Protein AF-A0AAD9K4T4-F1 (afdb_monomer)

Sequence (559 aa):
MITNSELEEDKNALNAKLSHLAWYHGNISRTLAETRLDRFTEEGMFLIRQNMLCPTEFVLSLFHDGKCYHYMIENIADDYYFKMPKGDPHEGLDNLVKYHHEAEHGLPSRLLSPCPEGTLPPSYSITVGYTNLLHAAVNEGNTNLVKSILCNKRCPDLNWKDETGITALHLACMQGKEEIALCLLQCDSIKVNVLDVDGYTPLHRACQSNHSTLVRMLIKANANPQKSHKETQNVPLHEAALGGHKATVKNATAILMDKGMQSGYFLVRRSDVDKKIKLFYFTSGPLLQSIEMFVEHYCCYYDGLPHLLTHAIDKDGVVRSMENGAIVDKVSLNPVMVEALPPRLKPPTGKDFLEIKLQDLELGAELGQGEYGSVLRGKWKMPHLSGEVEWQAVAIKTLNEDLVTNDTESFLAEAKVMLNFDHPCIVRLIGVCHGPPLMLIQELLPNGSLLDFLLDYPERINLRSDIFRWAGQIAMGMNYLESKKFVHRDLAARNILLKDKTKVVEMIERGERLSRPNNCPENVYAKMLQCWQYEPMDRPAFKTLFNFFKSMMVYTNVK

Radius of gyration: 30.04 Å; Cα contacts (8 Å, |Δi|>4): 874; chains: 1; bounding box: 62×85×79 Å

Structure (mmCIF, N/CA/C/O backbone):
data_AF-A0AAD9K4T4-F1
#
_entry.id   AF-A0AAD9K4T4-F1
#
loop_
_atom_site.group_PDB
_atom_site.id
_atom_site.type_symbol
_atom_site.label_atom_id
_atom_site.label_alt_id
_atom_site.label_comp_id
_atom_site.label_asym_id
_atom_site.label_entity_id
_atom_site.label_seq_id
_atom_site.pdbx_PDB_ins_code
_atom_site.Cartn_x
_atom_site.Cartn_y
_atom_site.Cartn_z
_atom_site.occupancy
_atom_site.B_iso_or_equiv
_atom_site.auth_seq_id
_atom_site.auth_comp_id
_atom_site.auth_asym_id
_atom_site.auth_atom_id
_atom_site.pdbx_PDB_model_num
ATOM 1 N N . MET A 1 1 ? 20.595 28.432 11.850 1.00 48.38 1 MET A N 1
ATOM 2 C CA . MET A 1 1 ? 19.889 27.256 12.408 1.00 48.38 1 MET A CA 1
ATOM 3 C C . MET A 1 1 ? 18.472 27.706 12.685 1.00 48.38 1 MET A C 1
ATOM 5 O O . MET A 1 1 ? 18.345 28.832 13.146 1.00 48.38 1 MET A O 1
ATOM 9 N N . ILE A 1 2 ? 17.456 26.882 12.421 1.00 53.91 2 ILE A N 1
ATOM 10 C CA . ILE A 1 2 ? 16.109 27.162 12.941 1.00 53.91 2 ILE A CA 1
ATOM 11 C C . ILE A 1 2 ? 16.191 27.058 14.469 1.00 53.91 2 ILE A C 1
ATOM 13 O O . ILE A 1 2 ? 16.827 26.135 14.988 1.00 53.91 2 ILE A O 1
ATOM 17 N N . THR A 1 3 ? 15.604 28.001 15.192 1.00 57.22 3 THR A N 1
ATOM 18 C CA . THR A 1 3 ? 15.521 27.958 16.651 1.00 57.22 3 THR A CA 1
ATOM 19 C C . THR A 1 3 ? 14.420 26.996 17.102 1.00 57.22 3 THR A C 1
ATOM 21 O O . THR A 1 3 ? 13.434 26.762 16.404 1.00 57.22 3 THR A O 1
ATOM 24 N N . ASN A 1 4 ? 14.557 26.443 18.311 1.00 56.47 4 ASN A N 1
ATOM 25 C CA . ASN A 1 4 ? 13.484 25.634 18.899 1.00 56.47 4 ASN A CA 1
ATOM 26 C C . ASN A 1 4 ? 12.215 26.459 19.184 1.00 56.47 4 ASN A C 1
ATOM 28 O O . ASN A 1 4 ? 11.152 25.868 19.307 1.00 56.47 4 ASN A O 1
ATOM 32 N N . SER A 1 5 ? 12.323 27.788 19.282 1.00 54.53 5 SER A N 1
ATOM 33 C CA . SER A 1 5 ? 11.200 28.723 19.418 1.00 54.53 5 SER A CA 1
ATOM 34 C C . SER A 1 5 ? 10.363 28.806 18.141 1.00 54.53 5 SER A C 1
ATOM 36 O O . SER A 1 5 ? 9.170 28.539 18.205 1.00 54.53 5 SER A O 1
ATOM 38 N N . GLU A 1 6 ? 10.981 29.070 16.983 1.00 57.44 6 GLU A N 1
ATOM 39 C CA . GLU A 1 6 ? 10.270 29.167 15.693 1.00 57.44 6 GLU A CA 1
ATOM 40 C C . GLU A 1 6 ? 9.499 27.870 15.387 1.00 57.44 6 GLU A C 1
ATOM 42 O O . GLU A 1 6 ? 8.326 27.912 15.032 1.00 57.44 6 GLU A O 1
ATOM 47 N N . LEU A 1 7 ? 10.119 26.707 15.631 1.00 56.78 7 LEU A N 1
ATOM 48 C CA . LEU A 1 7 ? 9.487 25.388 15.467 1.00 56.78 7 LEU A CA 1
ATOM 49 C C . LEU A 1 7 ? 8.301 25.130 16.413 1.00 56.78 7 LEU A C 1
ATOM 51 O O . LEU A 1 7 ? 7.434 24.320 16.086 1.00 56.78 7 LEU A O 1
ATOM 55 N N . GLU A 1 8 ? 8.270 25.747 17.597 1.00 56.78 8 GLU A N 1
ATOM 56 C CA . GLU A 1 8 ? 7.203 25.536 18.583 1.00 56.78 8 GLU A CA 1
ATOM 57 C C . GLU A 1 8 ? 6.076 26.579 18.442 1.00 56.78 8 GLU A C 1
ATOM 59 O O . GLU A 1 8 ? 4.919 26.255 18.702 1.00 56.78 8 GLU A O 1
ATOM 64 N N . GLU A 1 9 ? 6.372 27.797 17.972 1.00 56.97 9 GLU A N 1
ATOM 65 C CA . GLU A 1 9 ? 5.364 28.810 17.624 1.00 56.97 9 GLU A CA 1
ATOM 66 C C . GLU A 1 9 ? 4.520 28.374 16.418 1.00 56.97 9 GLU A C 1
ATOM 68 O O . GLU A 1 9 ? 3.290 28.352 16.521 1.00 56.97 9 GLU A O 1
ATOM 73 N N . ASP A 1 10 ? 5.163 27.914 15.336 1.00 58.66 10 ASP A N 1
ATOM 74 C CA . ASP A 1 10 ? 4.491 27.336 14.158 1.00 58.66 10 ASP A CA 1
ATOM 75 C C . ASP A 1 10 ? 3.554 26.194 14.589 1.00 58.66 10 ASP A C 1
ATOM 77 O O . ASP A 1 10 ? 2.358 26.176 14.288 1.00 58.66 10 ASP A O 1
ATOM 81 N N . LYS A 1 11 ? 4.085 25.268 15.399 1.00 59.88 11 LYS A N 1
ATOM 82 C CA . LYS A 1 11 ? 3.367 24.115 15.958 1.00 59.88 11 LYS A CA 1
ATOM 83 C C . LYS A 1 11 ? 2.168 24.513 16.827 1.00 59.88 11 LYS A C 1
ATOM 85 O O . LYS A 1 11 ? 1.154 23.819 16.804 1.00 59.88 11 LYS A O 1
ATOM 90 N N . ASN A 1 12 ? 2.240 25.615 17.569 1.00 59.62 12 ASN A N 1
ATOM 91 C CA . ASN A 1 12 ? 1.115 26.094 18.373 1.00 59.62 12 ASN A CA 1
ATOM 92 C C . ASN A 1 12 ? 0.008 26.718 17.504 1.00 59.62 12 ASN A C 1
ATOM 94 O O . ASN A 1 12 ? -1.170 26.431 17.729 1.00 59.62 12 ASN A O 1
ATOM 98 N N . ALA A 1 13 ? 0.363 27.490 16.472 1.00 59.94 13 ALA A N 1
ATOM 99 C CA . ALA A 1 13 ? -0.601 28.011 15.497 1.00 59.94 13 ALA A CA 1
ATOM 100 C C . ALA A 1 13 ? -1.272 26.884 14.677 1.00 59.94 13 ALA A C 1
ATOM 102 O O . ALA A 1 13 ? -2.480 26.919 14.428 1.00 59.94 13 ALA A O 1
ATOM 103 N N . LEU A 1 14 ? -0.506 25.845 14.328 1.00 60.41 14 LEU A N 1
ATOM 104 C CA . LEU A 1 14 ? -0.984 24.581 13.753 1.00 60.41 14 LEU A CA 1
ATOM 105 C C . LEU A 1 14 ? -2.000 23.88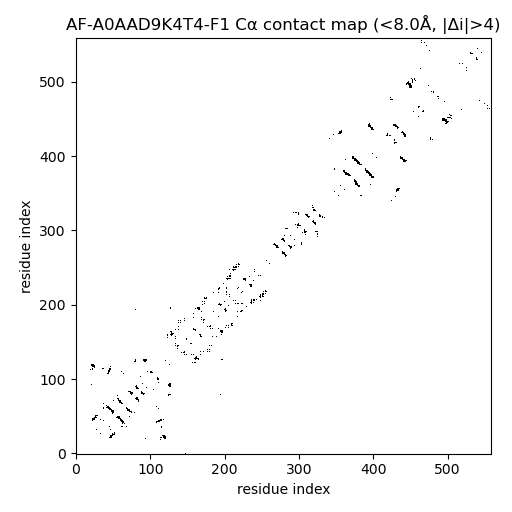4 14.656 1.00 60.41 14 LEU A C 1
ATOM 107 O O . LEU A 1 14 ? -3.115 23.614 14.219 1.00 60.41 14 LEU A O 1
ATOM 111 N N . ASN A 1 15 ? -1.644 23.613 15.914 1.00 63.22 15 ASN A N 1
ATOM 112 C CA . ASN A 1 15 ? -2.517 22.904 16.853 1.00 63.22 15 ASN A CA 1
ATOM 113 C C . ASN A 1 15 ? -3.870 23.617 17.031 1.00 63.22 15 ASN A C 1
ATOM 115 O O . ASN A 1 15 ? -4.897 22.954 17.159 1.00 63.22 15 ASN A O 1
ATOM 119 N N . ALA A 1 16 ? -3.894 24.955 16.972 1.00 64.25 16 ALA A N 1
ATOM 120 C CA . ALA A 1 16 ? -5.135 25.726 16.977 1.00 64.25 16 ALA A CA 1
ATOM 121 C C . ALA A 1 16 ? -5.990 25.474 15.716 1.00 64.25 16 ALA A C 1
ATOM 123 O O . ALA A 1 16 ? -7.167 25.125 15.844 1.00 64.25 16 ALA A O 1
ATOM 124 N N . LYS A 1 17 ? -5.408 25.575 14.507 1.00 65.06 17 LYS A N 1
ATOM 125 C CA . LYS A 1 17 ? -6.100 25.269 13.233 1.00 65.06 17 LYS A CA 1
ATOM 126 C C . LYS A 1 17 ? -6.635 23.829 13.181 1.00 65.06 17 LYS A C 1
ATOM 128 O O . LYS A 1 17 ? -7.721 23.581 12.660 1.00 65.06 17 LYS A O 1
ATOM 133 N N . LEU A 1 18 ? -5.869 22.881 13.715 1.00 67.69 18 LEU A N 1
ATOM 134 C CA . LEU A 1 18 ? -6.095 21.436 13.593 1.00 67.69 18 LEU A CA 1
ATOM 135 C C . LEU A 1 18 ? -6.870 20.836 14.772 1.00 67.69 18 LEU A C 1
ATOM 137 O O . LEU A 1 18 ? -7.032 19.621 14.846 1.00 67.69 18 LEU A O 1
ATOM 141 N N . SER A 1 19 ? -7.381 21.673 15.675 1.00 70.75 19 SER A N 1
ATOM 142 C CA . SER A 1 19 ? -8.243 21.273 16.794 1.00 70.75 19 SER A CA 1
ATOM 143 C C . SER A 1 19 ? -9.445 20.420 16.356 1.00 70.75 19 SER A C 1
ATOM 145 O O . SER A 1 19 ? -9.827 19.490 17.059 1.00 70.75 19 SER A O 1
ATOM 147 N N . HIS A 1 20 ? -9.976 20.649 15.151 1.00 75.56 20 HIS A N 1
ATOM 148 C CA . HIS A 1 20 ? -11.043 19.841 14.549 1.00 75.56 20 HIS A CA 1
ATOM 149 C C . HIS A 1 20 ? -10.627 18.398 14.175 1.00 75.56 20 HIS A C 1
ATOM 151 O O . HIS A 1 20 ? -11.490 17.540 14.002 1.00 75.56 20 HIS A O 1
ATOM 157 N N . LEU A 1 21 ? -9.321 18.111 14.082 1.00 81.06 21 LEU A N 1
ATOM 158 C CA . LEU A 1 21 ? -8.755 16.766 13.894 1.00 81.06 21 LEU A CA 1
ATOM 159 C C . LEU A 1 21 ? -8.233 16.148 15.202 1.00 81.06 21 LEU A C 1
ATOM 161 O O . LEU A 1 21 ? -7.711 15.035 15.187 1.00 81.06 21 LEU A O 1
ATOM 165 N N . ALA A 1 22 ? -8.362 16.833 16.342 1.00 86.62 22 ALA A N 1
ATOM 166 C CA . ALA A 1 22 ? -7.877 16.363 17.640 1.00 86.62 22 ALA A CA 1
ATOM 167 C C . ALA A 1 22 ? -8.827 15.335 18.293 1.00 86.62 22 ALA A C 1
ATOM 169 O O . ALA A 1 22 ? -9.184 15.457 19.460 1.00 86.62 22 ALA A O 1
ATOM 170 N N . TRP A 1 23 ? -9.248 14.321 17.530 1.00 93.12 23 TRP A N 1
ATOM 171 C CA . TRP A 1 23 ? -10.155 13.243 17.953 1.00 93.12 23 TRP A CA 1
ATOM 172 C C . TRP A 1 23 ? -9.456 11.886 18.148 1.00 93.12 23 TRP A C 1
ATOM 174 O O . TRP A 1 23 ? -10.112 10.894 18.480 1.00 93.12 23 TRP A O 1
ATOM 184 N N . TYR A 1 24 ? -8.135 11.803 17.930 1.00 94.62 24 TYR A N 1
ATOM 185 C CA . TYR A 1 24 ? -7.364 10.562 18.040 1.00 94.62 24 TYR A CA 1
ATOM 186 C C . TYR A 1 24 ? -6.606 10.461 19.370 1.00 94.62 24 TYR A C 1
ATOM 188 O O . TYR A 1 24 ? -5.776 11.306 19.696 1.00 94.62 24 TYR A O 1
ATOM 196 N N . HIS A 1 25 ? -6.832 9.392 20.136 1.00 93.81 25 HIS A N 1
ATOM 197 C CA . HIS A 1 25 ? -6.270 9.225 21.487 1.00 93.81 25 HIS A CA 1
ATOM 198 C C . HIS A 1 25 ? -5.142 8.188 21.571 1.00 93.81 25 HIS A C 1
ATOM 200 O O . HIS A 1 25 ? -4.781 7.759 22.668 1.00 93.81 25 HIS A O 1
ATOM 206 N N . GLY A 1 26 ? -4.570 7.780 20.435 1.00 90.62 26 GLY A N 1
ATOM 207 C CA . GLY A 1 26 ? -3.480 6.807 20.410 1.00 90.62 26 GLY A CA 1
ATOM 208 C C . GLY A 1 26 ? -3.916 5.396 20.808 1.00 90.62 26 GLY A C 1
ATOM 209 O O . GLY A 1 26 ? -5.077 5.002 20.662 1.00 90.62 26 GLY A O 1
ATOM 210 N N . ASN A 1 27 ? -2.961 4.622 21.318 1.00 89.62 27 ASN A N 1
ATOM 211 C CA . ASN A 1 27 ? -3.171 3.245 21.751 1.00 89.62 27 ASN A CA 1
ATOM 212 C C . ASN A 1 27 ? -3.682 3.187 23.205 1.00 89.62 27 ASN A C 1
ATOM 214 O O . ASN A 1 27 ? -2.907 2.972 24.138 1.00 89.62 27 ASN A O 1
ATOM 218 N N . ILE A 1 28 ? -4.985 3.419 23.400 1.00 89.94 28 ILE A N 1
ATOM 219 C CA . ILE A 1 28 ? -5.657 3.308 24.706 1.00 89.94 28 ILE A CA 1
ATOM 220 C C . ILE A 1 28 ? -6.595 2.097 24.780 1.00 89.94 28 ILE A C 1
ATOM 222 O O . ILE A 1 28 ? -7.204 1.681 23.791 1.00 89.94 28 ILE A O 1
ATOM 226 N N . SER A 1 29 ? -6.740 1.544 25.987 1.00 84.50 29 SER A N 1
ATOM 227 C CA . SER A 1 29 ? -7.650 0.428 26.250 1.00 84.50 29 SER A CA 1
ATOM 228 C C . SER A 1 29 ? -9.120 0.843 26.128 1.00 84.50 29 SER A C 1
ATOM 230 O O . SER A 1 29 ? -9.470 2.019 26.247 1.00 84.50 29 SER A O 1
ATOM 232 N N . ARG A 1 30 ? -10.001 -0.149 25.938 1.00 87.62 30 ARG A N 1
ATOM 233 C CA . ARG A 1 30 ? -11.458 0.050 25.914 1.00 87.62 30 ARG A CA 1
ATOM 234 C C . ARG A 1 30 ? -11.943 0.776 27.177 1.00 87.62 30 ARG A C 1
ATOM 236 O O . ARG A 1 30 ? -12.555 1.830 27.065 1.00 87.62 30 ARG A O 1
ATOM 243 N N . THR A 1 31 ? -11.557 0.279 28.351 1.00 89.12 31 THR A N 1
ATOM 244 C CA . THR A 1 31 ? -11.956 0.841 29.651 1.00 89.12 31 THR A CA 1
ATOM 245 C C . THR A 1 31 ? -11.464 2.272 29.858 1.00 89.12 31 THR A C 1
ATOM 247 O O . THR A 1 31 ? -12.167 3.067 30.473 1.00 89.12 31 THR A O 1
ATOM 250 N N . LEU A 1 32 ? -10.298 2.646 29.317 1.00 88.31 32 LEU A N 1
ATOM 251 C CA . LEU A 1 32 ? -9.805 4.026 29.393 1.00 88.31 32 LEU A CA 1
ATOM 252 C C . LEU A 1 32 ? -10.543 4.968 28.425 1.00 88.31 32 LEU A C 1
ATOM 254 O O . LEU A 1 32 ? -10.663 6.155 28.713 1.00 88.31 32 LEU A O 1
ATOM 258 N N . ALA A 1 33 ? -11.058 4.455 27.304 1.00 90.69 33 ALA A N 1
ATOM 259 C CA . ALA A 1 33 ? -11.940 5.207 26.415 1.00 90.69 33 ALA A CA 1
ATOM 260 C C . ALA A 1 33 ? -13.329 5.425 27.037 1.00 90.69 33 ALA A C 1
ATOM 262 O O . ALA A 1 33 ? -13.815 6.551 27.031 1.00 90.69 33 ALA A O 1
ATOM 263 N N . GLU A 1 34 ? -13.915 4.380 27.633 1.00 92.56 34 GLU A N 1
ATOM 264 C CA . GLU A 1 34 ? -15.149 4.454 28.436 1.00 92.56 34 GLU A CA 1
ATOM 265 C C . GLU A 1 34 ? -14.974 5.501 29.561 1.00 92.56 34 GLU A C 1
ATOM 267 O O . GLU A 1 34 ? -15.617 6.545 29.537 1.00 92.56 34 GLU A O 1
ATOM 272 N N . THR A 1 35 ? -13.947 5.348 30.410 1.00 90.50 35 THR A N 1
ATOM 273 C CA . THR A 1 35 ? -13.596 6.287 31.507 1.00 90.50 35 THR A CA 1
ATOM 274 C C . THR A 1 35 ? -13.296 7.731 31.057 1.00 90.50 35 THR A C 1
ATOM 276 O O . THR A 1 35 ? -13.300 8.647 31.886 1.00 90.50 35 THR A O 1
ATOM 279 N N . ARG A 1 36 ? -12.971 7.967 29.777 1.00 91.69 36 ARG A N 1
ATOM 280 C CA . ARG A 1 36 ? -12.793 9.323 29.225 1.00 91.69 36 ARG A CA 1
ATOM 281 C C . ARG A 1 36 ? -14.123 9.932 28.790 1.00 91.69 36 ARG A C 1
ATOM 283 O O . ARG A 1 36 ? -14.378 11.076 29.150 1.00 91.69 36 ARG A O 1
ATOM 290 N N . LEU A 1 37 ? -14.954 9.174 28.076 1.00 89.56 37 LEU A N 1
ATOM 291 C CA . LEU A 1 37 ? -16.262 9.626 27.595 1.00 89.56 37 LEU A CA 1
ATOM 292 C C . LEU A 1 37 ? -17.268 9.799 28.746 1.00 89.56 37 LEU A C 1
ATOM 294 O O . LEU A 1 37 ? -17.962 10.807 28.792 1.00 89.56 37 LEU A O 1
ATOM 298 N N . ASP A 1 38 ? -17.258 8.916 29.748 1.00 85.06 38 ASP A N 1
ATOM 299 C CA . ASP A 1 38 ? -18.163 8.975 30.912 1.00 85.06 38 ASP A CA 1
ATOM 300 C C . ASP A 1 38 ? -18.005 10.256 31.769 1.00 85.06 38 ASP A C 1
ATOM 302 O O . ASP A 1 38 ? -18.855 10.564 32.603 1.00 85.06 38 ASP A O 1
ATOM 306 N N . ARG A 1 39 ? -16.923 11.029 31.574 1.00 85.12 39 ARG A N 1
ATOM 307 C CA . ARG A 1 39 ? -16.709 12.347 32.211 1.00 85.12 39 ARG A CA 1
ATOM 308 C C . ARG A 1 39 ? -17.529 13.468 31.575 1.00 85.12 39 ARG A C 1
ATOM 310 O O . ARG A 1 39 ? -17.714 14.508 32.204 1.00 85.12 39 ARG A O 1
ATOM 317 N N . PHE A 1 40 ? -17.949 13.284 30.329 1.00 75.56 40 PHE A N 1
ATOM 318 C CA . PHE A 1 40 ? -18.527 14.312 29.478 1.00 75.56 40 PHE A CA 1
ATOM 319 C C . PHE A 1 40 ? -19.802 13.743 28.846 1.00 75.56 40 PHE A C 1
ATOM 321 O O . PHE A 1 40 ? -19.783 13.202 27.745 1.00 75.56 40 PHE A O 1
ATOM 328 N N . THR A 1 41 ? -20.915 13.831 29.576 1.00 73.88 41 THR A N 1
ATOM 329 C CA . THR A 1 41 ? -22.199 13.181 29.250 1.00 73.88 41 THR A CA 1
ATOM 330 C C . THR A 1 41 ? -22.961 13.861 28.099 1.00 73.88 41 THR A C 1
ATOM 332 O O . THR A 1 41 ? -24.167 14.089 28.199 1.00 73.88 41 THR A O 1
ATOM 335 N N . GLU A 1 42 ? -22.260 14.247 27.034 1.00 88.31 42 GLU A N 1
ATOM 336 C CA . GLU A 1 42 ? -22.819 14.876 25.839 1.00 88.31 42 GLU A CA 1
ATOM 337 C C . GLU A 1 42 ? -23.135 13.819 24.773 1.00 88.31 42 GLU A C 1
ATOM 339 O O . GLU A 1 42 ? -22.280 13.030 24.367 1.00 88.31 42 GLU A O 1
ATOM 344 N N . GLU A 1 43 ? -24.378 13.825 24.296 1.00 91.06 43 GLU A N 1
ATOM 345 C CA . GLU A 1 43 ? -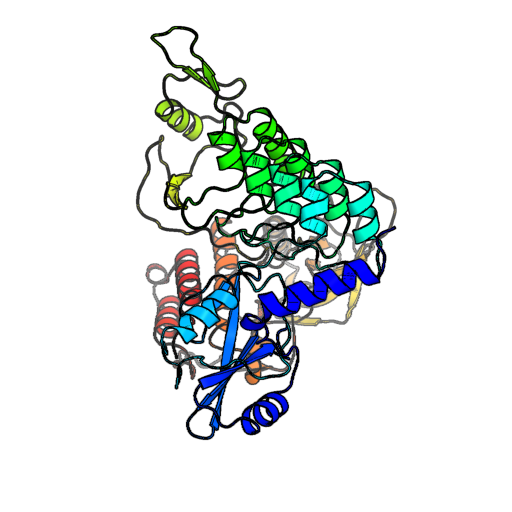24.838 12.953 23.215 1.00 91.06 43 GLU A CA 1
ATOM 346 C C . GLU A 1 43 ? -24.026 13.170 21.934 1.00 91.06 43 GLU A C 1
ATOM 348 O O . GLU A 1 43 ? -23.855 14.298 21.471 1.00 91.06 43 GLU A O 1
ATOM 353 N N . GLY A 1 44 ? -23.525 12.082 21.345 1.00 91.12 44 GLY A N 1
ATOM 354 C CA . GLY A 1 44 ? -22.671 12.151 20.164 1.00 91.12 44 GLY A CA 1
ATOM 355 C C . GLY A 1 44 ? -21.218 12.543 20.445 1.00 91.12 44 GLY A C 1
ATOM 356 O O . GLY A 1 44 ? -20.484 12.794 19.484 1.00 91.12 44 GLY A O 1
ATOM 357 N N . MET A 1 45 ? -20.768 12.592 21.709 1.00 94.88 45 MET A N 1
ATOM 358 C CA . MET A 1 45 ? -19.337 12.723 21.993 1.00 94.88 45 MET A CA 1
ATOM 359 C C . MET A 1 45 ? -18.587 11.443 21.603 1.00 94.88 45 MET A C 1
ATOM 361 O O . MET A 1 45 ? -19.011 10.333 21.930 1.00 94.88 45 MET A O 1
ATOM 365 N N . PHE A 1 46 ? -17.457 11.583 20.912 1.00 95.88 46 PHE A N 1
ATOM 366 C CA . PHE A 1 46 ? -16.715 10.452 20.363 1.00 95.88 46 PHE A CA 1
ATOM 367 C C . PHE A 1 46 ? -15.198 10.594 20.486 1.00 95.88 46 PHE A C 1
ATOM 369 O O . PHE A 1 46 ? -14.650 11.685 20.629 1.00 95.88 46 PHE A O 1
ATOM 376 N N . LEU A 1 47 ? -14.507 9.464 20.370 1.00 96.06 47 LEU A N 1
ATOM 377 C CA . LEU A 1 47 ? -13.069 9.407 20.146 1.00 96.06 47 LEU A CA 1
ATOM 378 C C . LEU A 1 47 ? -12.693 8.249 19.226 1.00 96.06 47 LEU A C 1
ATOM 380 O O . LEU A 1 47 ? -13.383 7.230 19.184 1.00 96.06 47 LEU A O 1
ATOM 384 N N . ILE A 1 48 ? -11.561 8.368 18.536 1.00 96.25 48 ILE A N 1
ATOM 385 C CA . ILE A 1 48 ? -10.936 7.254 17.820 1.00 96.25 48 ILE A CA 1
ATOM 386 C C . ILE A 1 48 ? -9.635 6.873 18.529 1.00 96.25 48 ILE A C 1
ATOM 388 O O . ILE A 1 48 ? -8.852 7.717 18.965 1.00 96.25 48 ILE A O 1
ATOM 392 N N . ARG A 1 49 ? -9.398 5.571 18.660 1.00 93.88 49 ARG A N 1
ATOM 393 C CA . ARG A 1 49 ? -8.192 4.983 19.259 1.00 93.88 49 ARG A CA 1
ATOM 394 C C . ARG A 1 49 ? -7.646 3.878 18.365 1.00 93.88 49 ARG A C 1
ATOM 396 O O . ARG A 1 49 ? -8.384 3.323 17.558 1.00 93.88 49 ARG A O 1
ATOM 403 N N . GLN A 1 50 ? -6.370 3.550 18.507 1.00 90.06 50 GLN A N 1
ATOM 404 C CA . GLN A 1 50 ? -5.747 2.452 17.767 1.00 90.06 50 GLN A CA 1
ATOM 405 C C . GLN A 1 50 ? -6.316 1.095 18.221 1.00 90.06 50 GLN A C 1
ATOM 407 O O . GLN A 1 50 ? -6.691 0.933 19.390 1.00 90.06 50 GLN A O 1
ATOM 412 N N . ASN A 1 51 ? -6.375 0.104 17.329 1.00 82.69 51 ASN A N 1
ATOM 413 C CA . ASN A 1 51 ? -6.639 -1.273 17.736 1.00 82.69 51 ASN A CA 1
ATOM 414 C C . ASN A 1 51 ? -5.364 -1.883 18.358 1.00 82.69 51 ASN A C 1
ATOM 416 O O . ASN A 1 51 ? -4.358 -2.072 17.677 1.00 82.69 51 ASN A O 1
ATOM 420 N N . MET A 1 52 ? -5.421 -2.243 19.648 1.00 72.75 52 MET A N 1
ATOM 421 C CA . MET A 1 52 ? -4.314 -2.889 20.379 1.00 72.75 52 MET A CA 1
ATOM 422 C C . MET A 1 52 ? -3.820 -4.196 19.732 1.00 72.75 52 MET A C 1
ATOM 424 O O . MET A 1 52 ? -2.684 -4.592 19.977 1.00 72.75 52 MET A O 1
ATOM 428 N N . LEU A 1 53 ? -4.666 -4.879 18.951 1.00 70.06 53 LEU A N 1
ATOM 429 C CA . LEU A 1 53 ? -4.345 -6.154 18.298 1.00 70.06 53 LEU A CA 1
ATOM 430 C C . LEU A 1 53 ? -3.843 -5.992 16.855 1.00 70.06 53 LEU A C 1
ATOM 432 O O . LEU A 1 53 ? -3.195 -6.898 16.339 1.00 70.06 53 LEU A O 1
ATOM 436 N N . CYS A 1 54 ? -4.136 -4.862 16.207 1.00 69.75 54 CYS A N 1
ATOM 437 C CA . CYS A 1 54 ? -3.820 -4.611 14.802 1.00 69.75 54 CYS A CA 1
ATOM 438 C C . CYS A 1 54 ? -3.472 -3.120 14.613 1.00 69.75 54 CYS A C 1
ATOM 440 O O . CYS A 1 54 ? -4.374 -2.299 14.457 1.00 69.75 54 CYS A O 1
ATOM 442 N N . PRO A 1 55 ? -2.184 -2.725 14.656 1.00 69.69 55 PRO A N 1
ATOM 443 C CA . PRO A 1 55 ? -1.787 -1.311 14.689 1.00 69.69 55 PRO A CA 1
ATOM 444 C C . PRO A 1 55 ? -2.187 -0.465 13.468 1.00 69.69 55 PRO A C 1
ATOM 446 O O . PRO A 1 55 ? -2.099 0.760 13.535 1.00 69.69 55 PRO A O 1
ATOM 449 N N . THR A 1 56 ? -2.589 -1.097 12.366 1.00 72.88 56 THR A N 1
ATOM 450 C CA . THR A 1 56 ? -3.104 -0.468 11.140 1.00 72.88 56 THR A CA 1
ATOM 451 C C . THR A 1 56 ? -4.608 -0.175 11.193 1.00 72.88 56 THR A C 1
ATOM 453 O O . THR A 1 56 ? -5.104 0.562 10.343 1.00 72.88 56 THR A O 1
ATOM 456 N N . GLU A 1 57 ? -5.329 -0.730 12.169 1.00 84.38 57 GLU A N 1
ATOM 457 C CA . GLU A 1 57 ? -6.767 -0.553 12.392 1.00 84.38 57 GLU A CA 1
ATOM 458 C C . GLU A 1 57 ? -7.060 0.400 13.557 1.00 84.38 57 GLU A C 1
ATOM 460 O O . GLU A 1 57 ? -6.242 0.630 14.457 1.00 84.38 57 GLU A O 1
ATOM 465 N N . PHE A 1 58 ? -8.292 0.903 13.580 1.00 93.00 58 PHE A N 1
ATOM 466 C CA . PHE A 1 58 ? -8.759 1.861 14.575 1.00 93.00 58 PHE A CA 1
ATOM 467 C C . PHE A 1 58 ? -10.080 1.402 15.202 1.00 93.00 58 PHE A C 1
ATOM 469 O O . PHE A 1 58 ? -10.724 0.459 14.747 1.00 93.00 58 PHE A O 1
ATOM 476 N N . VAL A 1 59 ? -10.489 2.053 16.286 1.00 94.56 59 VAL A N 1
ATOM 477 C CA . VAL A 1 59 ? -11.766 1.810 16.959 1.00 94.56 59 VAL A CA 1
ATOM 478 C C . VAL A 1 59 ? -12.407 3.149 17.296 1.00 94.56 59 VAL A C 1
ATOM 480 O O . VAL A 1 59 ? -11.879 3.901 18.119 1.00 94.56 59 VAL A O 1
ATOM 483 N N . LEU A 1 60 ? -13.563 3.428 16.694 1.00 96.19 60 LEU A N 1
ATOM 484 C CA . LEU A 1 60 ? -14.453 4.496 17.137 1.00 96.19 60 LEU A CA 1
ATOM 485 C C . LEU A 1 60 ? -15.056 4.100 18.488 1.00 96.19 60 LEU A C 1
ATOM 487 O O . LEU A 1 60 ? -15.492 2.964 18.674 1.00 96.19 60 LEU A O 1
ATOM 491 N N . SER A 1 61 ? -15.088 5.036 19.428 1.00 95.56 61 SER A N 1
ATOM 492 C CA . SER A 1 61 ? -15.798 4.931 20.703 1.00 95.56 61 SER A CA 1
ATOM 493 C C . SER A 1 61 ? -16.747 6.128 20.805 1.00 95.56 61 SER A C 1
ATOM 495 O O . SER A 1 61 ? -16.293 7.255 20.632 1.00 95.56 61 SER A O 1
ATOM 497 N N . LEU A 1 62 ? -18.040 5.889 21.016 1.00 94.88 62 LEU A N 1
ATOM 498 C CA . LEU A 1 62 ? -19.120 6.874 20.870 1.00 94.88 62 LEU A CA 1
ATOM 499 C C . LEU A 1 62 ? -20.067 6.811 22.073 1.00 94.88 62 LEU A C 1
ATOM 501 O O . LEU A 1 62 ? -20.548 5.730 22.411 1.00 94.88 62 LEU A O 1
ATOM 505 N N . PHE A 1 63 ? -20.346 7.955 22.695 1.00 94.25 63 PHE A N 1
ATOM 506 C CA . PHE A 1 63 ? -21.281 8.089 23.809 1.00 94.25 63 PHE A CA 1
ATOM 507 C C . PHE A 1 63 ? -22.702 8.405 23.315 1.00 94.25 63 PHE A C 1
ATOM 509 O O . PHE A 1 63 ? -22.904 9.358 22.559 1.00 94.25 63 PHE A O 1
ATOM 516 N N . HIS A 1 64 ? -23.675 7.601 23.749 1.00 92.75 64 HIS A N 1
ATOM 517 C CA . HIS A 1 64 ? -25.099 7.767 23.446 1.00 92.75 64 HIS A CA 1
ATOM 518 C C . HIS A 1 64 ? -25.978 7.048 24.487 1.00 92.75 64 HIS A C 1
ATOM 520 O O . HIS A 1 64 ? -25.655 5.930 24.894 1.00 92.75 64 HIS A O 1
ATOM 526 N N . ASP A 1 65 ? -27.097 7.644 24.911 1.00 90.44 65 ASP A N 1
ATOM 527 C CA . ASP A 1 65 ? -28.071 7.050 25.852 1.00 90.44 65 ASP A CA 1
ATOM 528 C C . ASP A 1 65 ? -27.404 6.514 27.142 1.00 90.44 65 ASP A C 1
ATOM 530 O O . ASP A 1 65 ? -27.632 5.386 27.602 1.00 90.44 65 ASP A O 1
ATOM 534 N N . GLY A 1 66 ? -26.483 7.313 27.695 1.00 86.06 66 GLY A N 1
ATOM 535 C CA . GLY A 1 66 ? -25.723 6.974 28.903 1.00 86.06 66 GLY A CA 1
ATOM 536 C C . GLY A 1 66 ? -24.781 5.771 28.759 1.00 86.06 66 GLY A C 1
ATOM 537 O O . GLY A 1 66 ? -24.452 5.142 29.765 1.00 86.06 66 GLY A O 1
ATOM 538 N N . LYS A 1 67 ? -24.400 5.392 27.530 1.00 89.06 67 LYS A N 1
ATOM 539 C CA . LYS A 1 67 ? -23.577 4.211 27.226 1.00 89.06 67 LYS A CA 1
ATOM 540 C C . LYS A 1 67 ? -22.487 4.543 26.210 1.00 89.06 67 LYS A C 1
ATOM 542 O O . LYS A 1 67 ? -22.695 5.323 25.285 1.00 89.06 67 LYS A O 1
ATOM 547 N N . CYS A 1 68 ? -21.348 3.870 26.335 1.00 90.00 68 CYS A N 1
ATOM 548 C CA . CYS A 1 68 ? -20.286 3.899 25.337 1.00 90.00 68 CYS A CA 1
ATOM 549 C C . CYS A 1 68 ? -20.407 2.702 24.376 1.00 90.00 68 CYS A C 1
ATOM 551 O O . CYS A 1 68 ? -20.410 1.540 24.793 1.00 90.00 68 CYS A O 1
ATOM 553 N N . TYR A 1 69 ? -20.488 2.989 23.079 1.00 91.62 69 TYR A N 1
ATOM 554 C CA . TYR A 1 69 ? -20.487 2.018 21.988 1.00 91.62 69 TYR A CA 1
ATOM 555 C C . TYR A 1 69 ? -19.115 2.001 21.309 1.00 91.62 69 TYR A C 1
ATOM 557 O O . TYR A 1 69 ? -18.477 3.043 21.170 1.00 91.62 69 TYR A O 1
ATOM 565 N N . HIS A 1 70 ? -18.662 0.833 20.842 1.00 92.38 70 HIS A N 1
ATOM 566 C CA . HIS A 1 70 ? -17.384 0.701 20.135 1.00 92.38 70 HIS A CA 1
ATOM 567 C C . HIS A 1 70 ? -17.552 0.020 18.780 1.00 92.38 70 HIS A C 1
ATOM 569 O O . HIS A 1 70 ? -18.158 -1.048 18.691 1.00 92.38 70 HIS A O 1
ATOM 575 N N . TYR A 1 71 ? -16.935 0.599 17.752 1.00 92.25 71 TYR A N 1
ATOM 576 C CA . TYR A 1 71 ? -16.986 0.121 16.373 1.00 92.25 71 TYR A CA 1
ATOM 577 C C . TYR A 1 71 ? -15.570 -0.006 15.818 1.00 92.25 71 TYR A C 1
ATOM 579 O O . TYR A 1 71 ? -14.783 0.937 15.882 1.00 92.25 71 TYR A O 1
ATOM 587 N N . MET A 1 72 ? -15.238 -1.184 15.294 1.00 90.56 72 MET A N 1
ATOM 588 C CA . MET A 1 72 ? -13.962 -1.440 14.627 1.00 90.56 72 MET A CA 1
ATOM 589 C C . MET A 1 72 ? -13.937 -0.730 13.271 1.00 90.56 72 MET A C 1
ATOM 591 O O . MET A 1 72 ? -14.872 -0.876 12.490 1.00 90.56 72 MET A O 1
ATOM 595 N N . ILE A 1 73 ? -12.872 0.019 13.005 1.00 91.38 73 ILE A N 1
ATOM 596 C CA . ILE A 1 73 ? -12.606 0.656 11.718 1.00 91.38 73 ILE A CA 1
ATOM 597 C C . ILE A 1 73 ? -11.540 -0.184 11.015 1.00 91.38 73 ILE A C 1
ATOM 599 O O . ILE A 1 73 ? -10.370 -0.183 11.411 1.00 91.38 73 ILE A O 1
ATOM 603 N N . GLU A 1 74 ? -11.957 -0.913 9.985 1.00 85.88 74 GLU A N 1
ATOM 604 C CA . GLU A 1 74 ? -11.076 -1.757 9.178 1.00 85.88 74 GLU A CA 1
ATOM 605 C C . GLU A 1 74 ? -10.289 -0.892 8.180 1.00 85.88 74 GLU A C 1
ATOM 607 O O . GLU A 1 74 ? -10.882 -0.124 7.417 1.00 85.88 74 GLU A O 1
ATOM 612 N N . ASN A 1 75 ? -8.965 -1.055 8.150 1.00 80.69 75 ASN A N 1
ATOM 613 C CA . ASN A 1 75 ? -8.075 -0.535 7.108 1.00 80.69 75 ASN A CA 1
ATOM 614 C C . ASN A 1 75 ? -7.957 -1.601 6.011 1.00 80.69 75 ASN A C 1
ATOM 616 O O . ASN A 1 75 ? -7.454 -2.694 6.267 1.00 80.69 75 ASN A O 1
ATOM 620 N N . ILE A 1 76 ? -8.477 -1.313 4.815 1.00 71.62 76 ILE A N 1
ATOM 621 C CA . ILE A 1 76 ? -8.688 -2.334 3.774 1.00 71.62 76 ILE A CA 1
ATOM 622 C C . ILE A 1 76 ? -7.701 -2.272 2.604 1.00 71.62 76 ILE A C 1
ATOM 624 O O . ILE A 1 76 ? -7.641 -3.224 1.827 1.00 71.62 76 ILE A O 1
ATOM 628 N N . ALA A 1 77 ? -6.962 -1.169 2.438 1.00 63.66 77 ALA A N 1
ATOM 629 C CA . ALA A 1 77 ? -5.993 -1.011 1.352 1.00 63.66 77 ALA A CA 1
ATOM 630 C C . ALA A 1 77 ? -4.983 0.121 1.617 1.00 63.66 77 ALA A C 1
ATOM 632 O O . ALA A 1 77 ? -5.369 1.282 1.779 1.00 63.66 77 ALA A O 1
ATOM 633 N N . ASP A 1 78 ? -3.692 -0.229 1.565 1.00 63.28 78 ASP A N 1
ATOM 634 C CA . ASP A 1 78 ? -2.523 0.668 1.529 1.00 63.28 78 ASP A CA 1
ATOM 635 C C . ASP A 1 78 ? -2.544 1.842 2.536 1.00 63.28 78 ASP A C 1
ATOM 637 O O . ASP A 1 78 ? -2.096 2.943 2.220 1.00 63.28 78 ASP A O 1
ATOM 641 N N . ASP A 1 79 ? -3.062 1.613 3.749 1.00 67.12 79 ASP A N 1
ATOM 642 C CA . ASP A 1 79 ? -3.189 2.600 4.835 1.00 67.12 79 ASP A CA 1
ATOM 643 C C . ASP A 1 79 ? -4.045 3.845 4.532 1.00 67.12 79 ASP A C 1
ATOM 645 O O . ASP A 1 79 ? -4.017 4.803 5.304 1.00 67.12 79 ASP A O 1
ATOM 649 N N . TYR A 1 80 ? -4.813 3.842 3.437 1.00 74.31 80 TYR A N 1
ATOM 650 C CA . TYR A 1 80 ? -5.571 5.007 2.962 1.00 74.31 80 TYR A CA 1
ATOM 651 C C . TYR A 1 80 ? -7.093 4.798 2.963 1.00 74.31 80 TYR A C 1
ATOM 653 O O . TYR A 1 80 ? -7.836 5.766 3.114 1.00 74.31 80 TYR A O 1
ATOM 661 N N . TYR A 1 81 ? -7.569 3.556 2.821 1.00 83.44 81 TYR A N 1
ATOM 662 C CA . TYR A 1 81 ? -9.003 3.246 2.790 1.00 83.44 81 TYR A CA 1
ATOM 663 C C . TYR A 1 81 ? -9.486 2.643 4.110 1.00 83.44 81 TYR A C 1
ATOM 665 O O . TYR A 1 81 ? -9.031 1.570 4.513 1.00 83.44 81 TYR A O 1
ATOM 673 N N . PHE A 1 82 ? -10.462 3.303 4.732 1.00 88.81 82 PHE A N 1
ATOM 674 C CA . PHE A 1 82 ? -11.030 2.943 6.030 1.00 88.81 82 PHE A CA 1
ATOM 675 C C . PHE A 1 82 ? -12.542 2.753 5.920 1.00 88.81 82 PHE A C 1
ATOM 677 O O . PHE A 1 82 ? -13.219 3.541 5.264 1.00 88.81 82 PHE A O 1
ATOM 684 N N . LYS A 1 83 ? -13.097 1.730 6.571 1.00 90.00 83 LYS A N 1
ATOM 685 C CA . LYS A 1 83 ? -14.551 1.485 6.593 1.00 90.00 83 LYS A CA 1
ATOM 686 C C . LYS A 1 83 ? -15.047 1.126 7.990 1.00 90.00 83 LYS A C 1
ATOM 688 O O . LYS A 1 83 ? -14.304 0.587 8.811 1.00 90.00 83 LYS A O 1
ATOM 693 N N . MET A 1 84 ? -16.337 1.346 8.209 1.00 88.31 84 MET A N 1
ATOM 694 C CA . MET A 1 84 ? -17.073 0.834 9.367 1.00 88.31 84 MET A CA 1
ATOM 695 C C . MET A 1 84 ? -17.623 -0.578 9.093 1.00 88.31 84 MET A C 1
ATOM 697 O O . MET A 1 84 ? -17.723 -0.983 7.930 1.00 88.31 84 MET A O 1
ATOM 701 N N . PRO A 1 85 ? -18.036 -1.351 10.116 1.00 78.88 85 PRO A N 1
ATOM 702 C CA . PRO A 1 85 ? -18.551 -2.700 9.906 1.00 78.88 85 PRO A CA 1
ATOM 703 C C . PRO A 1 85 ? -19.886 -2.643 9.152 1.00 78.88 85 PRO A C 1
ATOM 705 O O . PRO A 1 85 ? -20.886 -2.177 9.695 1.00 78.88 85 PRO A O 1
ATOM 708 N N . LYS A 1 86 ? -19.905 -3.154 7.911 1.00 77.75 86 LYS A N 1
ATOM 709 C CA . LYS A 1 86 ? -21.010 -3.032 6.927 1.00 77.75 86 LYS A CA 1
ATOM 710 C C . LYS A 1 86 ? -21.223 -1.619 6.349 1.00 77.75 86 LYS A C 1
ATOM 712 O O . LYS A 1 86 ? -22.240 -1.401 5.699 1.00 77.75 86 LYS A O 1
ATOM 717 N N . GLY A 1 87 ? -20.291 -0.692 6.570 1.00 76.81 87 GLY A N 1
ATOM 718 C CA . GLY A 1 87 ? -20.240 0.595 5.873 1.00 76.81 87 GLY A CA 1
ATOM 719 C C . GLY A 1 87 ? -19.416 0.519 4.585 1.00 76.81 87 GLY A C 1
ATOM 720 O O . GLY A 1 87 ? -18.643 -0.423 4.382 1.00 76.81 87 GLY A O 1
ATOM 721 N N . ASP A 1 88 ? -19.571 1.531 3.735 1.00 84.56 88 ASP A N 1
ATOM 722 C CA . ASP A 1 88 ? -18.745 1.728 2.544 1.00 84.56 88 ASP A CA 1
ATOM 723 C C . ASP A 1 88 ? -17.313 2.189 2.907 1.00 84.56 88 ASP A C 1
ATOM 725 O O . ASP A 1 88 ? -17.062 2.642 4.030 1.00 84.56 88 ASP A O 1
ATOM 729 N N . PRO A 1 89 ? -16.334 2.044 1.993 1.00 87.69 89 PRO A N 1
ATOM 730 C CA . PRO A 1 89 ? -14.967 2.493 2.225 1.00 87.69 89 PRO A CA 1
ATOM 731 C C . PRO A 1 89 ? -14.781 3.986 1.938 1.00 87.69 89 PRO A C 1
ATOM 733 O O . PRO A 1 89 ? -14.999 4.461 0.823 1.00 87.69 89 PRO A O 1
ATOM 736 N N . HIS A 1 90 ? -14.285 4.698 2.943 1.00 89.06 90 HIS A N 1
ATOM 737 C CA . HIS A 1 90 ? -13.909 6.104 2.885 1.00 89.06 90 HIS A CA 1
ATOM 738 C C . HIS A 1 90 ? -12.401 6.256 2.677 1.00 89.06 90 HIS A C 1
ATOM 740 O O . HIS A 1 90 ? -11.597 5.431 3.117 1.00 89.06 90 HIS A O 1
ATOM 746 N N . GLU A 1 91 ? -12.021 7.337 2.010 1.00 87.69 91 GLU A N 1
ATOM 747 C CA . GLU A 1 91 ? -10.631 7.754 1.846 1.00 87.69 91 GLU A CA 1
ATOM 748 C C . GLU A 1 91 ? -10.252 8.581 3.074 1.00 87.69 91 GLU A C 1
ATOM 750 O O . GLU A 1 91 ? -10.821 9.647 3.295 1.00 87.69 91 GLU A O 1
ATOM 755 N N . GLY A 1 92 ? -9.340 8.062 3.897 1.00 88.94 92 GLY A N 1
ATOM 756 C CA . GLY A 1 92 ? -8.968 8.638 5.190 1.00 88.94 92 GLY A CA 1
ATOM 757 C C . GLY A 1 92 ? -10.035 8.532 6.295 1.00 88.94 92 GLY A C 1
ATOM 758 O O . GLY A 1 92 ? -11.246 8.461 6.070 1.00 88.94 92 GLY A O 1
ATOM 759 N N . LEU A 1 93 ? -9.561 8.528 7.542 1.00 91.75 93 LEU A N 1
ATOM 760 C CA . LEU A 1 93 ? -10.383 8.605 8.750 1.00 91.75 93 LEU A CA 1
ATOM 761 C C . LEU A 1 93 ? -11.054 9.976 8.904 1.00 91.75 93 LEU A C 1
ATOM 763 O O . LEU A 1 93 ? -12.126 10.066 9.490 1.00 91.75 93 LEU A O 1
ATOM 767 N N . ASP A 1 94 ? -10.442 11.035 8.376 1.00 91.81 94 ASP A N 1
ATOM 768 C CA . ASP A 1 94 ? -10.985 12.393 8.339 1.00 91.81 94 ASP A CA 1
ATOM 769 C C . ASP A 1 94 ? -12.312 12.456 7.567 1.00 91.81 94 ASP A C 1
ATOM 771 O O . ASP A 1 94 ? -13.293 12.991 8.090 1.00 91.81 94 ASP A O 1
ATOM 775 N N . ASN A 1 95 ? -12.403 11.831 6.386 1.00 92.12 95 ASN A N 1
ATOM 776 C CA . ASN A 1 95 ? -13.676 11.769 5.658 1.00 92.12 95 ASN A CA 1
ATOM 777 C C . ASN A 1 95 ? -14.664 10.758 6.254 1.00 92.12 95 ASN A C 1
ATOM 779 O O . ASN A 1 95 ? -15.867 10.995 6.178 1.00 92.12 95 ASN A O 1
ATOM 783 N N . LEU A 1 96 ? -14.194 9.678 6.891 1.00 93.81 96 LEU A N 1
ATOM 784 C CA . LEU A 1 96 ? -15.059 8.756 7.644 1.00 93.81 96 LEU A CA 1
ATOM 785 C C . LEU A 1 96 ? -15.728 9.471 8.833 1.00 93.81 96 LEU A C 1
ATOM 787 O O . LEU A 1 96 ? -16.939 9.360 9.025 1.00 93.81 96 LEU A O 1
ATOM 791 N N . VAL A 1 97 ? -14.962 10.253 9.603 1.00 94.31 97 VAL A N 1
ATOM 792 C CA . VAL A 1 97 ? -15.483 11.080 10.704 1.00 94.31 97 VAL A CA 1
ATOM 793 C C . VAL A 1 97 ? -16.442 12.143 10.174 1.00 94.31 97 VAL A C 1
ATOM 795 O O . VAL A 1 97 ? -17.525 12.303 10.730 1.00 94.31 97 VAL A O 1
ATOM 798 N N . LYS A 1 98 ? -16.097 12.827 9.075 1.00 93.19 98 LYS A N 1
ATOM 799 C CA . LYS A 1 98 ? -16.973 13.822 8.437 1.00 93.19 98 LYS A CA 1
ATOM 800 C C . LYS A 1 98 ? -18.304 13.217 7.969 1.00 93.19 98 LYS A C 1
ATOM 802 O O . LYS A 1 98 ? -19.356 13.781 8.249 1.00 93.19 98 LYS A O 1
ATOM 807 N N . TYR A 1 99 ? -18.274 12.055 7.320 1.00 94.31 99 TYR A N 1
ATOM 808 C CA . TYR A 1 99 ? -19.472 11.337 6.876 1.00 94.31 99 TYR A CA 1
ATOM 809 C C . TYR A 1 99 ? -20.411 11.025 8.052 1.00 94.31 99 TYR A C 1
ATOM 811 O O . TYR A 1 99 ? -21.588 11.377 8.022 1.00 94.31 99 TYR A O 1
ATOM 819 N N . HIS A 1 100 ? -19.870 10.472 9.144 1.00 94.31 100 HIS A N 1
ATOM 820 C CA . HIS A 1 100 ? -20.649 10.178 10.351 1.00 94.31 100 HIS A CA 1
ATOM 821 C C . HIS A 1 100 ? -20.971 11.409 11.236 1.00 94.31 100 HIS A C 1
ATOM 823 O O . HIS A 1 100 ? -21.763 11.309 12.176 1.00 94.31 100 HIS A O 1
ATOM 829 N N . HIS A 1 101 ? -20.390 12.579 10.951 1.00 94.44 101 HIS A N 1
ATOM 830 C CA . HIS A 1 101 ? -20.801 13.873 11.511 1.00 94.44 101 HIS A CA 1
ATOM 831 C C . HIS A 1 101 ? -22.028 14.435 10.775 1.00 94.44 101 HIS A C 1
ATOM 833 O O . HIS A 1 101 ? -22.950 14.959 11.404 1.00 94.44 101 HIS A O 1
ATOM 839 N N . GLU A 1 102 ? -22.071 14.294 9.446 1.00 94.69 102 GLU A N 1
ATOM 840 C CA . GLU A 1 102 ? -23.182 14.763 8.615 1.00 94.69 102 GLU A CA 1
ATOM 841 C C . GLU A 1 102 ? -24.476 13.975 8.917 1.00 94.69 102 GLU A C 1
ATOM 843 O O . GLU A 1 102 ? -25.494 14.594 9.256 1.00 94.69 102 GLU A O 1
ATOM 848 N N . ALA A 1 103 ? -24.432 12.634 8.924 1.00 92.25 103 ALA A N 1
ATOM 849 C CA . ALA A 1 103 ? -25.541 11.776 9.368 1.00 92.25 103 ALA A CA 1
ATOM 850 C C . ALA A 1 103 ? -25.082 10.477 10.070 1.00 92.25 103 ALA A C 1
ATOM 852 O O . ALA A 1 103 ? -23.919 10.105 10.041 1.00 92.25 103 ALA A O 1
ATOM 853 N N . GLU A 1 104 ? -26.003 9.776 10.743 1.00 90.19 104 GLU A N 1
ATOM 854 C CA . GLU A 1 104 ? -25.691 8.588 11.564 1.00 90.19 104 GLU A CA 1
ATOM 855 C C . GLU A 1 104 ? -25.095 7.422 10.765 1.00 90.19 104 GLU A C 1
ATOM 857 O O . GLU A 1 104 ? -24.175 6.748 11.230 1.00 90.19 104 GLU A O 1
ATOM 862 N N . HIS A 1 105 ? -25.645 7.156 9.575 1.00 90.75 105 HIS A N 1
ATOM 863 C CA . HIS A 1 105 ? -25.264 6.043 8.694 1.00 90.75 105 HIS A CA 1
ATOM 864 C C . HIS A 1 105 ? -25.152 4.674 9.409 1.00 90.75 105 HIS A C 1
ATOM 866 O O . HIS A 1 105 ? -24.290 3.856 9.095 1.00 90.75 105 HIS A O 1
ATOM 872 N N . GLY A 1 106 ? -26.044 4.415 10.375 1.00 86.62 106 GLY A N 1
ATOM 873 C CA . GLY A 1 106 ? -26.096 3.168 11.151 1.00 86.62 106 GLY A CA 1
ATOM 874 C C . GLY A 1 106 ? -25.423 3.223 12.529 1.00 86.62 106 GLY A C 1
ATOM 875 O O . GLY A 1 106 ? -25.472 2.229 13.256 1.00 86.62 106 GLY A O 1
ATOM 876 N N . LEU A 1 107 ? -24.832 4.359 12.911 1.00 91.25 107 LEU A N 1
ATOM 877 C CA . LEU A 1 107 ? -24.467 4.644 14.301 1.00 91.25 107 LEU A CA 1
ATOM 878 C C . LEU A 1 107 ? -25.705 5.012 15.148 1.00 91.25 107 LEU A C 1
ATOM 880 O O . LEU A 1 107 ? -26.715 5.429 14.585 1.00 91.25 107 LEU A O 1
ATOM 884 N N . PRO A 1 108 ? -25.643 4.899 16.492 1.00 91.25 108 PRO A N 1
ATOM 885 C CA . PRO A 1 108 ? -26.733 5.308 17.387 1.00 91.25 108 PRO A CA 1
ATOM 886 C C . PRO A 1 108 ? -26.983 6.824 17.403 1.00 91.25 108 PRO A C 1
ATOM 888 O O . PRO A 1 108 ? -28.083 7.269 17.707 1.00 91.25 108 PRO A O 1
ATOM 891 N N . SER A 1 109 ? -25.957 7.611 17.077 1.00 93.88 109 SER A N 1
ATOM 892 C CA . SER A 1 109 ? -26.013 9.065 16.947 1.00 93.88 109 SER A CA 1
ATOM 893 C C . SER A 1 109 ? -24.947 9.542 15.957 1.00 93.88 109 SER A C 1
ATOM 895 O O . SER A 1 109 ? -24.010 8.809 15.626 1.00 93.88 109 SER A O 1
ATOM 897 N N . ARG A 1 110 ? -25.056 10.796 15.511 1.00 96.00 110 ARG A N 1
ATOM 898 C CA . ARG A 1 110 ? -23.994 11.479 14.754 1.00 96.00 110 ARG A CA 1
ATOM 899 C C . ARG A 1 110 ? -22.768 11.741 15.634 1.00 96.00 110 ARG A C 1
ATOM 901 O O . ARG A 1 110 ? -22.887 11.839 16.856 1.00 96.00 110 ARG A O 1
ATOM 908 N N . LEU A 1 111 ? -21.607 11.900 15.004 1.00 95.06 111 LEU A N 1
ATOM 909 C CA . LEU A 1 111 ? -20.364 12.315 15.659 1.00 95.06 111 LEU A CA 1
ATOM 910 C C . LEU A 1 111 ? -20.373 13.836 15.847 1.00 95.06 111 LEU A C 1
ATOM 912 O O . LEU A 1 111 ? -20.121 14.575 14.900 1.00 95.06 111 LEU A O 1
ATOM 916 N N . LEU A 1 112 ? -20.709 14.317 17.045 1.00 92.75 112 LEU A N 1
ATOM 917 C CA . LEU A 1 112 ? -20.918 15.746 17.306 1.00 92.75 112 LEU A CA 1
ATOM 918 C C . LEU A 1 112 ? -19.692 16.411 17.944 1.00 92.75 112 LEU A C 1
ATOM 920 O O . LEU A 1 112 ? -19.131 17.333 17.353 1.00 92.75 112 LEU A O 1
ATOM 924 N N . SER A 1 113 ? -19.257 15.922 19.108 1.00 91.00 113 SER A N 1
ATOM 925 C CA . SER A 1 113 ? -18.145 16.497 19.880 1.00 91.00 113 SER A CA 1
ATOM 926 C C . SER A 1 113 ? -16.948 15.536 19.906 1.00 91.00 113 SER A C 1
ATOM 928 O O . SER A 1 113 ? -17.115 14.389 20.320 1.00 91.00 113 SER A O 1
ATOM 930 N N . PRO A 1 114 ? -15.724 15.943 19.526 1.00 93.44 114 PRO A N 1
ATOM 931 C CA . PRO A 1 114 ? -14.537 15.140 19.801 1.00 93.44 114 PRO A CA 1
ATOM 932 C C . PRO A 1 114 ? -14.200 15.189 21.302 1.00 93.44 114 PRO A C 1
ATOM 934 O O . PRO A 1 114 ? -14.288 16.242 21.935 1.00 93.44 114 PRO A O 1
ATOM 937 N N . CYS A 1 115 ? -13.799 14.058 21.882 1.00 92.62 115 CYS A N 1
ATOM 938 C CA . CYS A 1 115 ? -13.401 13.979 23.287 1.00 92.62 115 CYS A CA 1
ATOM 939 C C . CYS A 1 115 ? -12.181 14.884 23.574 1.00 92.62 115 CYS A C 1
ATOM 941 O O . CYS A 1 115 ? -11.171 14.794 22.870 1.00 92.62 115 CYS A O 1
ATOM 943 N N . PRO A 1 116 ? -12.201 15.698 24.648 1.00 89.50 116 PRO A N 1
ATOM 944 C CA . PRO A 1 116 ? -11.026 16.448 25.092 1.00 89.50 116 PRO A CA 1
ATOM 945 C C . PRO A 1 116 ? -9.807 15.551 25.372 1.00 89.50 116 PRO A C 1
ATOM 947 O O . PRO A 1 116 ? -9.951 14.373 25.697 1.00 89.50 116 PRO A O 1
ATOM 950 N N . GLU A 1 117 ? -8.601 16.129 25.303 1.00 85.94 117 GLU A N 1
ATOM 951 C CA . GLU A 1 117 ? -7.294 15.434 25.374 1.00 85.94 117 GLU A CA 1
ATOM 952 C C . GLU A 1 117 ? -6.930 14.566 24.148 1.00 85.94 117 GLU A C 1
ATOM 954 O O . GLU A 1 117 ? -6.003 13.752 24.224 1.00 85.94 117 GLU A O 1
ATOM 959 N N . GLY A 1 118 ? -7.631 14.711 23.021 1.00 86.62 118 GLY A N 1
ATOM 960 C CA . GLY A 1 118 ? -7.229 14.090 21.761 1.00 86.62 118 GLY A CA 1
ATOM 961 C C . GLY A 1 118 ? -5.990 14.744 21.131 1.00 86.62 118 GLY A C 1
ATOM 962 O O . GLY A 1 118 ? -5.648 15.900 21.381 1.00 86.62 118 GLY A O 1
ATOM 963 N N . THR A 1 119 ? -5.299 13.970 20.301 1.00 88.69 119 THR A N 1
ATOM 964 C CA . THR A 1 119 ? -4.157 14.377 19.469 1.00 88.69 119 THR A CA 1
ATOM 965 C C . THR A 1 119 ? -4.511 14.248 17.986 1.00 88.69 119 THR A C 1
ATOM 967 O O . THR A 1 119 ? -5.573 13.726 17.642 1.00 88.69 119 THR A O 1
ATOM 970 N N . LEU A 1 120 ? -3.624 14.709 17.100 1.00 86.69 120 LEU A N 1
ATOM 971 C CA . LEU A 1 120 ? -3.776 14.490 15.661 1.00 86.69 120 LEU A CA 1
ATOM 972 C C . LEU A 1 120 ? -3.652 12.992 15.311 1.00 86.69 120 LEU A C 1
ATOM 974 O O . LEU A 1 120 ? -2.814 12.302 15.900 1.00 86.69 120 LEU A O 1
ATOM 978 N N . PRO A 1 121 ? -4.433 12.485 14.341 1.00 88.69 121 PRO A N 1
ATOM 979 C CA . PRO A 1 121 ? -4.287 11.128 13.822 1.00 88.69 121 PRO A CA 1
ATOM 980 C C . PRO A 1 121 ? -2.956 10.932 13.066 1.00 88.69 121 PRO A C 1
ATOM 982 O O . PRO A 1 121 ? -2.316 11.907 12.661 1.00 88.69 121 PRO A O 1
ATOM 985 N N . PRO A 1 122 ? -2.528 9.676 12.830 1.00 86.56 122 PRO A N 1
ATOM 986 C CA . PRO A 1 122 ? -1.359 9.383 12.004 1.00 86.56 122 PRO A CA 1
ATOM 987 C C . PRO A 1 122 ? -1.502 9.931 10.575 1.00 86.56 122 PRO A C 1
ATOM 989 O O . PRO A 1 122 ? -2.548 9.762 9.950 1.00 86.56 122 PRO A O 1
ATOM 992 N N . SER A 1 123 ? -0.432 10.511 10.024 1.00 84.44 123 SER A N 1
ATOM 993 C CA . SER A 1 123 ? -0.406 11.171 8.701 1.00 84.44 123 SER A CA 1
ATOM 994 C C . SER A 1 123 ? -0.939 10.326 7.538 1.00 84.44 123 SER A C 1
ATOM 996 O O . SER A 1 123 ? -1.587 10.848 6.635 1.00 84.44 123 SER A O 1
ATOM 998 N N . TYR A 1 124 ? -0.686 9.015 7.560 1.00 81.12 124 TYR A N 1
ATOM 999 C CA . TYR A 1 124 ? -1.168 8.091 6.533 1.00 81.12 124 TYR A CA 1
ATOM 1000 C C . TYR A 1 124 ? -2.697 7.965 6.530 1.00 81.12 124 TYR A C 1
ATOM 1002 O O . TYR A 1 124 ? -3.286 7.753 5.477 1.00 81.12 124 TYR A O 1
ATOM 1010 N N . SER A 1 125 ? -3.327 8.134 7.696 1.00 86.25 125 SER A N 1
ATOM 1011 C CA . SER A 1 125 ? -4.754 7.897 7.916 1.00 86.25 125 SER A CA 1
ATOM 1012 C C . SER A 1 125 ? -5.651 9.101 7.610 1.00 86.25 125 SER A C 1
ATOM 1014 O O . SER A 1 125 ? -6.844 9.042 7.889 1.00 86.25 125 SER A O 1
ATOM 1016 N N . ILE A 1 126 ? -5.105 10.180 7.037 1.00 88.12 126 ILE A N 1
ATOM 1017 C CA . ILE A 1 126 ? -5.848 11.390 6.649 1.00 88.12 126 ILE A CA 1
ATOM 1018 C C . ILE A 1 126 ? -5.669 11.722 5.162 1.00 88.12 126 ILE A C 1
ATOM 1020 O O . ILE A 1 126 ? -4.641 11.414 4.545 1.00 88.12 126 ILE A O 1
ATOM 1024 N N . THR A 1 127 ? -6.673 12.359 4.561 1.00 87.00 127 THR A N 1
ATOM 1025 C CA . THR A 1 127 ? -6.614 12.830 3.169 1.00 87.00 127 THR A CA 1
ATOM 1026 C C . THR A 1 127 ? -5.947 14.184 3.030 1.00 87.00 127 THR A C 1
ATOM 1028 O O . THR A 1 127 ? -5.132 14.330 2.122 1.00 87.00 127 THR A O 1
ATOM 1031 N N . VAL A 1 128 ? -6.217 15.118 3.945 1.00 86.00 128 VAL A N 1
ATOM 1032 C CA . VAL A 1 128 ? -5.666 16.483 3.952 1.00 86.00 128 VAL A CA 1
ATOM 1033 C C . VAL A 1 128 ? -5.048 16.837 5.303 1.00 86.00 128 VAL A C 1
ATOM 1035 O O . VAL A 1 128 ? -5.387 16.260 6.334 1.00 86.00 128 VAL A O 1
ATOM 1038 N N . GLY A 1 129 ? -4.123 17.795 5.296 1.00 85.50 129 GLY A N 1
ATOM 1039 C CA . GLY A 1 129 ? -3.466 18.307 6.493 1.00 85.50 129 GLY A CA 1
ATOM 1040 C C . GLY A 1 129 ? -3.219 19.811 6.401 1.00 85.50 129 GLY A C 1
ATOM 1041 O O . GLY A 1 129 ? -4.157 20.600 6.384 1.00 85.50 129 GLY A O 1
ATOM 1042 N N . TYR A 1 130 ? -1.950 20.217 6.405 1.00 82.56 130 TYR A N 1
ATOM 1043 C CA . TYR A 1 130 ? -1.537 21.621 6.373 1.00 82.56 130 TYR A CA 1
ATOM 1044 C C . TYR A 1 130 ? -0.099 21.775 5.861 1.00 82.56 130 TYR A C 1
ATOM 1046 O O . TYR A 1 130 ? 0.750 20.901 6.065 1.00 82.56 130 TYR A O 1
ATOM 1054 N N . THR A 1 131 ? 0.197 22.910 5.230 1.00 85.06 131 THR A N 1
ATOM 1055 C CA . THR A 1 131 ? 1.545 23.239 4.746 1.00 85.06 131 THR A CA 1
ATOM 1056 C C . THR A 1 131 ? 2.506 23.411 5.923 1.00 85.06 131 THR A C 1
ATOM 1058 O O . THR A 1 131 ? 2.459 24.418 6.626 1.00 85.06 131 THR A O 1
ATOM 1061 N N . ASN A 1 132 ? 3.373 22.423 6.157 1.00 85.44 132 ASN A N 1
ATOM 1062 C CA . ASN A 1 132 ? 4.375 22.465 7.227 1.00 85.44 132 ASN A CA 1
ATOM 1063 C C . ASN A 1 132 ? 5.734 23.010 6.733 1.00 85.44 132 ASN A C 1
ATOM 1065 O O . ASN A 1 132 ? 5.970 23.134 5.529 1.00 85.44 132 ASN A O 1
ATOM 1069 N N . LEU A 1 133 ? 6.663 23.278 7.658 1.00 86.50 133 LEU A N 1
ATOM 1070 C CA . LEU A 1 133 ? 8.003 23.800 7.348 1.00 86.50 133 LEU A CA 1
ATOM 1071 C C . LEU A 1 133 ? 8.790 22.956 6.320 1.00 86.50 133 LEU A C 1
ATOM 1073 O O . LEU A 1 133 ? 9.571 23.505 5.542 1.00 86.50 133 LEU A O 1
ATOM 1077 N N . LEU A 1 134 ? 8.581 21.635 6.270 1.00 90.75 134 LEU A N 1
ATOM 1078 C CA . LEU A 1 134 ? 9.209 20.776 5.262 1.00 90.75 134 LEU A CA 1
ATOM 1079 C C . LEU A 1 134 ? 8.617 21.027 3.863 1.00 90.75 134 LEU A C 1
ATOM 1081 O O . LEU A 1 134 ? 9.375 21.078 2.899 1.00 90.75 134 LEU A O 1
ATOM 1085 N N . HIS A 1 135 ? 7.305 21.261 3.741 1.00 92.06 135 HIS A N 1
ATOM 1086 C CA . HIS A 1 135 ? 6.676 21.641 2.466 1.00 92.06 135 HIS A CA 1
ATOM 1087 C C . HIS A 1 135 ? 7.207 22.995 1.974 1.00 92.06 135 HIS A C 1
ATOM 1089 O O . HIS A 1 135 ? 7.574 23.116 0.805 1.00 92.06 135 HIS A O 1
ATOM 1095 N N . ALA A 1 136 ? 7.343 23.980 2.871 1.00 89.56 136 ALA A N 1
ATOM 1096 C CA . ALA A 1 136 ? 7.948 25.274 2.552 1.00 89.56 136 ALA A CA 1
ATOM 1097 C C . ALA A 1 136 ? 9.399 25.123 2.049 1.00 89.56 136 ALA A C 1
ATOM 1099 O O . ALA A 1 136 ? 9.724 25.582 0.953 1.00 89.56 136 ALA A O 1
ATOM 1100 N N . ALA A 1 137 ? 10.244 24.385 2.781 1.00 92.25 137 ALA A N 1
ATOM 1101 C CA . ALA A 1 137 ? 11.638 24.136 2.405 1.00 92.25 137 ALA A CA 1
ATOM 1102 C C . ALA A 1 137 ? 11.786 23.400 1.054 1.00 92.25 137 ALA A C 1
ATOM 1104 O O . ALA A 1 137 ? 12.695 23.700 0.274 1.00 92.25 137 ALA A O 1
ATOM 1105 N N . VAL A 1 138 ? 10.886 22.455 0.749 1.00 95.56 138 VAL A N 1
ATOM 1106 C CA . VAL A 1 138 ? 10.837 21.751 -0.546 1.00 95.56 138 VAL A CA 1
ATOM 1107 C C . VAL A 1 138 ? 10.426 22.699 -1.677 1.00 95.56 138 VAL A C 1
ATOM 1109 O O . VAL A 1 138 ? 11.072 22.709 -2.729 1.00 95.56 138 VAL A O 1
ATOM 1112 N N . ASN A 1 139 ? 9.391 23.514 -1.457 1.00 93.50 139 ASN A N 1
ATOM 1113 C CA . ASN A 1 139 ? 8.864 24.470 -2.431 1.00 93.50 139 ASN A CA 1
ATOM 1114 C C . ASN A 1 139 ? 9.915 25.531 -2.812 1.00 93.50 139 ASN A C 1
ATOM 1116 O O . ASN A 1 139 ? 10.200 25.737 -3.995 1.00 93.50 139 ASN A O 1
ATOM 1120 N N . GLU A 1 140 ? 10.602 26.104 -1.818 1.00 93.56 140 GLU A N 1
ATOM 1121 C CA . GLU A 1 140 ? 11.769 26.979 -2.024 1.00 93.56 140 GLU A CA 1
ATOM 1122 C C . GLU A 1 140 ? 12.915 26.279 -2.779 1.00 93.56 140 GLU A C 1
ATOM 1124 O O . GLU A 1 140 ? 13.702 26.924 -3.466 1.00 93.56 140 GLU A O 1
ATOM 1129 N N . GLY A 1 141 ? 13.014 24.947 -2.700 1.00 93.94 141 GLY A N 1
ATOM 1130 C CA . GLY A 1 141 ? 14.167 24.190 -3.197 1.00 93.94 141 GLY A CA 1
ATOM 1131 C C . GLY A 1 141 ? 15.389 24.275 -2.279 1.00 93.94 141 GLY A C 1
ATOM 1132 O O . GLY A 1 141 ? 16.518 24.104 -2.731 1.00 93.94 141 GLY A O 1
ATOM 1133 N N . ASN A 1 142 ? 15.179 24.545 -0.993 1.00 93.31 142 ASN A N 1
ATOM 1134 C CA . ASN A 1 142 ? 16.230 24.809 -0.024 1.00 93.31 142 ASN A CA 1
ATOM 1135 C C . ASN A 1 142 ? 16.781 23.495 0.566 1.00 93.31 142 ASN A C 1
ATOM 1137 O O . ASN A 1 142 ? 16.455 23.121 1.696 1.00 93.31 142 ASN A O 1
ATOM 1141 N N . THR A 1 143 ? 17.620 22.764 -0.186 1.00 95.00 143 THR A N 1
ATOM 1142 C CA . THR A 1 143 ? 18.115 21.442 0.254 1.00 95.00 143 THR A CA 1
ATOM 1143 C C . THR A 1 143 ? 18.857 21.493 1.594 1.00 95.00 143 THR A C 1
ATOM 1145 O O . THR A 1 143 ? 18.803 20.538 2.365 1.00 95.00 143 THR A O 1
ATOM 1148 N N . ASN A 1 144 ? 19.536 22.599 1.911 1.00 92.19 144 ASN A N 1
ATOM 1149 C CA . ASN A 1 144 ? 20.222 22.759 3.196 1.00 92.19 144 ASN A CA 1
ATOM 1150 C C . ASN A 1 144 ? 19.229 22.827 4.363 1.00 92.19 144 ASN A C 1
ATOM 1152 O O . ASN A 1 144 ? 19.446 22.175 5.387 1.00 92.19 144 ASN A O 1
ATOM 1156 N N . LEU A 1 145 ? 18.119 23.554 4.192 1.00 89.62 145 LEU A N 1
ATOM 1157 C CA . LEU A 1 145 ? 17.032 23.587 5.166 1.00 89.62 145 LEU A CA 1
ATOM 1158 C C . LEU A 1 145 ? 16.391 22.199 5.309 1.00 89.62 145 LEU A C 1
ATOM 1160 O O . LEU A 1 145 ? 16.323 21.696 6.429 1.00 89.62 145 LEU A O 1
ATOM 1164 N N . VAL A 1 146 ? 16.058 21.525 4.198 1.00 93.25 146 VAL A N 1
ATOM 1165 C CA . VAL A 1 146 ? 15.540 20.139 4.203 1.00 93.25 146 VAL A CA 1
ATOM 1166 C C . VAL A 1 146 ? 16.472 19.197 4.973 1.00 93.25 146 VAL A C 1
ATOM 1168 O O . VAL A 1 146 ? 16.040 18.577 5.940 1.00 93.25 146 VAL A O 1
ATOM 1171 N N . LYS A 1 147 ? 17.766 19.138 4.632 1.00 92.31 147 LYS A N 1
ATOM 1172 C CA . LYS A 1 147 ? 18.758 18.302 5.337 1.00 92.31 147 LYS A CA 1
ATOM 1173 C C . LYS A 1 147 ? 18.827 18.628 6.836 1.00 92.31 147 LYS A C 1
ATOM 1175 O O . LYS A 1 147 ? 18.932 17.717 7.652 1.00 92.31 147 LYS A O 1
ATOM 1180 N N . SER A 1 148 ? 18.717 19.904 7.219 1.00 89.31 148 SER A N 1
ATOM 1181 C CA . SER A 1 148 ? 18.707 20.309 8.634 1.00 89.31 148 SER A CA 1
ATOM 1182 C C . SER A 1 148 ? 17.442 19.872 9.392 1.00 89.31 148 SER A C 1
ATOM 1184 O O . SER A 1 148 ? 17.527 19.566 10.580 1.00 89.31 148 SER A O 1
ATOM 1186 N N . ILE A 1 149 ? 16.293 19.791 8.708 1.00 88.25 149 ILE A N 1
ATOM 1187 C CA . ILE A 1 149 ? 15.023 19.290 9.252 1.00 88.25 149 ILE A CA 1
ATOM 1188 C C . ILE A 1 149 ? 15.080 17.764 9.410 1.00 88.25 149 ILE A C 1
ATOM 1190 O O . ILE A 1 149 ? 14.719 17.250 10.467 1.00 88.25 149 ILE A O 1
ATOM 1194 N N . LEU A 1 150 ? 15.584 17.043 8.399 1.00 89.56 150 LEU A N 1
ATOM 1195 C CA . LEU A 1 150 ? 15.720 15.577 8.415 1.00 89.56 150 LEU A CA 1
ATOM 1196 C C . LEU A 1 150 ? 16.688 15.083 9.504 1.00 89.56 150 LEU A C 1
ATOM 1198 O O . LEU A 1 150 ? 16.423 14.079 10.157 1.00 89.56 150 LEU A O 1
ATOM 1202 N N . CYS A 1 151 ? 17.776 15.814 9.763 1.00 86.25 151 CYS A N 1
ATOM 1203 C CA . CYS A 1 151 ? 18.737 15.482 10.822 1.00 86.25 151 CYS A CA 1
ATOM 1204 C C . CYS A 1 151 ? 18.302 15.912 12.242 1.00 86.25 151 CYS A C 1
ATOM 1206 O O . CYS A 1 151 ? 19.059 15.722 13.197 1.00 86.25 151 CYS A O 1
ATOM 1208 N N . ASN A 1 152 ? 17.123 16.521 12.418 1.00 83.06 152 ASN A N 1
ATOM 1209 C CA . ASN A 1 152 ? 16.655 16.997 13.720 1.00 83.06 152 ASN A CA 1
ATOM 1210 C C . ASN A 1 152 ? 15.951 15.874 14.508 1.00 83.06 152 ASN A C 1
ATOM 1212 O O . ASN A 1 152 ? 15.090 15.177 13.982 1.00 83.06 152 ASN A O 1
ATOM 1216 N N . LYS A 1 153 ? 16.220 15.750 15.817 1.00 70.88 153 LYS A N 1
ATOM 1217 C CA . LYS A 1 153 ? 15.475 14.839 16.715 1.00 70.88 153 LYS A CA 1
ATOM 1218 C C . LYS A 1 153 ? 13.979 15.175 16.836 1.00 70.88 153 LYS A C 1
ATOM 1220 O O . LYS A 1 153 ? 13.215 14.355 17.331 1.00 70.88 153 LYS A O 1
ATOM 1225 N N . ARG A 1 154 ? 13.575 16.375 16.411 1.00 71.81 154 ARG A N 1
ATOM 1226 C CA . ARG A 1 154 ? 12.184 16.834 16.270 1.00 71.81 154 ARG A CA 1
ATOM 1227 C C . ARG A 1 154 ? 11.767 16.958 14.795 1.00 71.81 154 ARG A C 1
ATOM 1229 O O . ARG A 1 154 ? 11.050 17.888 14.439 1.00 71.81 154 ARG A O 1
ATOM 1236 N N . CYS A 1 155 ? 12.263 16.074 13.928 1.00 73.00 155 CYS A N 1
ATOM 1237 C CA . CYS A 1 155 ? 11.827 16.008 12.535 1.00 73.00 155 CYS A CA 1
ATOM 1238 C C . CYS A 1 155 ? 10.288 15.856 12.466 1.00 73.00 155 CYS A C 1
ATOM 1240 O O . CYS A 1 155 ? 9.744 15.035 13.212 1.00 73.00 155 CYS A O 1
ATOM 1242 N N . PRO A 1 156 ? 9.571 16.630 11.627 1.00 78.19 156 PRO A N 1
ATOM 1243 C CA . PRO A 1 156 ? 8.153 16.395 11.375 1.00 78.19 156 PRO A CA 1
ATOM 1244 C C . PRO A 1 156 ? 7.950 15.052 10.661 1.00 78.19 156 PRO A C 1
ATOM 1246 O O . PRO A 1 156 ? 8.874 14.508 10.057 1.00 78.19 156 PRO A O 1
ATOM 1249 N N . ASP A 1 157 ? 6.722 14.534 10.678 1.00 85.81 157 ASP A N 1
ATOM 1250 C CA . ASP A 1 157 ? 6.382 13.360 9.873 1.00 85.81 157 ASP A CA 1
ATOM 1251 C C . ASP A 1 157 ? 6.578 13.676 8.379 1.00 85.81 157 ASP A C 1
ATOM 1253 O O . ASP A 1 157 ? 5.982 14.610 7.836 1.00 85.81 157 ASP A O 1
ATOM 1257 N N . LEU A 1 158 ? 7.432 12.896 7.715 1.00 90.25 158 LEU A N 1
ATOM 1258 C CA . LEU A 1 158 ? 7.790 13.071 6.303 1.00 90.25 158 LEU A CA 1
ATOM 1259 C C . LEU A 1 158 ? 6.625 12.753 5.356 1.00 90.25 158 LEU A C 1
ATOM 1261 O O . LEU A 1 158 ? 6.625 13.175 4.199 1.00 90.25 158 LEU A O 1
ATOM 1265 N N . ASN A 1 159 ? 5.640 12.011 5.862 1.00 90.94 159 ASN A N 1
ATOM 1266 C CA . ASN A 1 159 ? 4.421 11.618 5.165 1.00 90.94 159 ASN A CA 1
ATOM 1267 C C . ASN A 1 159 ? 3.260 12.568 5.461 1.00 90.94 159 ASN A C 1
ATOM 1269 O O . ASN A 1 159 ? 2.158 12.350 4.958 1.00 90.94 159 ASN A O 1
ATOM 1273 N N . TRP A 1 160 ? 3.492 13.601 6.281 1.00 90.25 160 TRP A N 1
ATOM 1274 C CA . TRP A 1 160 ? 2.506 14.641 6.510 1.00 90.25 160 TRP A CA 1
ATOM 1275 C C . TRP A 1 160 ? 2.099 15.296 5.189 1.00 90.25 160 TRP A C 1
ATOM 1277 O O . TRP A 1 160 ? 2.916 15.449 4.276 1.00 90.25 160 TRP A O 1
ATOM 1287 N N . LYS A 1 161 ? 0.828 15.681 5.120 1.00 90.75 161 LYS A N 1
ATOM 1288 C CA . LYS A 1 161 ? 0.173 16.220 3.934 1.00 90.75 161 LYS A CA 1
ATOM 1289 C C . LYS A 1 161 ? -0.173 17.688 4.113 1.00 90.75 161 LYS A C 1
ATOM 1291 O O . LYS A 1 161 ? -0.494 18.107 5.224 1.00 90.75 161 LYS A O 1
ATOM 1296 N N . ASP A 1 162 ? -0.167 18.446 3.029 1.00 89.94 162 ASP A N 1
ATOM 1297 C CA . ASP A 1 162 ? -0.657 19.818 3.012 1.00 89.94 162 ASP A CA 1
ATOM 1298 C C . ASP A 1 162 ? -2.188 19.920 2.864 1.00 89.94 162 ASP A C 1
ATOM 1300 O O . ASP A 1 162 ? -2.923 18.931 2.942 1.00 89.94 162 ASP A O 1
ATOM 1304 N N . GLU A 1 163 ? -2.675 21.150 2.697 1.00 86.50 163 GLU A N 1
ATOM 1305 C CA . GLU A 1 163 ? -4.097 21.494 2.546 1.00 86.50 163 GLU A CA 1
ATOM 1306 C C . GLU A 1 163 ? -4.723 20.880 1.267 1.00 86.50 163 GLU A C 1
ATOM 1308 O O . GLU A 1 163 ? -5.943 20.824 1.141 1.00 86.50 163 GLU A O 1
ATOM 1313 N N . THR A 1 164 ? -3.894 20.363 0.348 1.00 86.69 164 THR A N 1
ATOM 1314 C CA . THR A 1 164 ? -4.270 19.643 -0.883 1.00 86.69 164 THR A CA 1
ATOM 1315 C C . THR A 1 164 ? -3.907 18.151 -0.845 1.00 86.69 164 THR A C 1
ATOM 1317 O O . THR A 1 164 ? -3.898 17.470 -1.867 1.00 86.69 164 THR A O 1
ATOM 1320 N N . GLY A 1 165 ? -3.578 17.607 0.330 1.00 89.88 165 GLY A N 1
ATOM 1321 C CA . GLY A 1 165 ? -3.220 16.194 0.501 1.00 89.88 165 GLY A CA 1
ATOM 1322 C C . GLY A 1 165 ? -1.849 15.799 -0.063 1.00 89.88 165 GLY A C 1
ATOM 1323 O O . GLY A 1 165 ? -1.441 14.641 0.055 1.00 89.88 165 GLY A O 1
ATOM 1324 N N . ILE A 1 166 ? -1.129 16.748 -0.659 1.00 93.88 166 ILE A N 1
ATOM 1325 C CA . ILE A 1 166 ? 0.192 16.574 -1.258 1.00 93.88 166 ILE A CA 1
ATOM 1326 C C . ILE A 1 166 ? 1.220 16.456 -0.124 1.00 93.88 166 ILE A C 1
ATOM 1328 O O . ILE A 1 166 ? 1.127 17.153 0.880 1.00 93.88 166 ILE A O 1
ATOM 1332 N N . THR A 1 167 ? 2.204 15.561 -0.260 1.00 95.06 167 THR A N 1
ATOM 1333 C CA . THR A 1 167 ? 3.319 15.446 0.705 1.00 95.06 167 THR A CA 1
ATOM 1334 C C . THR A 1 167 ? 4.582 16.152 0.209 1.00 95.06 167 THR A C 1
ATOM 1336 O O . THR A 1 167 ? 4.750 16.404 -0.987 1.00 95.06 167 THR A O 1
ATOM 1339 N N . ALA A 1 168 ? 5.553 16.359 1.101 1.00 95.94 168 ALA A N 1
ATOM 1340 C CA . ALA A 1 168 ? 6.898 16.832 0.760 1.00 95.94 168 ALA A CA 1
ATOM 1341 C C . ALA A 1 168 ? 7.547 16.065 -0.418 1.00 95.94 168 ALA A C 1
ATOM 1343 O O . ALA A 1 168 ? 8.207 16.667 -1.268 1.00 95.94 168 ALA A O 1
ATOM 1344 N N . LEU A 1 169 ? 7.328 14.745 -0.512 1.00 97.56 169 LEU A N 1
ATOM 1345 C CA . LEU A 1 169 ? 7.820 13.938 -1.632 1.00 97.56 169 LEU A CA 1
ATOM 1346 C C . LEU A 1 169 ? 7.035 14.206 -2.9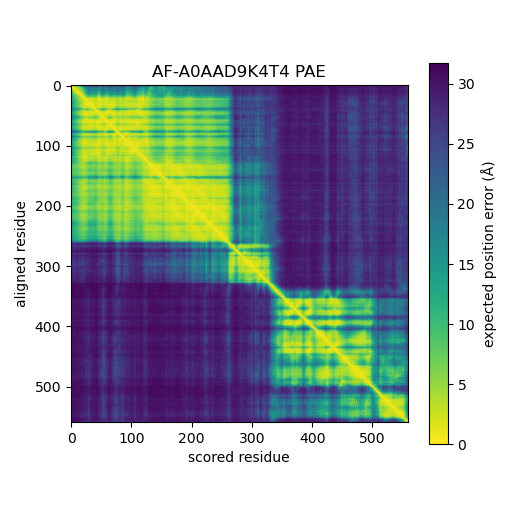27 1.00 97.56 169 LEU A C 1
ATOM 1348 O O . LEU A 1 169 ? 7.654 14.285 -3.986 1.00 97.56 169 LEU A O 1
ATOM 1352 N N . HIS A 1 170 ? 5.712 14.403 -2.864 1.00 97.38 170 HIS A N 1
ATOM 1353 C CA . HIS A 1 170 ? 4.916 14.809 -4.030 1.00 97.38 170 HIS A CA 1
ATOM 1354 C C . HIS A 1 170 ? 5.380 16.167 -4.578 1.00 97.38 170 HIS A C 1
ATOM 1356 O O . HIS A 1 170 ? 5.671 16.251 -5.769 1.00 97.38 170 HIS A O 1
ATOM 1362 N N . LEU A 1 171 ? 5.553 17.194 -3.731 1.00 96.94 171 LEU A N 1
ATOM 1363 C CA . LEU A 1 171 ? 6.061 18.512 -4.153 1.00 96.94 171 LEU A CA 1
ATOM 1364 C C . LEU A 1 171 ? 7.425 18.407 -4.851 1.00 96.94 171 LEU A C 1
ATOM 1366 O O . LEU A 1 171 ? 7.611 18.953 -5.941 1.00 96.94 171 LEU A O 1
ATOM 1370 N N . ALA A 1 172 ? 8.366 17.661 -4.262 1.00 97.75 172 ALA A N 1
ATOM 1371 C CA . ALA A 1 172 ? 9.677 17.430 -4.864 1.00 97.75 172 ALA A CA 1
ATOM 1372 C C . ALA A 1 172 ? 9.568 16.724 -6.230 1.00 97.75 172 ALA A C 1
ATOM 1374 O O . ALA A 1 172 ? 10.315 17.052 -7.156 1.00 97.75 172 ALA A O 1
ATOM 1375 N N . CYS A 1 173 ? 8.608 15.804 -6.369 1.00 97.94 173 CYS A N 1
ATOM 1376 C CA . CYS A 1 173 ? 8.346 15.060 -7.598 1.00 97.94 173 CYS A CA 1
ATOM 1377 C C . CYS A 1 173 ? 7.635 15.883 -8.681 1.00 97.94 173 CYS A C 1
ATOM 1379 O O . CYS A 1 173 ? 7.947 15.713 -9.853 1.00 97.94 173 CYS A O 1
ATOM 1381 N N . MET A 1 174 ? 6.732 16.796 -8.316 1.00 96.12 174 MET A N 1
ATOM 1382 C CA . MET A 1 174 ? 6.068 17.718 -9.248 1.00 96.12 174 MET A CA 1
ATOM 1383 C C . MET A 1 174 ? 7.051 18.762 -9.791 1.00 96.12 174 MET A C 1
ATOM 1385 O O . MET A 1 174 ? 7.088 19.018 -10.996 1.00 96.12 174 MET A O 1
ATOM 1389 N N . GLN A 1 175 ? 7.866 19.343 -8.901 1.00 96.62 175 GLN A N 1
ATOM 1390 C CA . GLN A 1 175 ? 8.751 20.476 -9.195 1.00 96.62 175 GLN A CA 1
ATOM 1391 C C . GLN A 1 175 ? 10.161 20.088 -9.682 1.00 96.62 175 GLN A C 1
ATOM 1393 O O . GLN A 1 175 ? 10.977 20.973 -9.932 1.00 96.62 175 GLN A O 1
ATOM 1398 N N . GLY A 1 176 ? 10.484 18.796 -9.810 1.00 96.31 176 GLY A N 1
ATOM 1399 C CA . GLY A 1 176 ? 11.784 18.354 -10.337 1.00 96.31 176 GLY A CA 1
ATOM 1400 C C . GLY A 1 176 ? 12.959 18.480 -9.360 1.00 96.31 176 GLY A C 1
ATOM 1401 O O . GLY A 1 176 ? 14.107 18.591 -9.785 1.00 96.31 176 GLY A O 1
ATOM 1402 N N . LYS A 1 177 ? 12.705 18.501 -8.046 1.00 97.31 177 LYS A N 1
ATOM 1403 C CA . LYS A 1 177 ? 13.719 18.773 -7.011 1.00 97.31 177 LYS A CA 1
ATOM 1404 C C . LYS A 1 177 ? 14.543 17.510 -6.697 1.00 97.31 177 LYS A C 1
ATOM 1406 O O . LYS A 1 177 ? 14.439 16.952 -5.606 1.00 97.31 177 LYS A O 1
ATOM 1411 N N . GLU A 1 178 ? 15.350 17.048 -7.657 1.00 97.19 178 GLU A N 1
ATOM 1412 C CA . GLU A 1 178 ? 16.073 15.760 -7.598 1.00 97.19 178 GLU A CA 1
ATOM 1413 C C . GLU A 1 178 ? 16.861 15.542 -6.293 1.00 97.19 178 GLU A C 1
ATOM 1415 O O . GLU A 1 178 ? 16.705 14.508 -5.646 1.00 97.19 178 GLU A O 1
ATOM 1420 N N . GLU A 1 179 ? 17.659 16.520 -5.851 1.00 97.38 179 GLU A N 1
ATOM 1421 C CA . GLU A 1 179 ? 18.474 16.388 -4.632 1.00 97.38 179 GLU A CA 1
ATOM 1422 C C . GLU A 1 179 ? 17.619 16.267 -3.355 1.00 97.38 179 GLU A C 1
ATOM 1424 O O . GLU A 1 179 ? 17.930 15.487 -2.455 1.00 97.38 179 GLU A O 1
ATOM 1429 N N . ILE A 1 180 ? 16.510 17.007 -3.288 1.00 97.56 180 ILE A N 1
ATOM 1430 C CA . ILE A 1 180 ? 15.577 16.997 -2.153 1.00 97.56 180 ILE A CA 1
ATOM 1431 C C . ILE A 1 180 ? 14.816 15.673 -2.101 1.00 97.56 180 ILE A C 1
ATOM 1433 O O . ILE A 1 180 ? 14.724 15.063 -1.037 1.00 97.56 180 ILE A O 1
ATOM 1437 N N . ALA A 1 181 ? 14.337 15.186 -3.248 1.00 97.50 181 ALA A N 1
ATOM 1438 C CA . ALA A 1 181 ? 13.724 13.867 -3.336 1.00 97.50 181 ALA A CA 1
ATOM 1439 C C . ALA A 1 181 ? 14.712 12.756 -2.950 1.00 97.50 181 ALA A C 1
ATOM 1441 O O . ALA A 1 181 ? 14.316 11.823 -2.263 1.00 97.50 181 ALA A O 1
ATOM 1442 N N . LEU A 1 182 ? 15.996 12.861 -3.319 1.00 96.81 182 LEU A N 1
ATOM 1443 C CA . LEU A 1 182 ? 17.015 11.902 -2.885 1.00 96.81 182 LEU A CA 1
ATOM 1444 C C . LEU A 1 182 ? 17.174 11.895 -1.358 1.00 96.81 182 LEU A C 1
ATOM 1446 O O . LEU A 1 182 ? 17.216 10.819 -0.772 1.00 96.81 182 LEU A O 1
ATOM 1450 N N . CYS A 1 183 ? 17.206 13.069 -0.719 1.00 95.31 183 CYS A N 1
ATOM 1451 C CA . CYS A 1 183 ? 17.285 13.173 0.741 1.00 95.31 183 CYS A CA 1
ATOM 1452 C C . CYS A 1 183 ? 16.050 12.562 1.429 1.00 95.31 183 CYS A C 1
ATOM 1454 O O . CYS A 1 183 ? 16.196 11.844 2.411 1.00 95.31 183 CYS A O 1
ATOM 1456 N N . LEU A 1 184 ? 14.843 12.801 0.899 1.00 95.81 184 LEU A N 1
ATOM 1457 C CA . LEU A 1 184 ? 13.600 12.219 1.426 1.00 95.81 184 LEU A CA 1
ATOM 1458 C C . LEU A 1 184 ? 13.548 10.693 1.242 1.00 95.81 184 LEU A C 1
ATOM 1460 O O . LEU A 1 184 ? 13.144 9.979 2.153 1.00 95.81 184 LEU A O 1
ATOM 1464 N N . LEU A 1 185 ? 13.995 10.187 0.088 1.00 96.31 185 LEU A N 1
ATOM 1465 C CA . LEU A 1 185 ? 14.045 8.753 -0.236 1.00 96.31 185 LEU A CA 1
ATOM 1466 C C . LEU A 1 185 ? 15.162 7.981 0.493 1.00 96.31 185 LEU A C 1
ATOM 1468 O O . LEU A 1 185 ? 15.255 6.766 0.338 1.00 96.31 185 LEU A O 1
ATOM 1472 N N . GLN A 1 186 ? 16.001 8.667 1.273 1.00 94.19 186 GLN A N 1
ATOM 1473 C CA . GLN A 1 186 ? 17.014 8.070 2.151 1.00 94.19 186 GLN A CA 1
ATOM 1474 C C . GLN A 1 186 ? 16.532 7.892 3.603 1.00 94.19 186 GLN A C 1
ATOM 1476 O O . GLN A 1 186 ? 17.285 7.376 4.425 1.00 94.19 186 GLN A O 1
ATOM 1481 N N . CYS A 1 187 ? 15.304 8.303 3.936 1.00 90.94 187 CYS A N 1
ATOM 1482 C CA . CYS A 1 187 ? 14.727 8.136 5.269 1.00 90.94 187 CYS A CA 1
ATOM 1483 C C . CYS A 1 187 ? 13.811 6.904 5.324 1.00 90.94 187 CYS A C 1
ATOM 1485 O O . CYS A 1 187 ? 12.792 6.875 4.640 1.00 90.94 187 CYS A O 1
ATOM 1487 N N . ASP A 1 188 ? 14.107 5.932 6.194 1.00 87.12 188 ASP A N 1
ATOM 1488 C CA . ASP A 1 188 ? 13.361 4.659 6.305 1.00 87.12 188 ASP A CA 1
ATOM 1489 C C . ASP A 1 188 ? 11.850 4.817 6.581 1.00 87.12 188 ASP A C 1
ATOM 1491 O O . ASP A 1 188 ? 11.063 3.908 6.326 1.00 87.12 188 ASP A O 1
ATOM 1495 N N . SER A 1 189 ? 11.428 5.971 7.107 1.00 88.50 189 SER A N 1
ATOM 1496 C CA . SER A 1 189 ? 10.032 6.296 7.416 1.00 88.50 189 SER A CA 1
ATOM 1497 C C . SER A 1 189 ? 9.215 6.837 6.231 1.00 88.50 189 SER A C 1
ATOM 1499 O O . SER A 1 189 ? 8.027 7.117 6.408 1.00 88.50 189 SER A O 1
ATOM 1501 N N . ILE A 1 190 ? 9.804 7.009 5.040 1.00 92.06 190 ILE A N 1
ATOM 1502 C CA . ILE A 1 190 ? 9.117 7.588 3.875 1.00 92.06 190 ILE A CA 1
ATOM 1503 C C . ILE A 1 190 ? 8.205 6.566 3.165 1.00 92.06 190 ILE A C 1
ATOM 1505 O O . ILE A 1 190 ? 8.635 5.516 2.687 1.00 92.06 190 ILE A O 1
ATOM 1509 N N . LYS A 1 191 ? 6.917 6.890 3.028 1.00 90.75 191 LYS A N 1
ATOM 1510 C CA . LYS A 1 191 ? 5.941 6.116 2.253 1.00 90.75 191 LYS A CA 1
ATOM 1511 C C . LYS A 1 191 ? 5.891 6.640 0.815 1.00 90.75 191 LYS A C 1
ATOM 1513 O O . LYS A 1 191 ? 5.258 7.646 0.506 1.00 90.75 191 LYS A O 1
ATOM 1518 N N . VAL A 1 192 ? 6.530 5.916 -0.100 1.00 93.38 192 VAL A N 1
ATOM 1519 C CA . VAL A 1 192 ? 6.655 6.291 -1.527 1.00 93.38 192 VAL A CA 1
ATOM 1520 C C . VAL A 1 192 ? 5.377 6.121 -2.367 1.00 93.38 192 VAL A C 1
ATOM 1522 O O . VAL A 1 192 ? 5.349 6.545 -3.521 1.00 93.38 192 VAL A O 1
ATOM 1525 N N . ASN A 1 193 ? 4.331 5.506 -1.804 1.00 90.50 193 ASN A N 1
ATOM 1526 C CA . ASN A 1 193 ? 3.074 5.153 -2.485 1.00 90.50 193 ASN A CA 1
ATOM 1527 C C . ASN A 1 193 ? 1.831 5.863 -1.904 1.00 90.50 193 ASN A C 1
ATOM 1529 O O . ASN A 1 193 ? 0.712 5.444 -2.190 1.00 90.50 193 ASN A O 1
ATOM 1533 N N . VAL A 1 194 ? 2.018 6.910 -1.088 1.00 89.25 194 VAL A N 1
ATOM 1534 C CA . VAL A 1 194 ? 0.919 7.754 -0.569 1.00 89.25 194 VAL A CA 1
ATOM 1535 C C . VAL A 1 194 ? 0.131 8.371 -1.728 1.00 89.25 194 VAL A C 1
ATOM 1537 O O . VAL A 1 194 ? 0.719 8.668 -2.767 1.00 89.25 194 VAL A O 1
ATOM 1540 N N . LEU A 1 195 ? -1.173 8.573 -1.523 1.00 88.50 195 LEU A N 1
ATOM 1541 C CA . LEU A 1 195 ? -2.067 9.275 -2.443 1.00 88.50 195 LEU A CA 1
ATOM 1542 C C . LEU A 1 195 ? -2.349 10.708 -1.961 1.00 88.50 195 LEU A C 1
ATOM 1544 O O . LEU A 1 195 ? -2.608 10.913 -0.765 1.00 88.50 195 LEU A O 1
ATOM 1548 N N . ASP A 1 196 ? -2.312 11.665 -2.890 1.00 90.75 196 ASP A N 1
ATOM 1549 C CA . ASP A 1 196 ? -2.863 13.020 -2.727 1.00 90.75 196 ASP A CA 1
ATOM 1550 C C . ASP A 1 196 ? -4.397 13.050 -2.956 1.00 90.75 196 ASP A C 1
ATOM 1552 O O . ASP A 1 196 ? -5.008 11.997 -3.150 1.00 90.75 196 ASP A O 1
ATOM 1556 N N . VAL A 1 197 ? -5.055 14.220 -2.863 1.00 87.06 197 VAL A N 1
ATOM 1557 C CA . VAL A 1 197 ? -6.532 14.314 -3.026 1.00 87.06 197 VAL A CA 1
ATOM 1558 C C . VAL A 1 197 ? -7.018 14.005 -4.441 1.00 87.06 197 VAL A C 1
ATOM 1560 O O . VAL A 1 197 ? -8.164 13.606 -4.613 1.00 87.06 197 VAL A O 1
ATOM 1563 N N . ASP A 1 198 ? -6.149 14.148 -5.441 1.00 88.50 198 ASP A N 1
ATOM 1564 C CA . ASP A 1 198 ? -6.438 13.785 -6.828 1.00 88.50 198 ASP A CA 1
ATOM 1565 C C . ASP A 1 198 ? -6.182 12.279 -7.076 1.00 88.50 198 ASP A C 1
ATOM 1567 O O . ASP A 1 198 ? -6.175 11.830 -8.218 1.00 88.50 198 ASP A O 1
ATOM 1571 N N . GLY A 1 199 ? -5.887 11.480 -6.042 1.00 87.94 199 GLY A N 1
ATOM 1572 C CA . GLY A 1 199 ? -5.638 10.043 -6.180 1.00 87.94 199 GLY A CA 1
ATOM 1573 C C . GLY A 1 199 ? -4.339 9.680 -6.915 1.00 87.94 199 GLY A C 1
ATOM 1574 O O . GLY A 1 199 ? -4.190 8.534 -7.351 1.00 87.94 199 GLY A O 1
ATOM 1575 N N . TYR A 1 200 ? -3.388 10.611 -7.050 1.00 92.06 200 TYR A N 1
ATOM 1576 C CA . TYR A 1 200 ? -2.075 10.359 -7.647 1.00 92.06 200 TYR A CA 1
ATOM 1577 C C . TYR A 1 200 ? -1.020 10.038 -6.579 1.00 92.06 200 TYR A C 1
ATOM 1579 O O . TYR A 1 200 ? -1.125 10.438 -5.425 1.00 92.06 200 TYR A O 1
ATOM 1587 N N . THR A 1 201 ? 0.031 9.314 -6.981 1.00 93.94 201 THR A N 1
ATOM 1588 C CA . THR A 1 201 ? 1.230 9.051 -6.155 1.00 93.94 201 THR A CA 1
ATOM 1589 C C . THR A 1 201 ? 2.396 9.958 -6.577 1.00 93.94 201 THR A C 1
ATOM 1591 O O . THR A 1 201 ? 2.370 10.498 -7.692 1.00 93.94 201 THR A O 1
ATOM 1594 N N . PRO A 1 202 ? 3.506 10.053 -5.810 1.00 97.00 202 PRO A N 1
ATOM 1595 C CA . PRO A 1 202 ? 4.683 10.815 -6.238 1.00 97.00 202 PRO A CA 1
ATOM 1596 C C . PRO A 1 202 ? 5.253 10.325 -7.578 1.00 97.00 202 PRO A C 1
ATOM 1598 O O . PRO A 1 202 ? 5.775 11.119 -8.359 1.00 97.00 202 PRO A O 1
ATOM 1601 N N . LEU A 1 203 ? 5.104 9.027 -7.883 1.00 96.75 203 LEU A N 1
ATOM 1602 C CA . LEU A 1 203 ? 5.513 8.434 -9.158 1.00 96.75 203 LEU A CA 1
ATOM 1603 C C . LEU A 1 203 ? 4.615 8.871 -10.325 1.00 96.75 203 LEU A C 1
ATOM 1605 O O . LEU A 1 203 ? 5.142 9.148 -11.400 1.00 96.75 203 LEU A O 1
ATOM 1609 N N . HIS A 1 204 ? 3.300 9.010 -10.120 1.00 94.81 204 HIS A N 1
ATOM 1610 C CA . HIS A 1 204 ? 2.419 9.626 -11.120 1.00 94.81 204 HIS A CA 1
ATOM 1611 C C . HIS A 1 204 ? 2.827 11.076 -11.388 1.00 94.81 204 HIS A C 1
ATOM 1613 O O . HIS A 1 204 ? 3.039 11.441 -12.542 1.00 94.81 204 HIS A O 1
ATOM 1619 N N . ARG A 1 205 ? 3.015 11.886 -10.337 1.00 96.75 205 ARG A N 1
ATOM 1620 C CA . ARG A 1 205 ? 3.392 13.301 -10.478 1.00 96.75 205 ARG A CA 1
ATOM 1621 C C . ARG A 1 205 ? 4.755 13.484 -11.163 1.00 96.75 205 ARG A C 1
ATOM 1623 O O . ARG A 1 205 ? 4.881 14.310 -12.063 1.00 96.75 205 ARG A O 1
ATOM 1630 N N . ALA A 1 206 ? 5.754 12.666 -10.818 1.00 97.38 206 ALA A N 1
ATOM 1631 C CA . ALA A 1 206 ? 7.053 12.657 -11.501 1.00 97.38 206 ALA A CA 1
ATOM 1632 C C . ALA A 1 206 ? 6.932 12.274 -12.990 1.00 97.38 206 ALA A C 1
ATOM 1634 O O . ALA A 1 206 ? 7.646 12.828 -13.830 1.00 97.38 206 ALA A O 1
ATOM 1635 N N . CYS A 1 207 ? 6.016 11.359 -13.329 1.00 94.88 207 CYS A N 1
ATOM 1636 C CA . CYS A 1 207 ? 5.704 11.002 -14.710 1.00 94.88 207 CYS A CA 1
ATOM 1637 C C . CYS A 1 207 ? 4.978 12.123 -15.471 1.00 94.88 207 CYS A C 1
ATOM 1639 O O . CYS A 1 207 ? 5.414 12.455 -16.573 1.00 94.88 207 CYS A O 1
ATOM 1641 N N . GLN A 1 208 ? 3.933 12.729 -14.892 1.00 94.94 208 GLN A N 1
ATOM 1642 C CA . GLN A 1 208 ? 3.185 13.863 -15.465 1.00 94.94 208 GLN A CA 1
ATOM 1643 C C . GLN A 1 208 ? 4.118 15.034 -15.816 1.00 94.94 208 GLN A C 1
ATOM 1645 O O . GLN A 1 208 ? 4.052 15.576 -16.921 1.00 94.94 208 GLN A O 1
ATOM 1650 N N . SER A 1 209 ? 5.047 15.364 -14.914 1.00 94.31 209 SER A N 1
ATOM 1651 C CA . SER A 1 209 ? 6.022 16.449 -15.083 1.00 94.31 209 SER A CA 1
ATOM 1652 C C . SER A 1 209 ? 7.291 16.074 -15.878 1.00 94.31 209 SER A C 1
ATOM 1654 O O . SER A 1 209 ? 8.214 16.882 -15.950 1.00 94.31 209 SER A O 1
ATOM 1656 N N . ASN A 1 210 ? 7.366 14.885 -16.497 1.00 94.62 210 ASN A N 1
ATOM 1657 C CA . ASN A 1 210 ? 8.512 14.409 -17.303 1.00 94.62 210 ASN A CA 1
ATOM 1658 C C . ASN A 1 210 ? 9.865 14.311 -16.555 1.00 94.62 210 ASN A C 1
ATOM 1660 O O . ASN A 1 210 ? 10.933 14.327 -17.178 1.00 94.62 210 ASN A O 1
ATOM 1664 N N . HIS A 1 211 ? 9.861 14.178 -15.228 1.00 96.19 211 HIS A N 1
ATOM 1665 C CA . HIS A 1 211 ? 11.093 14.148 -14.431 1.00 96.19 211 HIS A CA 1
ATOM 1666 C C . HIS A 1 211 ? 11.718 12.753 -14.417 1.00 96.19 211 HIS A C 1
ATOM 1668 O O . HIS A 1 211 ? 11.679 12.019 -13.427 1.00 96.19 211 HIS A O 1
ATOM 1674 N N . SER A 1 212 ? 12.305 12.365 -15.551 1.00 93.00 212 SER A N 1
ATOM 1675 C CA . SER A 1 212 ? 12.749 10.987 -15.786 1.00 93.00 212 SER A CA 1
ATOM 1676 C C . SER A 1 212 ? 13.755 10.456 -14.750 1.00 93.00 212 SER A C 1
ATOM 1678 O O . SER A 1 212 ? 13.760 9.256 -14.473 1.00 93.00 212 SER A O 1
ATOM 1680 N N . THR A 1 213 ? 14.581 11.312 -14.135 1.00 95.38 213 THR A N 1
ATOM 1681 C CA . THR A 1 213 ? 15.513 10.914 -13.066 1.00 95.38 213 THR A CA 1
ATOM 1682 C C . THR A 1 213 ? 14.778 10.551 -11.780 1.00 95.38 213 THR A C 1
ATOM 1684 O O . THR A 1 213 ? 15.082 9.518 -11.185 1.00 95.38 213 THR A O 1
ATOM 1687 N N . LEU A 1 214 ? 13.776 11.346 -11.390 1.00 96.69 214 LEU A N 1
ATOM 1688 C CA . LEU A 1 214 ? 12.927 11.084 -10.226 1.00 96.69 214 LEU A CA 1
ATOM 1689 C C . LEU A 1 214 ? 12.149 9.782 -10.398 1.00 96.69 214 LEU A C 1
ATOM 1691 O O . LEU A 1 214 ? 12.133 8.957 -9.491 1.00 96.69 214 LEU A O 1
ATOM 1695 N N . VAL A 1 215 ? 11.613 9.531 -11.594 1.00 95.38 215 VAL A N 1
ATOM 1696 C CA . VAL A 1 215 ? 10.972 8.252 -11.937 1.00 95.38 215 VAL A CA 1
ATOM 1697 C C . VAL A 1 215 ? 11.938 7.071 -11.748 1.00 95.38 215 VAL A C 1
ATOM 1699 O O . VAL A 1 215 ? 11.559 6.060 -11.157 1.00 95.38 215 VAL A O 1
ATOM 1702 N N . ARG A 1 216 ? 13.218 7.205 -12.134 1.00 92.88 216 ARG A N 1
ATOM 1703 C CA . ARG A 1 216 ? 14.244 6.182 -11.839 1.00 92.88 216 ARG A CA 1
ATOM 1704 C C . ARG A 1 216 ? 14.495 6.006 -10.337 1.00 92.88 216 ARG A C 1
ATOM 1706 O O . ARG A 1 216 ? 14.670 4.877 -9.885 1.00 92.88 216 ARG A O 1
ATOM 1713 N N . MET A 1 217 ? 14.554 7.098 -9.573 1.00 95.25 217 MET A N 1
ATOM 1714 C CA . MET A 1 217 ? 14.819 7.077 -8.128 1.00 95.25 217 MET A CA 1
ATOM 1715 C C . MET A 1 217 ? 13.670 6.434 -7.346 1.00 95.25 217 MET A C 1
ATOM 1717 O O . MET A 1 217 ? 13.909 5.540 -6.541 1.00 95.25 217 MET A O 1
ATOM 1721 N N . LEU A 1 218 ? 12.431 6.825 -7.644 1.00 96.06 218 LEU A N 1
ATOM 1722 C CA . LEU A 1 218 ? 11.210 6.296 -7.038 1.00 96.06 218 LEU A CA 1
ATOM 1723 C C . LEU A 1 218 ? 11.043 4.796 -7.311 1.00 96.06 218 LEU A C 1
ATOM 1725 O O . LEU A 1 218 ? 10.843 4.025 -6.377 1.00 96.06 218 LEU A O 1
ATOM 1729 N N . ILE A 1 219 ? 11.196 4.350 -8.567 1.00 91.44 219 ILE A N 1
ATOM 1730 C CA . ILE A 1 219 ? 11.112 2.917 -8.909 1.00 91.44 219 ILE A CA 1
ATOM 1731 C C . ILE A 1 219 ? 12.225 2.124 -8.206 1.00 91.44 219 ILE A C 1
ATOM 1733 O O . ILE A 1 219 ? 11.993 0.995 -7.763 1.00 91.44 219 ILE A O 1
ATOM 1737 N N . LYS A 1 220 ? 13.431 2.693 -8.041 1.00 91.06 220 LYS A N 1
ATOM 1738 C CA . LYS A 1 220 ? 14.486 2.072 -7.222 1.00 91.06 220 LYS A CA 1
ATOM 1739 C C . LYS A 1 220 ? 14.071 1.967 -5.753 1.00 91.06 220 LYS A C 1
ATOM 1741 O O . LYS A 1 220 ? 14.139 0.858 -5.226 1.00 91.06 220 LYS A O 1
ATOM 1746 N N . ALA A 1 221 ? 13.536 3.038 -5.169 1.00 91.88 221 ALA A N 1
ATOM 1747 C CA . ALA A 1 221 ? 12.968 3.112 -3.818 1.00 91.88 221 ALA A CA 1
ATOM 1748 C C . ALA A 1 221 ? 11.594 2.412 -3.650 1.00 91.88 221 ALA A C 1
ATOM 1750 O O . ALA A 1 221 ? 10.843 2.727 -2.735 1.00 91.88 221 ALA A O 1
ATOM 1751 N N . ASN A 1 222 ? 11.266 1.443 -4.514 1.00 88.88 222 ASN A N 1
ATOM 1752 C CA . ASN A 1 222 ? 10.068 0.592 -4.446 1.00 88.88 222 ASN A CA 1
ATOM 1753 C C . ASN A 1 222 ? 8.710 1.324 -4.539 1.00 88.88 222 ASN A C 1
ATOM 1755 O O . ASN A 1 222 ? 7.689 0.808 -4.078 1.00 88.88 222 ASN A O 1
ATOM 1759 N N . ALA A 1 223 ? 8.661 2.480 -5.208 1.00 91.00 223 ALA A N 1
ATOM 1760 C CA . ALA A 1 223 ? 7.393 3.038 -5.672 1.00 91.00 223 ALA A CA 1
ATOM 1761 C C . ALA A 1 223 ? 6.731 2.081 -6.681 1.00 91.00 223 ALA A C 1
ATOM 1763 O O . ALA A 1 223 ? 7.398 1.552 -7.575 1.00 91.00 223 ALA A O 1
ATOM 1764 N N . ASN A 1 224 ? 5.428 1.848 -6.530 1.00 83.81 224 ASN A N 1
ATOM 1765 C CA . ASN A 1 224 ? 4.675 0.852 -7.285 1.00 83.81 224 ASN A CA 1
ATOM 1766 C C . ASN A 1 224 ? 4.319 1.385 -8.692 1.00 83.81 224 ASN A C 1
ATOM 1768 O O . ASN A 1 224 ? 3.495 2.296 -8.806 1.00 83.81 224 ASN A O 1
ATOM 1772 N N . PRO A 1 225 ? 4.876 0.810 -9.777 1.00 82.69 225 PRO A N 1
ATOM 1773 C CA . PRO A 1 225 ? 4.621 1.251 -11.148 1.00 82.69 225 PRO A CA 1
ATOM 1774 C C . PRO A 1 225 ? 3.258 0.798 -11.697 1.00 82.69 225 PRO A C 1
ATOM 1776 O O . PRO A 1 225 ? 2.906 1.210 -12.797 1.00 82.69 225 PRO A O 1
ATOM 1779 N N . GLN A 1 226 ? 2.525 -0.050 -10.964 1.00 82.12 226 GLN A N 1
ATOM 1780 C CA . GLN A 1 226 ? 1.201 -0.583 -11.315 1.00 82.12 226 GLN A CA 1
ATOM 1781 C C . GLN A 1 226 ? 0.079 -0.069 -10.398 1.00 82.12 226 GLN A C 1
ATOM 1783 O O . GLN A 1 226 ? -1.056 -0.526 -10.502 1.00 82.12 226 GLN A O 1
ATOM 1788 N N . LYS A 1 227 ? 0.365 0.858 -9.473 1.00 78.62 227 LYS A N 1
ATOM 1789 C CA . LYS A 1 227 ? -0.682 1.506 -8.673 1.00 78.62 227 LYS A CA 1
ATOM 1790 C C . LYS A 1 227 ? -1.519 2.369 -9.618 1.00 78.62 227 LYS A C 1
ATOM 1792 O O . LYS A 1 227 ? -0.989 3.353 -10.123 1.00 78.62 227 LYS A O 1
ATOM 1797 N N . SER A 1 228 ? -2.771 1.997 -9.879 1.00 75.50 228 SER A N 1
ATOM 1798 C CA . SER A 1 228 ? -3.671 2.792 -10.717 1.00 75.50 228 SER A CA 1
ATOM 1799 C C . SER A 1 228 ? -4.393 3.881 -9.916 1.00 75.50 228 SER A C 1
ATOM 1801 O O . SER A 1 228 ? -4.698 3.714 -8.732 1.00 75.50 228 SER A O 1
ATOM 1803 N N . HIS A 1 229 ? -4.673 4.999 -10.580 1.00 77.06 229 HIS A N 1
ATOM 1804 C CA . HIS A 1 229 ? -5.599 6.031 -10.123 1.00 77.06 229 HIS A CA 1
ATOM 1805 C C . HIS A 1 229 ? -7.040 5.491 -10.149 1.00 77.06 229 HIS A C 1
ATOM 1807 O O . HIS A 1 229 ? -7.474 4.902 -11.140 1.00 77.06 229 HIS A O 1
ATOM 1813 N N . LYS A 1 230 ? -7.815 5.733 -9.083 1.00 70.31 230 LYS A N 1
ATOM 1814 C CA . LYS A 1 230 ? -9.136 5.114 -8.847 1.00 70.31 230 LYS A CA 1
ATOM 1815 C C . LYS A 1 230 ? -10.148 5.315 -9.985 1.00 70.31 230 LYS A C 1
ATOM 1817 O O . LYS A 1 230 ? -10.786 4.348 -10.393 1.00 70.31 230 LYS A O 1
ATOM 1822 N N . GLU A 1 231 ? -10.290 6.534 -10.508 1.00 71.38 231 GLU A N 1
ATOM 1823 C CA . GLU A 1 231 ? -11.302 6.829 -11.541 1.00 71.38 231 GLU A CA 1
ATOM 1824 C C . GLU A 1 231 ? -10.815 6.535 -12.969 1.00 71.38 231 GLU A C 1
ATOM 1826 O O . GLU A 1 231 ? -11.455 5.790 -13.703 1.00 71.38 231 GLU A O 1
ATOM 1831 N N . THR A 1 232 ? -9.666 7.094 -13.367 1.00 75.94 232 THR A N 1
ATOM 1832 C CA . THR A 1 232 ? -9.106 6.956 -14.726 1.00 75.94 232 THR A CA 1
ATOM 1833 C C . THR A 1 232 ? -8.476 5.592 -15.023 1.00 75.94 232 THR A C 1
ATOM 1835 O O . THR A 1 232 ? -8.206 5.299 -16.184 1.00 75.94 232 THR A O 1
ATOM 1838 N N . GLN A 1 233 ? -8.178 4.788 -13.994 1.00 72.69 233 GLN A N 1
ATOM 1839 C CA . GLN A 1 233 ? -7.375 3.557 -14.065 1.00 72.69 233 GLN A CA 1
ATOM 1840 C C . GLN A 1 233 ? -5.977 3.722 -14.696 1.00 72.69 233 GLN A C 1
ATOM 1842 O O . GLN A 1 233 ? -5.294 2.736 -14.985 1.00 72.69 233 GLN A O 1
ATOM 1847 N N . ASN A 1 234 ? -5.488 4.957 -14.844 1.00 75.56 234 ASN A N 1
ATOM 1848 C CA . ASN A 1 234 ? -4.122 5.206 -15.285 1.00 75.56 234 ASN A CA 1
ATOM 1849 C C . ASN A 1 234 ? -3.113 4.771 -14.223 1.00 75.56 234 ASN A C 1
ATOM 1851 O O . ASN A 1 234 ? -3.262 5.091 -13.049 1.00 75.56 234 ASN A O 1
ATOM 1855 N N . VAL A 1 235 ? -2.056 4.086 -14.660 1.00 86.00 235 VAL A N 1
ATOM 1856 C CA . VAL A 1 235 ? -0.825 3.879 -13.881 1.00 86.00 235 VAL A CA 1
ATOM 1857 C C . VAL A 1 235 ? 0.190 4.982 -14.230 1.00 86.00 235 VAL A C 1
ATOM 1859 O O . VAL A 1 235 ? 0.055 5.608 -15.288 1.00 86.00 235 VAL A O 1
ATOM 1862 N N . PRO A 1 236 ? 1.267 5.210 -13.450 1.00 86.44 236 PRO A N 1
ATOM 1863 C CA . PRO A 1 236 ? 2.199 6.315 -13.694 1.00 86.44 236 PRO A CA 1
ATOM 1864 C C . PRO A 1 236 ? 2.790 6.369 -15.107 1.00 86.44 236 PRO A C 1
ATOM 1866 O O . PRO A 1 236 ? 3.110 7.442 -15.612 1.00 86.44 236 PRO A O 1
ATOM 1869 N N . LEU A 1 237 ? 2.957 5.223 -15.774 1.00 85.06 237 LEU A N 1
ATOM 1870 C CA . LEU A 1 237 ? 3.499 5.196 -17.132 1.00 85.06 237 LEU A CA 1
ATOM 1871 C C . LEU A 1 237 ? 2.485 5.649 -18.199 1.00 85.06 237 LEU A C 1
ATOM 1873 O O . LEU A 1 237 ? 2.908 6.142 -19.245 1.00 85.06 237 LEU A O 1
ATOM 1877 N N . HIS A 1 238 ? 1.177 5.544 -17.937 1.00 80.31 238 HIS A N 1
ATOM 1878 C CA . HIS A 1 238 ? 0.141 6.100 -18.813 1.00 80.31 238 HIS A CA 1
ATOM 1879 C C . HIS A 1 238 ? 0.210 7.628 -18.809 1.00 80.31 238 HIS A C 1
ATOM 1881 O O . HIS A 1 238 ? 0.231 8.225 -19.878 1.00 80.31 238 HIS A O 1
ATOM 1887 N N . GLU A 1 239 ? 0.380 8.253 -17.642 1.00 85.12 239 GLU A N 1
ATOM 1888 C CA . GLU A 1 239 ? 0.582 9.705 -17.519 1.00 85.12 239 GLU A CA 1
ATOM 1889 C C . GLU A 1 239 ? 1.781 10.196 -18.351 1.00 85.12 239 GLU A C 1
ATOM 1891 O O . GLU A 1 239 ? 1.679 11.151 -19.124 1.00 85.12 239 GLU A O 1
ATOM 1896 N N . ALA A 1 240 ? 2.914 9.487 -18.272 1.00 86.44 240 ALA A N 1
ATOM 1897 C CA . ALA A 1 240 ? 4.085 9.790 -19.094 1.00 86.44 240 ALA A CA 1
ATOM 1898 C C . ALA A 1 240 ? 3.834 9.562 -20.600 1.00 86.44 240 ALA A C 1
ATOM 1900 O O . ALA A 1 240 ? 4.370 10.293 -21.435 1.00 86.44 240 ALA A O 1
ATOM 1901 N N . ALA A 1 241 ? 3.028 8.568 -20.978 1.00 79.12 241 ALA A N 1
ATOM 1902 C CA . ALA A 1 241 ? 2.672 8.323 -22.374 1.00 79.12 241 ALA A CA 1
ATOM 1903 C C . ALA A 1 241 ? 1.718 9.399 -22.928 1.00 79.12 241 ALA A C 1
ATOM 1905 O O . ALA A 1 241 ? 1.955 9.902 -24.028 1.00 79.12 241 ALA A O 1
ATOM 1906 N N . LEU A 1 242 ? 0.704 9.798 -22.152 1.00 78.25 242 LEU A N 1
ATOM 1907 C CA . LEU A 1 242 ? -0.272 10.845 -22.475 1.00 78.25 242 LEU A CA 1
ATOM 1908 C C . LEU A 1 242 ? 0.401 12.213 -22.649 1.00 78.25 242 LEU A C 1
ATOM 1910 O O . LEU A 1 242 ? 0.132 12.907 -23.628 1.00 78.25 242 LEU A O 1
ATOM 1914 N N . GLY A 1 243 ? 1.351 12.561 -21.774 1.00 78.31 243 GLY A N 1
ATOM 1915 C CA . GLY A 1 243 ? 2.186 13.760 -21.920 1.00 78.31 243 GLY A CA 1
ATOM 1916 C C . GLY A 1 243 ? 3.189 13.710 -23.086 1.00 78.31 243 GLY A C 1
ATOM 1917 O O . GLY A 1 243 ? 3.831 14.713 -23.392 1.00 78.31 243 GLY A O 1
ATOM 1918 N N . GLY A 1 244 ? 3.349 12.562 -23.757 1.00 80.38 244 GLY A N 1
ATOM 1919 C CA . GLY A 1 244 ? 4.324 12.375 -24.838 1.00 80.38 244 GLY A CA 1
ATOM 1920 C C . GLY A 1 244 ? 5.780 12.272 -24.359 1.00 80.38 244 GLY A C 1
ATOM 1921 O O . GLY A 1 244 ? 6.712 12.447 -25.154 1.00 80.38 244 GLY A O 1
ATOM 1922 N N . HIS A 1 245 ? 5.992 11.963 -23.076 1.00 88.19 245 HIS A N 1
ATOM 1923 C CA . HIS A 1 245 ? 7.253 12.063 -22.332 1.00 88.19 245 HIS A CA 1
ATOM 1924 C C . HIS A 1 245 ? 8.223 10.910 -22.627 1.00 88.19 245 HIS A C 1
ATOM 1926 O O . HIS A 1 245 ? 8.612 10.125 -21.761 1.00 88.19 245 HIS A O 1
ATOM 1932 N N . LYS A 1 246 ? 8.650 10.813 -23.893 1.00 82.12 246 LYS A N 1
ATOM 1933 C CA . LYS A 1 246 ? 9.480 9.733 -24.469 1.00 82.12 246 LYS A CA 1
ATOM 1934 C C . LYS A 1 246 ? 10.733 9.374 -23.657 1.00 82.12 246 LYS A C 1
ATOM 1936 O O . LYS A 1 246 ? 11.142 8.215 -23.680 1.00 82.12 246 LYS A O 1
ATOM 1941 N N . ALA A 1 247 ? 11.365 10.340 -22.986 1.00 82.94 247 ALA A N 1
ATOM 1942 C CA . ALA A 1 247 ? 12.536 10.097 -22.138 1.00 82.94 247 ALA A CA 1
ATOM 1943 C C . ALA A 1 247 ? 12.147 9.398 -20.826 1.00 82.94 247 ALA A C 1
ATOM 1945 O O . ALA A 1 247 ? 12.733 8.376 -20.474 1.00 82.94 247 ALA A O 1
ATOM 1946 N N . THR A 1 248 ? 11.106 9.899 -20.159 1.00 86.81 248 THR A N 1
ATOM 1947 C CA . THR A 1 248 ? 10.535 9.315 -18.941 1.00 86.81 248 THR A CA 1
ATOM 1948 C C . THR A 1 248 ? 9.996 7.909 -19.180 1.00 86.81 248 THR A C 1
ATOM 1950 O O . THR A 1 248 ? 10.347 7.002 -18.428 1.00 86.81 248 THR A O 1
ATOM 1953 N N . VAL A 1 249 ? 9.268 7.685 -20.282 1.00 81.19 249 VAL A N 1
ATOM 1954 C CA . VAL A 1 249 ? 8.808 6.339 -20.662 1.00 81.19 249 VAL A CA 1
ATOM 1955 C C . VAL A 1 249 ? 9.997 5.383 -20.827 1.00 81.19 249 VAL A C 1
ATOM 1957 O O . VAL A 1 249 ? 10.053 4.355 -20.157 1.00 81.19 249 VAL A O 1
ATOM 1960 N N . LYS A 1 250 ? 11.010 5.730 -21.636 1.00 78.88 250 LYS A N 1
ATOM 1961 C CA . LYS A 1 250 ? 12.215 4.889 -21.796 1.00 78.88 250 LYS A CA 1
ATOM 1962 C C . LYS A 1 250 ? 12.912 4.585 -20.464 1.00 78.88 250 LYS A C 1
ATOM 1964 O O . LYS A 1 250 ? 13.210 3.427 -20.191 1.00 78.88 250 LYS A O 1
ATOM 1969 N N . ASN A 1 251 ? 13.138 5.599 -19.630 1.00 79.94 251 ASN A N 1
ATOM 1970 C CA . ASN A 1 251 ? 13.859 5.445 -18.365 1.00 79.94 251 ASN A CA 1
ATOM 1971 C C . ASN A 1 251 ? 13.093 4.603 -17.333 1.00 79.94 251 ASN A C 1
ATOM 1973 O O . ASN A 1 251 ? 13.721 3.823 -16.618 1.00 79.94 251 ASN A O 1
ATOM 1977 N N . ALA A 1 252 ? 11.761 4.705 -17.284 1.00 81.06 252 ALA A N 1
ATOM 1978 C CA . ALA A 1 252 ? 10.931 3.806 -16.487 1.00 81.06 252 ALA A CA 1
ATOM 1979 C C . ALA A 1 252 ? 11.038 2.365 -17.006 1.00 81.06 252 ALA A C 1
ATOM 1981 O O . ALA A 1 252 ? 11.441 1.466 -16.272 1.00 81.06 252 ALA A O 1
ATOM 1982 N N . THR A 1 253 ? 10.740 2.150 -18.291 1.00 73.69 253 THR A N 1
ATOM 1983 C CA . THR A 1 253 ? 10.684 0.806 -18.894 1.00 73.69 253 THR A CA 1
ATOM 1984 C C . THR A 1 253 ? 11.997 0.031 -18.775 1.00 73.69 253 THR A C 1
ATOM 1986 O O . THR A 1 253 ? 11.959 -1.145 -18.424 1.00 73.69 253 THR A O 1
ATOM 1989 N N . ALA A 1 254 ? 13.150 0.687 -18.945 1.00 77.62 254 ALA A N 1
ATOM 1990 C CA . ALA A 1 254 ? 14.457 0.060 -18.755 1.00 77.62 254 ALA A CA 1
ATOM 1991 C C . ALA A 1 254 ? 14.673 -0.464 -17.320 1.00 77.62 254 ALA A C 1
ATOM 1993 O O . ALA A 1 254 ? 15.152 -1.581 -17.147 1.00 77.62 254 ALA A O 1
ATOM 1994 N N . ILE A 1 255 ? 14.284 0.298 -16.288 1.00 78.25 255 ILE A N 1
ATOM 1995 C CA . ILE A 1 255 ? 14.437 -0.127 -14.882 1.00 78.25 255 ILE A CA 1
ATOM 1996 C C . ILE A 1 255 ? 13.398 -1.181 -14.486 1.00 78.25 255 ILE A C 1
ATOM 1998 O O . ILE A 1 255 ? 13.667 -2.037 -13.646 1.00 78.25 255 ILE A O 1
ATOM 2002 N N . LEU A 1 256 ? 12.215 -1.157 -15.094 1.00 75.94 256 LEU A N 1
ATOM 2003 C CA . LEU A 1 256 ? 11.199 -2.180 -14.858 1.00 75.94 256 LEU A CA 1
ATOM 2004 C C . LEU A 1 256 ? 11.611 -3.536 -15.454 1.00 75.94 256 LEU A C 1
ATOM 2006 O O . LEU A 1 256 ? 11.403 -4.564 -14.813 1.00 75.94 256 LEU A O 1
ATOM 2010 N N . MET A 1 257 ? 12.285 -3.536 -16.609 1.00 69.06 257 MET A N 1
ATOM 2011 C CA . MET A 1 257 ? 12.934 -4.732 -17.162 1.00 69.06 257 MET A CA 1
ATOM 2012 C C . MET A 1 257 ? 14.113 -5.205 -16.288 1.00 69.06 257 MET A C 1
ATOM 2014 O O . MET A 1 257 ? 14.217 -6.398 -16.020 1.00 69.06 257 MET A O 1
ATOM 2018 N N . ASP A 1 258 ? 14.949 -4.286 -15.787 1.00 70.50 258 ASP A N 1
ATOM 2019 C CA . ASP A 1 258 ? 16.067 -4.562 -14.858 1.00 70.50 258 ASP A CA 1
ATOM 2020 C C . ASP A 1 258 ? 15.592 -5.206 -13.537 1.00 70.50 258 ASP A C 1
ATOM 2022 O O . ASP A 1 258 ? 16.156 -6.198 -13.082 1.00 70.50 258 ASP A O 1
ATOM 2026 N N . LYS A 1 259 ? 14.468 -4.737 -12.970 1.00 65.44 259 LYS A N 1
ATOM 2027 C CA . LYS A 1 259 ? 13.787 -5.376 -11.824 1.00 65.44 259 LYS A CA 1
ATOM 2028 C C . LYS A 1 259 ? 13.031 -6.675 -12.179 1.00 65.44 259 LYS A C 1
ATOM 2030 O O . LYS A 1 259 ? 12.284 -7.189 -11.349 1.00 65.44 259 LYS A O 1
ATOM 2035 N N . GLY A 1 260 ? 13.206 -7.225 -13.384 1.00 55.81 260 GLY A N 1
ATOM 2036 C CA . GLY A 1 260 ? 12.622 -8.504 -13.807 1.00 55.81 260 GLY A CA 1
ATOM 2037 C C . GLY A 1 260 ? 11.105 -8.480 -14.031 1.00 55.81 260 GLY A C 1
ATOM 2038 O O . GLY A 1 260 ? 10.474 -9.539 -14.078 1.00 55.81 260 GLY A O 1
ATOM 2039 N N . MET A 1 261 ? 10.497 -7.297 -14.159 1.00 57.31 261 MET A N 1
ATOM 2040 C CA . MET A 1 261 ? 9.051 -7.152 -14.311 1.00 57.31 261 MET A CA 1
ATOM 2041 C C . MET A 1 261 ? 8.640 -7.533 -15.742 1.00 57.31 261 MET A C 1
ATOM 2043 O O . MET A 1 261 ? 8.935 -6.821 -16.699 1.00 57.31 261 MET A O 1
ATOM 2047 N N . GLN A 1 262 ? 7.961 -8.674 -15.893 1.00 48.00 262 GLN A N 1
ATOM 2048 C CA . GLN A 1 262 ? 7.693 -9.307 -17.198 1.00 48.00 262 GLN A CA 1
ATOM 2049 C C . GLN A 1 262 ? 6.745 -8.517 -18.122 1.00 48.00 262 GLN A C 1
ATOM 2051 O O . GLN A 1 262 ? 6.623 -8.843 -19.303 1.00 48.00 262 GLN A O 1
ATOM 2056 N N . SER A 1 263 ? 6.094 -7.464 -17.619 1.00 51.97 263 SER A N 1
ATOM 2057 C CA . SER A 1 263 ? 5.299 -6.524 -18.412 1.00 51.97 263 SER A CA 1
ATOM 2058 C C . SER A 1 263 ? 6.208 -5.639 -19.278 1.00 51.97 263 SER A C 1
ATOM 2060 O O . SER A 1 263 ? 6.562 -4.516 -18.905 1.00 51.97 263 SER A O 1
ATOM 2062 N N . GLY A 1 264 ? 6.605 -6.159 -20.439 1.00 52.59 264 GLY A N 1
ATOM 2063 C CA . GLY A 1 264 ? 7.328 -5.401 -21.454 1.00 52.59 264 GLY A CA 1
ATOM 2064 C C . GLY A 1 264 ? 6.453 -4.293 -22.042 1.00 52.59 264 GLY A C 1
ATOM 2065 O O . GLY A 1 264 ? 5.455 -4.562 -22.703 1.00 52.59 264 GLY A O 1
ATOM 2066 N N . TYR A 1 265 ? 6.837 -3.041 -21.814 1.00 57.19 265 TYR A N 1
ATOM 2067 C CA . TYR A 1 265 ? 6.191 -1.878 -22.418 1.00 57.19 265 TYR A CA 1
ATOM 2068 C C . TYR A 1 265 ? 6.894 -1.519 -23.731 1.00 57.19 265 TYR A C 1
ATOM 2070 O O . TYR A 1 265 ? 8.073 -1.154 -23.738 1.00 57.19 265 TYR A O 1
ATOM 2078 N N . PHE A 1 266 ? 6.173 -1.597 -24.848 1.00 57.41 266 PHE A N 1
ATOM 2079 C CA . PHE A 1 266 ? 6.755 -1.466 -26.184 1.00 57.41 266 PHE A CA 1
ATOM 2080 C C . PHE A 1 266 ? 6.327 -0.165 -26.871 1.00 57.41 266 PHE A C 1
ATOM 2082 O O . PHE A 1 266 ? 5.148 0.081 -27.109 1.00 57.41 266 PHE A O 1
ATOM 2089 N N . LEU A 1 267 ? 7.304 0.682 -27.222 1.00 56.97 267 LEU A N 1
ATOM 2090 C CA . LEU A 1 267 ? 7.044 1.942 -27.922 1.00 56.97 267 LEU A CA 1
ATOM 2091 C C . LEU A 1 267 ? 6.749 1.695 -29.409 1.00 56.97 267 LEU A C 1
ATOM 2093 O O . LEU A 1 267 ? 7.668 1.687 -30.242 1.00 56.97 267 LEU A O 1
ATOM 2097 N N . VAL A 1 268 ? 5.462 1.556 -29.731 1.00 65.00 268 VAL A N 1
ATOM 2098 C CA . VAL A 1 268 ? 4.946 1.681 -31.100 1.00 65.00 268 VAL A CA 1
ATOM 2099 C C . VAL A 1 268 ? 5.217 3.104 -31.590 1.00 65.00 268 VAL A C 1
ATOM 2101 O O . VAL A 1 268 ? 4.903 4.088 -30.917 1.00 65.00 268 VAL A O 1
ATOM 2104 N N . ARG A 1 269 ? 5.850 3.231 -32.754 1.00 64.12 269 ARG A N 1
ATOM 2105 C CA . ARG A 1 269 ? 6.168 4.515 -33.387 1.00 64.12 269 ARG A CA 1
ATOM 2106 C C . ARG A 1 269 ? 5.231 4.742 -34.562 1.00 64.12 269 ARG A C 1
ATOM 2108 O O . ARG A 1 269 ? 5.044 3.835 -35.366 1.00 64.12 269 ARG A O 1
ATOM 2115 N N . ARG A 1 270 ? 4.718 5.967 -34.696 1.00 67.88 270 ARG A N 1
ATOM 2116 C CA . ARG A 1 270 ? 4.079 6.441 -35.928 1.00 67.88 270 ARG A CA 1
ATOM 2117 C C . ARG A 1 270 ? 5.121 7.136 -36.804 1.00 67.88 270 ARG A C 1
ATOM 2119 O O . ARG A 1 270 ? 5.915 7.929 -36.299 1.00 67.88 270 ARG A O 1
ATOM 2126 N N . SER A 1 271 ? 5.105 6.829 -38.092 1.00 62.12 271 SER A N 1
ATOM 2127 C CA . SER A 1 271 ? 5.935 7.425 -39.132 1.00 62.12 271 SER A CA 1
ATOM 2128 C C . SER A 1 271 ? 5.031 8.181 -40.105 1.00 62.12 271 SER A C 1
ATOM 2130 O O . SER A 1 271 ? 4.157 7.580 -40.728 1.00 62.12 271 SER A O 1
ATOM 2132 N N . ASP A 1 272 ? 5.237 9.495 -40.209 1.00 61.12 272 ASP A N 1
ATOM 2133 C CA . ASP A 1 272 ? 4.438 10.423 -41.025 1.00 61.12 272 ASP A CA 1
ATOM 2134 C C . ASP A 1 272 ? 5.206 10.834 -42.303 1.00 61.12 272 ASP A C 1
ATOM 2136 O O . ASP A 1 272 ? 5.276 12.010 -42.657 1.00 61.12 272 ASP A O 1
ATOM 2140 N N . VAL A 1 273 ? 5.861 9.863 -42.956 1.00 53.81 273 VAL A N 1
ATOM 2141 C CA . VAL A 1 273 ? 6.770 10.085 -44.106 1.00 53.81 273 VAL A CA 1
ATOM 2142 C C . VAL A 1 273 ? 6.042 10.615 -45.347 1.00 53.81 273 VAL A C 1
ATOM 2144 O O . VAL A 1 273 ? 6.627 11.376 -46.115 1.00 53.81 273 VAL A O 1
ATOM 2147 N N . ASP A 1 274 ? 4.760 10.286 -45.512 1.00 51.28 274 ASP A N 1
ATOM 2148 C CA . ASP A 1 274 ? 3.859 10.949 -46.456 1.00 51.28 274 ASP A CA 1
ATOM 2149 C C . ASP A 1 274 ? 2.616 11.430 -45.692 1.00 51.28 274 ASP A C 1
ATOM 2151 O O . ASP A 1 274 ? 2.041 10.700 -44.885 1.00 51.28 274 ASP A O 1
ATOM 2155 N N . LYS A 1 275 ? 2.153 12.652 -45.975 1.00 54.09 275 LYS A N 1
ATOM 2156 C CA . LYS A 1 275 ? 0.976 13.270 -45.338 1.00 54.09 275 LYS A CA 1
ATOM 2157 C C . LYS A 1 275 ? -0.332 12.504 -45.589 1.00 54.09 275 LYS A C 1
ATOM 2159 O O . LYS A 1 275 ? -1.344 12.835 -44.974 1.00 54.09 275 LYS A O 1
ATOM 2164 N N . LYS A 1 276 ? -0.326 11.512 -46.486 1.00 51.28 276 LYS A N 1
ATOM 2165 C CA . LYS A 1 276 ? -1.463 10.622 -46.776 1.00 51.28 276 LYS A CA 1
ATOM 2166 C C . LYS A 1 276 ? -1.367 9.228 -46.144 1.00 51.28 276 LYS A C 1
ATOM 2168 O O . LYS A 1 276 ? -2.397 8.567 -46.057 1.00 51.28 276 LYS A O 1
ATOM 2173 N N . ILE A 1 277 ? -0.185 8.771 -45.717 1.00 54.38 277 ILE A N 1
ATOM 2174 C CA . ILE A 1 277 ? 0.037 7.382 -45.283 1.00 54.38 277 ILE A CA 1
ATOM 2175 C C . ILE A 1 277 ? 0.647 7.374 -43.880 1.00 54.38 277 ILE A C 1
ATOM 2177 O O . ILE A 1 277 ? 1.802 7.744 -43.685 1.00 54.38 277 ILE A O 1
ATOM 2181 N N . LYS A 1 278 ? -0.138 6.919 -42.900 1.00 60.78 278 LYS A N 1
ATOM 2182 C CA . LYS A 1 278 ? 0.324 6.681 -41.527 1.00 60.78 278 LYS A CA 1
ATOM 2183 C C . LYS A 1 278 ? 0.906 5.273 -41.461 1.00 60.78 278 LYS A C 1
ATOM 2185 O O . LYS A 1 278 ? 0.223 4.328 -41.839 1.00 60.78 278 LYS A O 1
ATOM 2190 N N . LEU A 1 279 ? 2.133 5.126 -40.966 1.00 66.06 279 LEU A N 1
ATOM 2191 C CA . LEU A 1 279 ? 2.742 3.812 -40.740 1.00 66.06 279 LEU A CA 1
ATOM 2192 C C . LEU A 1 279 ? 3.092 3.637 -39.262 1.00 66.06 279 LEU A C 1
ATOM 2194 O O . LEU A 1 279 ? 3.721 4.506 -38.661 1.00 66.06 279 LEU A O 1
ATOM 2198 N N . PHE A 1 280 ? 2.698 2.510 -38.683 1.00 70.81 280 PHE A N 1
ATOM 2199 C CA . PHE A 1 280 ? 2.971 2.101 -37.311 1.00 70.81 280 PHE A CA 1
ATOM 2200 C C . PHE A 1 280 ? 4.014 0.986 -37.315 1.00 70.81 280 PHE A C 1
ATOM 2202 O O . PHE A 1 280 ? 3.923 0.060 -38.116 1.00 70.81 280 PHE A O 1
ATOM 2209 N N . TYR A 1 281 ? 5.013 1.066 -36.438 1.00 61.94 281 TYR A N 1
ATOM 2210 C CA . TYR A 1 281 ? 6.043 0.031 -36.334 1.00 61.94 281 TYR A CA 1
ATOM 2211 C C . TYR A 1 281 ? 6.617 -0.092 -34.925 1.00 61.94 281 TYR A C 1
ATOM 2213 O O . TYR A 1 281 ? 6.643 0.862 -34.139 1.00 61.94 281 TYR A O 1
ATOM 2221 N N . PHE A 1 282 ? 7.123 -1.282 -34.621 1.00 60.72 282 PHE A N 1
ATOM 2222 C CA . PHE A 1 282 ? 7.852 -1.586 -33.398 1.00 60.72 282 PHE A CA 1
ATOM 2223 C C . PHE A 1 282 ? 9.321 -1.850 -33.735 1.00 60.72 282 PHE A C 1
ATOM 2225 O O . PHE A 1 282 ? 9.603 -2.652 -34.610 1.00 60.72 282 PHE A O 1
ATOM 2232 N N . THR A 1 283 ? 10.237 -1.166 -33.041 1.00 65.81 283 THR A N 1
ATOM 2233 C CA . THR A 1 283 ? 11.711 -1.251 -33.191 1.00 65.81 283 THR A CA 1
ATOM 2234 C C . THR A 1 283 ? 12.222 -1.473 -34.625 1.00 65.81 283 THR A C 1
ATOM 2236 O O . THR A 1 283 ? 12.420 -0.481 -35.326 1.00 65.81 283 THR A O 1
ATOM 2239 N N . SER A 1 284 ? 12.437 -2.732 -35.019 1.00 54.34 284 SER A N 1
ATOM 2240 C CA . SER A 1 284 ? 12.955 -3.184 -36.321 1.00 54.34 284 SER A CA 1
ATOM 2241 C C . SER A 1 284 ? 11.980 -4.095 -37.090 1.00 54.34 284 SER A C 1
ATOM 2243 O O . SER A 1 284 ? 12.355 -4.643 -38.124 1.00 54.34 284 SER A O 1
ATOM 2245 N N . GLY A 1 285 ? 10.762 -4.290 -36.578 1.00 57.22 285 GLY A N 1
ATOM 2246 C CA . GLY A 1 285 ? 9.680 -5.025 -37.233 1.00 57.22 285 GLY A CA 1
ATOM 2247 C C . GLY A 1 285 ? 8.963 -4.207 -38.322 1.00 57.22 285 GLY A C 1
ATOM 2248 O O . GLY A 1 285 ? 9.358 -3.074 -38.618 1.00 57.22 285 GLY A O 1
ATOM 2249 N N . PRO A 1 286 ? 7.906 -4.765 -38.939 1.00 59.78 286 PRO A N 1
ATOM 2250 C CA . PRO A 1 286 ? 7.297 -4.208 -40.146 1.00 59.78 286 PRO A CA 1
ATOM 2251 C C . PRO A 1 286 ? 6.595 -2.856 -39.949 1.00 59.78 286 PRO A C 1
ATOM 2253 O O . PRO A 1 286 ? 6.144 -2.498 -38.859 1.00 59.78 286 PRO A O 1
ATOM 2256 N N . LEU A 1 287 ? 6.476 -2.123 -41.062 1.00 72.19 287 LEU A N 1
ATOM 2257 C CA . LEU A 1 287 ? 5.687 -0.898 -41.200 1.00 72.19 287 LEU A CA 1
ATOM 2258 C C . LEU A 1 287 ? 4.248 -1.262 -41.586 1.00 72.19 287 LEU A C 1
ATOM 2260 O O . LEU A 1 287 ? 3.990 -1.670 -42.717 1.00 72.19 287 LEU A O 1
ATOM 2264 N N . LEU A 1 288 ? 3.317 -1.105 -40.649 1.00 73.94 288 LEU A N 1
ATOM 2265 C CA . LEU A 1 288 ? 1.919 -1.525 -40.767 1.00 73.94 288 LEU A CA 1
ATOM 2266 C C . LEU A 1 288 ? 1.003 -0.297 -40.868 1.00 73.94 288 LEU A C 1
ATOM 2268 O O . LEU A 1 288 ? 1.276 0.738 -40.265 1.00 73.94 288 LEU A O 1
ATOM 2272 N N . GLN A 1 289 ? -0.062 -0.362 -41.668 1.00 73.12 289 GLN A N 1
ATOM 2273 C CA . GLN A 1 289 ? -0.812 0.843 -42.073 1.00 73.12 289 GLN A CA 1
ATOM 2274 C C . GLN A 1 289 ? -1.814 1.346 -41.018 1.00 73.12 289 GLN A C 1
ATOM 2276 O O . GLN A 1 289 ? -2.339 2.455 -41.132 1.00 73.12 289 GLN A O 1
ATOM 2281 N N . SER A 1 290 ? -2.064 0.560 -39.969 1.00 74.69 290 SER A N 1
ATOM 2282 C CA . SER A 1 290 ? -2.982 0.906 -38.884 1.00 74.69 290 SER A CA 1
ATOM 2283 C C . SER A 1 290 ? -2.578 0.233 -37.561 1.00 74.69 290 SER A C 1
ATOM 2285 O O . SER A 1 290 ? -1.630 -0.557 -37.529 1.00 74.69 290 SER A O 1
ATOM 2287 N N . ILE A 1 291 ? -3.261 0.566 -36.459 1.00 74.81 291 ILE A N 1
ATOM 2288 C CA . ILE A 1 291 ? -3.022 -0.068 -35.147 1.00 74.81 291 ILE A CA 1
ATOM 2289 C C . ILE A 1 291 ? -3.690 -1.448 -35.092 1.00 74.81 291 ILE A C 1
ATOM 2291 O O . ILE A 1 291 ? -3.163 -2.364 -34.474 1.00 74.81 291 ILE A O 1
ATOM 2295 N N . GLU A 1 292 ? -4.802 -1.615 -35.797 1.00 75.12 292 GLU A N 1
ATOM 2296 C CA . GLU A 1 292 ? -5.527 -2.871 -35.974 1.00 75.12 292 GLU A CA 1
ATOM 2297 C C . GLU A 1 292 ? -4.620 -3.897 -36.671 1.00 75.12 292 GLU A C 1
ATOM 2299 O O . GLU A 1 292 ? -4.308 -4.925 -36.076 1.00 75.12 292 GLU A O 1
ATOM 2304 N N . MET A 1 293 ? -4.040 -3.545 -37.830 1.00 69.19 293 MET A N 1
ATOM 2305 C CA . MET A 1 293 ? -3.025 -4.373 -38.503 1.00 69.19 293 MET A CA 1
ATOM 2306 C C . MET A 1 293 ? -1.802 -4.656 -37.618 1.00 69.19 293 MET A C 1
ATOM 2308 O O . MET A 1 293 ? -1.184 -5.711 -37.735 1.00 69.19 293 MET A O 1
ATOM 2312 N N . PHE A 1 294 ? -1.421 -3.715 -36.747 1.00 78.12 294 PHE A N 1
ATOM 2313 C CA . PHE A 1 294 ? -0.329 -3.918 -35.796 1.00 78.12 294 PHE A CA 1
ATOM 2314 C C . PHE A 1 294 ? -0.684 -4.982 -34.748 1.00 78.12 294 PHE A C 1
ATOM 2316 O O . PHE A 1 294 ? 0.128 -5.866 -34.484 1.00 78.12 294 PHE A O 1
ATOM 2323 N N . VAL A 1 295 ? -1.891 -4.943 -34.179 1.00 76.56 295 VAL A N 1
ATOM 2324 C CA . VAL A 1 295 ? -2.349 -5.961 -33.224 1.00 76.56 295 VAL A CA 1
ATOM 2325 C C . VAL A 1 295 ? -2.526 -7.313 -33.917 1.00 76.56 295 VAL A C 1
ATOM 2327 O O . VAL A 1 295 ? -1.997 -8.299 -33.414 1.00 76.56 295 VAL A O 1
ATOM 2330 N N . GLU A 1 296 ? -3.178 -7.365 -35.083 1.00 72.31 296 GLU A N 1
ATOM 2331 C CA . GLU A 1 296 ? -3.330 -8.576 -35.906 1.00 72.31 296 GLU A CA 1
ATOM 2332 C C . GLU A 1 296 ? -1.977 -9.248 -36.185 1.00 72.31 296 GLU A C 1
ATOM 2334 O O . GLU A 1 296 ? -1.791 -10.425 -35.874 1.00 72.31 296 GLU A O 1
ATOM 2339 N N . HIS A 1 297 ? -1.001 -8.489 -36.700 1.00 69.88 297 HIS A N 1
ATOM 2340 C CA . HIS A 1 297 ? 0.333 -9.004 -37.020 1.00 69.88 297 HIS A CA 1
ATOM 2341 C C . HIS A 1 297 ? 1.024 -9.598 -35.792 1.00 69.88 297 HIS A C 1
ATOM 2343 O O . HIS A 1 297 ? 1.489 -10.735 -35.835 1.00 69.88 297 HIS A O 1
ATOM 2349 N N . TYR A 1 298 ? 1.046 -8.867 -34.676 1.00 71.69 298 TYR A N 1
ATOM 2350 C CA . TYR A 1 298 ? 1.719 -9.306 -33.451 1.00 71.69 298 TYR A CA 1
ATOM 2351 C C . TYR A 1 298 ? 0.913 -10.313 -32.603 1.00 71.69 298 TYR A C 1
ATOM 2353 O O . TYR A 1 298 ? 1.436 -10.829 -31.612 1.00 71.69 298 TYR A O 1
ATOM 2361 N N . CYS A 1 299 ? -0.317 -10.667 -33.001 1.00 70.31 299 CYS A N 1
ATOM 2362 C CA . CYS A 1 299 ? -0.988 -11.887 -32.529 1.00 70.31 299 CYS A CA 1
ATOM 2363 C C . CYS A 1 299 ? -0.406 -13.155 -33.181 1.00 70.31 299 CYS A C 1
ATOM 2365 O O . CYS A 1 299 ? -0.420 -14.220 -32.567 1.00 70.31 299 CYS A O 1
ATOM 2367 N N . CYS A 1 300 ? 0.105 -13.054 -34.414 1.00 59.50 300 CYS A N 1
ATOM 2368 C CA . CYS A 1 300 ? 0.543 -14.200 -35.219 1.00 59.50 300 CYS A CA 1
ATOM 2369 C C . CYS A 1 300 ? 2.071 -14.321 -35.357 1.00 59.50 300 CYS A C 1
ATOM 2371 O O . CYS A 1 300 ? 2.587 -15.433 -35.478 1.00 59.50 300 CYS A O 1
ATOM 2373 N N . TYR A 1 301 ? 2.797 -13.201 -35.331 1.00 56.53 301 TYR A N 1
ATOM 2374 C CA . TYR A 1 301 ? 4.235 -13.124 -35.595 1.00 56.53 301 TYR A CA 1
ATOM 2375 C C . TYR A 1 301 ? 4.973 -12.415 -34.457 1.00 56.53 301 TYR A C 1
ATOM 2377 O O . TYR A 1 301 ? 4.493 -11.431 -33.899 1.00 56.53 301 TYR A O 1
ATOM 2385 N N . TYR A 1 302 ? 6.155 -12.922 -34.097 1.00 59.59 302 TYR A N 1
ATOM 2386 C CA . TYR A 1 302 ? 6.914 -12.396 -32.959 1.00 59.59 302 TYR A CA 1
ATOM 2387 C C . TYR A 1 302 ? 7.590 -11.057 -33.275 1.00 59.59 302 TYR A C 1
ATOM 2389 O O . TYR A 1 302 ? 7.509 -10.148 -32.459 1.00 59.59 302 TYR A O 1
ATOM 2397 N N . ASP A 1 303 ? 8.283 -10.945 -34.415 1.00 58.22 303 ASP A N 1
ATOM 2398 C CA . ASP A 1 303 ? 8.915 -9.736 -34.983 1.00 58.22 303 ASP A CA 1
ATOM 2399 C C . ASP A 1 303 ? 9.552 -8.749 -33.973 1.00 58.22 303 ASP A C 1
ATOM 2401 O O . ASP A 1 303 ? 9.499 -7.527 -34.111 1.00 58.22 303 ASP A O 1
ATOM 2405 N N . GLY A 1 304 ? 10.206 -9.303 -32.946 1.00 51.28 304 GLY A N 1
ATOM 2406 C CA . GLY A 1 304 ? 10.928 -8.572 -31.900 1.00 51.28 304 GLY A CA 1
ATOM 2407 C C . GLY A 1 304 ? 10.205 -8.447 -30.551 1.00 51.28 304 GLY A C 1
ATOM 2408 O O . GLY A 1 304 ? 10.834 -8.014 -29.584 1.00 51.28 304 GLY A O 1
ATOM 2409 N N . LEU A 1 305 ? 8.930 -8.830 -30.441 1.00 57.00 305 LEU A N 1
ATOM 2410 C CA . LEU A 1 305 ? 8.272 -9.042 -29.149 1.00 57.00 305 LEU A CA 1
ATOM 2411 C C . LEU A 1 305 ? 8.765 -10.351 -28.499 1.00 57.00 305 LEU A C 1
ATOM 2413 O O . LEU A 1 305 ? 9.027 -11.328 -29.203 1.00 57.00 305 LEU A O 1
ATOM 2417 N N . PRO A 1 306 ? 8.852 -10.422 -27.156 1.00 47.72 306 PRO A N 1
ATOM 2418 C CA . PRO A 1 306 ? 9.245 -11.646 -26.454 1.00 47.72 306 PRO A CA 1
ATOM 2419 C C . PRO A 1 306 ? 8.142 -12.719 -26.453 1.00 47.72 306 PRO A C 1
ATOM 2421 O O . PRO A 1 306 ? 8.435 -13.899 -26.293 1.00 47.72 306 PRO A O 1
ATOM 2424 N N . HIS A 1 307 ? 6.880 -12.314 -26.621 1.00 56.72 307 HIS A N 1
ATOM 2425 C CA . HIS A 1 307 ? 5.699 -13.175 -26.660 1.00 56.72 307 HIS A CA 1
ATOM 2426 C C . HIS A 1 307 ? 4.669 -12.584 -27.632 1.00 56.72 307 HIS A C 1
ATOM 2428 O O . HIS A 1 307 ? 4.616 -11.365 -27.796 1.00 56.72 307 HIS A O 1
ATOM 2434 N N . LEU A 1 308 ? 3.842 -13.442 -28.235 1.00 57.81 308 LEU A N 1
ATOM 2435 C CA . LEU A 1 308 ? 2.704 -13.026 -29.060 1.00 57.81 308 LEU A CA 1
ATOM 2436 C C . LEU A 1 308 ? 1.633 -12.318 -28.217 1.00 57.81 308 LEU A C 1
ATOM 2438 O O . LEU A 1 308 ? 1.420 -12.648 -27.044 1.00 57.81 308 LEU A O 1
ATOM 2442 N N . LEU A 1 309 ? 0.915 -11.385 -28.838 1.00 69.56 309 LEU A N 1
ATOM 2443 C CA . LEU A 1 309 ? -0.272 -10.768 -28.257 1.00 69.56 309 LEU A CA 1
ATOM 2444 C C . LEU A 1 309 ? -1.415 -11.796 -28.239 1.00 69.56 309 LEU A C 1
ATOM 2446 O O . LEU A 1 309 ? -1.830 -12.292 -29.278 1.00 69.56 309 LEU A O 1
ATOM 2450 N N . THR A 1 310 ? -1.916 -12.139 -27.053 1.00 59.31 310 THR A N 1
ATOM 2451 C CA . THR A 1 310 ? -2.951 -13.187 -26.878 1.00 59.31 310 THR A CA 1
ATOM 2452 C C . THR A 1 310 ? -4.193 -12.703 -26.136 1.00 59.31 310 THR A C 1
ATOM 2454 O O . THR A 1 310 ? -5.247 -13.331 -26.204 1.00 59.31 310 THR A O 1
ATOM 2457 N N . HIS A 1 311 ? -4.074 -11.594 -25.407 1.00 70.19 311 HIS A N 1
ATOM 2458 C CA . HIS A 1 311 ? -5.133 -11.021 -24.588 1.00 70.19 311 HIS A CA 1
ATOM 2459 C C . HIS A 1 311 ? -5.058 -9.496 -24.667 1.00 70.19 311 HIS A C 1
ATOM 2461 O O . HIS A 1 311 ? -3.974 -8.923 -24.543 1.00 70.19 311 HIS A O 1
ATOM 2467 N N . ALA A 1 312 ? -6.205 -8.854 -24.861 1.00 66.25 312 ALA A N 1
ATOM 2468 C CA . ALA A 1 312 ? -6.380 -7.424 -24.669 1.00 66.25 312 ALA A CA 1
ATOM 2469 C C . ALA A 1 312 ? -6.769 -7.141 -23.211 1.00 66.25 312 ALA A C 1
ATOM 2471 O O . ALA A 1 312 ? -7.324 -8.002 -22.524 1.00 66.25 312 ALA A O 1
ATOM 2472 N N . ILE A 1 313 ? -6.527 -5.913 -22.765 1.00 59.81 313 ILE A N 1
ATOM 2473 C CA . ILE A 1 313 ? -7.168 -5.338 -21.582 1.00 59.81 313 ILE A CA 1
ATOM 2474 C C . ILE A 1 313 ? -7.976 -4.149 -22.093 1.00 59.81 313 ILE A C 1
ATOM 2476 O O . ILE A 1 313 ? -7.432 -3.318 -22.823 1.00 59.81 313 ILE A O 1
ATOM 2480 N N . ASP A 1 314 ? -9.270 -4.099 -21.788 1.00 62.94 314 ASP A N 1
ATOM 2481 C CA . ASP A 1 314 ? -10.106 -2.968 -22.189 1.00 62.94 314 ASP A CA 1
ATOM 2482 C C . ASP A 1 314 ? -9.955 -1.757 -21.249 1.00 62.94 314 ASP A C 1
ATOM 2484 O O . ASP A 1 314 ? -9.257 -1.797 -20.234 1.00 62.94 314 ASP A O 1
ATOM 2488 N N . LYS A 1 315 ? -10.627 -0.655 -21.602 1.00 50.31 315 LYS A N 1
ATOM 2489 C CA . LYS A 1 315 ? -10.644 0.593 -20.820 1.00 50.31 315 LYS A CA 1
ATOM 2490 C C . LYS A 1 315 ? -11.180 0.437 -19.389 1.00 50.31 315 LYS A C 1
ATOM 2492 O O . LYS A 1 315 ? -10.952 1.320 -18.573 1.00 50.31 315 LYS A O 1
ATOM 2497 N N . ASP A 1 316 ? -11.896 -0.650 -19.105 1.00 51.47 316 ASP A N 1
ATOM 2498 C CA . ASP A 1 316 ? -12.533 -0.933 -17.820 1.00 51.47 316 ASP A CA 1
ATOM 2499 C C . ASP A 1 316 ? -11.705 -1.962 -17.010 1.00 51.47 316 ASP A C 1
ATOM 2501 O O . ASP A 1 316 ? -12.141 -2.453 -15.968 1.00 51.47 316 ASP A O 1
ATOM 2505 N N . GLY A 1 317 ? -10.494 -2.293 -17.486 1.00 42.88 317 GLY A N 1
ATOM 2506 C CA . GLY A 1 317 ? -9.550 -3.215 -16.851 1.00 42.88 317 GLY A CA 1
ATOM 2507 C C . GLY A 1 317 ? -9.833 -4.699 -17.111 1.00 42.88 317 GLY A C 1
ATOM 2508 O O . GLY A 1 317 ? -9.160 -5.558 -16.534 1.00 42.88 317 GLY A O 1
ATOM 2509 N N . VAL A 1 318 ? -10.807 -5.038 -17.962 1.00 53.09 318 VAL A N 1
ATOM 2510 C CA . VAL A 1 318 ? -11.206 -6.431 -18.198 1.00 53.09 318 VAL A CA 1
ATOM 2511 C C . VAL A 1 318 ? -10.259 -7.086 -19.199 1.00 53.09 318 VAL A C 1
ATOM 2513 O O . VAL A 1 318 ? -10.114 -6.637 -20.337 1.00 53.09 318 VAL A O 1
ATOM 2516 N N . VAL A 1 319 ? -9.637 -8.192 -18.782 1.00 48.75 319 VAL A N 1
ATOM 2517 C CA . VAL A 1 319 ? -8.823 -9.043 -19.659 1.00 48.75 319 VAL A CA 1
ATOM 2518 C C . VAL A 1 319 ? -9.743 -9.840 -20.584 1.00 48.75 319 VAL A C 1
ATOM 2520 O O . VAL A 1 319 ? -10.603 -10.585 -20.112 1.00 48.75 319 VAL A O 1
ATOM 2523 N N . ARG A 1 320 ? -9.540 -9.720 -21.898 1.00 64.88 320 ARG A N 1
ATOM 2524 C CA . ARG A 1 320 ? -10.304 -10.428 -22.936 1.00 64.88 320 ARG A CA 1
ATOM 2525 C C . ARG A 1 320 ? -9.350 -11.166 -23.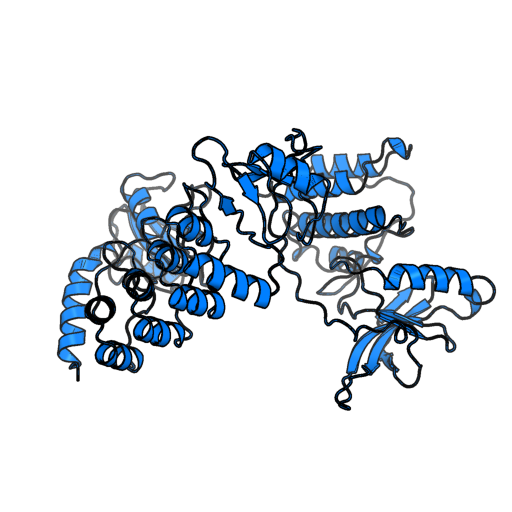869 1.00 64.88 320 ARG A C 1
ATOM 2527 O O . ARG A 1 320 ? -8.346 -10.600 -24.293 1.00 64.88 320 ARG A O 1
ATOM 2534 N N . SER A 1 321 ? -9.633 -12.427 -24.185 1.00 59.44 321 SER A N 1
ATOM 2535 C CA . SER A 1 321 ? -8.816 -13.199 -25.131 1.00 59.44 321 SER A CA 1
ATOM 2536 C C . SER A 1 321 ? -8.964 -12.658 -26.556 1.00 59.44 321 SER A C 1
ATOM 2538 O O . SER A 1 321 ? -10.030 -12.162 -26.930 1.00 59.44 321 SER A O 1
ATOM 2540 N N . MET A 1 322 ? -7.888 -12.752 -27.338 1.00 61.50 322 MET A N 1
ATOM 2541 C CA . MET A 1 322 ? -7.870 -12.356 -28.745 1.00 61.50 322 MET A CA 1
ATOM 2542 C C . MET A 1 322 ? -7.632 -13.556 -29.658 1.00 61.50 322 MET A C 1
ATOM 2544 O O . MET A 1 322 ? -6.758 -14.378 -29.389 1.00 61.50 322 MET A O 1
ATOM 2548 N N . GLU A 1 323 ? -8.349 -13.601 -30.777 1.00 62.22 323 GLU A N 1
ATOM 2549 C CA . GLU A 1 323 ? -8.077 -14.503 -31.898 1.00 62.22 323 GLU A CA 1
ATOM 2550 C C . GLU A 1 323 ? -7.947 -13.659 -33.170 1.00 62.22 323 GLU A C 1
ATOM 2552 O O . GLU A 1 323 ? -8.832 -12.866 -33.485 1.00 62.22 323 GLU A O 1
ATOM 2557 N N . ASN A 1 324 ? -6.827 -13.795 -33.890 1.00 58.12 324 ASN A N 1
ATOM 2558 C CA . ASN A 1 324 ? -6.541 -13.064 -35.135 1.00 58.12 324 ASN A CA 1
ATOM 2559 C C . ASN A 1 324 ? -6.774 -11.536 -35.035 1.00 58.12 324 ASN A C 1
ATOM 2561 O O . ASN A 1 324 ? -7.347 -10.932 -35.935 1.00 58.12 324 ASN A O 1
ATOM 2565 N N . GLY A 1 325 ? -6.375 -10.917 -33.916 1.00 54.97 325 GLY A N 1
ATOM 2566 C CA . GLY A 1 325 ? -6.556 -9.482 -33.645 1.00 54.97 325 GLY A CA 1
ATOM 2567 C C . GLY A 1 325 ? -7.957 -9.055 -33.177 1.00 54.97 325 GLY A C 1
ATOM 2568 O O . GLY A 1 325 ? -8.115 -7.926 -32.715 1.00 54.97 325 GLY A O 1
ATOM 2569 N N . ALA A 1 326 ? -8.961 -9.935 -33.227 1.00 63.88 326 ALA A N 1
ATOM 2570 C CA . ALA A 1 326 ? -10.315 -9.658 -32.750 1.00 63.88 326 ALA A CA 1
ATOM 2571 C C . ALA A 1 326 ? -10.510 -10.074 -31.280 1.00 63.88 326 ALA A C 1
ATOM 2573 O O . ALA A 1 326 ? -9.991 -11.096 -30.833 1.00 63.88 326 ALA A O 1
ATOM 2574 N N . ILE A 1 327 ? -11.302 -9.299 -30.533 1.00 62.78 327 ILE A N 1
ATOM 2575 C CA . ILE A 1 327 ? -11.703 -9.603 -29.149 1.00 62.78 327 ILE A CA 1
ATOM 2576 C C . ILE A 1 327 ? -12.805 -10.672 -29.152 1.00 62.78 327 ILE A C 1
ATOM 2578 O O . ILE A 1 327 ? -13.820 -10.502 -29.828 1.00 62.78 327 ILE A O 1
ATOM 2582 N N . VAL A 1 328 ? -12.636 -11.741 -28.362 1.00 57.66 328 VAL A N 1
ATOM 2583 C CA . VAL A 1 328 ? -13.577 -12.876 -28.314 1.00 57.66 328 VAL A CA 1
ATOM 2584 C C . VAL A 1 328 ? -14.188 -13.036 -26.915 1.00 57.66 328 VAL A C 1
ATOM 2586 O O . VAL A 1 328 ? -13.566 -13.536 -25.976 1.00 57.66 328 VAL A O 1
ATOM 2589 N N . ASP A 1 329 ? -15.441 -12.609 -26.761 1.00 40.88 329 ASP A N 1
ATOM 2590 C CA . ASP A 1 329 ? -16.123 -12.560 -25.463 1.00 40.88 329 ASP A CA 1
ATOM 2591 C C . ASP A 1 329 ? -16.759 -13.902 -25.056 1.00 40.88 329 ASP A C 1
ATOM 2593 O O . ASP A 1 329 ? -17.873 -14.208 -25.487 1.00 40.88 329 ASP A O 1
ATOM 2597 N N . LYS A 1 330 ? -16.098 -14.649 -24.145 1.00 37.97 330 LYS A N 1
ATOM 2598 C CA . LYS A 1 330 ? -16.718 -15.252 -22.928 1.00 37.97 330 LYS A CA 1
ATOM 2599 C C . LYS A 1 330 ? -15.779 -16.133 -22.071 1.00 37.97 330 LYS A C 1
ATOM 2601 O O . LYS A 1 330 ? -16.012 -17.328 -21.921 1.00 37.97 330 LYS A O 1
ATOM 2606 N N . VAL A 1 331 ? -14.832 -15.529 -21.347 1.00 29.27 331 VAL A N 1
ATOM 2607 C CA . VAL A 1 331 ? -14.575 -15.893 -19.931 1.00 29.27 331 VAL A CA 1
ATOM 2608 C C . VAL A 1 331 ? -14.098 -14.644 -19.187 1.00 29.27 331 VAL A C 1
ATOM 2610 O O . VAL A 1 331 ? -13.029 -14.131 -19.492 1.00 29.27 331 VAL A O 1
ATOM 2613 N N . SER A 1 332 ? -14.841 -14.175 -18.180 1.00 30.78 332 SER A N 1
ATOM 2614 C CA . SER A 1 332 ? -14.330 -13.129 -17.283 1.00 30.78 332 SER A CA 1
ATOM 2615 C C . SER A 1 332 ? -13.425 -13.757 -16.219 1.00 30.78 332 SER A C 1
ATOM 2617 O O . SER A 1 332 ? -13.898 -14.425 -15.298 1.00 30.78 332 SER A O 1
ATOM 2619 N N . LEU A 1 333 ? -12.110 -13.590 -16.377 1.00 29.81 333 LEU A N 1
ATOM 2620 C CA . LEU A 1 333 ? -11.091 -14.029 -15.422 1.00 29.81 333 LEU A CA 1
ATOM 2621 C C . LEU A 1 333 ? -10.290 -12.822 -14.929 1.00 29.81 333 LEU A C 1
ATOM 2623 O O . LEU A 1 333 ? -9.196 -12.550 -15.415 1.00 29.81 333 LEU A O 1
ATOM 2627 N N . ASN A 1 334 ? -10.816 -12.128 -13.916 1.00 27.45 334 ASN A N 1
ATOM 2628 C CA . ASN A 1 334 ? -10.085 -11.033 -13.281 1.00 27.45 334 ASN A CA 1
ATOM 2629 C C . ASN A 1 334 ? -8.729 -11.535 -12.727 1.00 27.45 334 ASN A C 1
ATOM 2631 O O . ASN A 1 334 ? -8.710 -12.518 -11.956 1.00 27.45 334 ASN A O 1
ATOM 2635 N N . PRO A 1 335 ? -7.611 -10.864 -13.075 1.00 26.03 335 PRO A N 1
ATOM 2636 C CA . PRO A 1 335 ? -6.288 -11.151 -12.538 1.00 26.03 335 PRO A CA 1
ATOM 2637 C C . PRO A 1 335 ? -6.180 -10.595 -11.113 1.00 26.03 335 PRO A C 1
ATOM 2639 O O . PRO A 1 335 ? -5.680 -9.502 -10.874 1.00 26.03 335 PRO A O 1
ATOM 2642 N N . VAL A 1 336 ? -6.672 -11.365 -10.144 1.00 26.56 336 VAL A N 1
ATOM 2643 C CA . VAL A 1 336 ? -6.405 -11.110 -8.723 1.00 26.56 336 VAL A CA 1
ATOM 2644 C C . VAL A 1 336 ? -4.947 -11.465 -8.441 1.00 26.56 336 VAL A C 1
ATOM 2646 O O . VAL A 1 336 ? -4.498 -12.546 -8.833 1.00 26.56 336 VAL A O 1
ATOM 2649 N N . MET A 1 337 ? -4.225 -10.587 -7.742 1.00 25.95 337 MET A N 1
ATOM 2650 C CA . MET A 1 337 ? -2.902 -10.909 -7.209 1.00 25.95 337 MET A CA 1
ATOM 2651 C C . MET A 1 337 ? -2.999 -12.133 -6.295 1.00 25.95 337 MET A C 1
ATOM 2653 O O . MET A 1 337 ? -3.564 -12.069 -5.206 1.00 25.95 337 MET A O 1
ATOM 2657 N N . VAL A 1 338 ? -2.409 -13.245 -6.727 1.00 27.19 338 VAL A N 1
ATOM 2658 C CA . VAL A 1 338 ? -1.949 -14.267 -5.787 1.00 27.19 338 VAL A CA 1
ATOM 2659 C C . VAL A 1 338 ? -0.803 -13.623 -5.010 1.00 27.19 338 VAL A C 1
ATOM 2661 O O . VAL A 1 338 ? 0.113 -13.084 -5.637 1.00 27.19 338 VAL A O 1
ATOM 2664 N N . GLU A 1 339 ? -0.845 -13.648 -3.675 1.00 29.84 339 GLU A N 1
ATOM 2665 C CA . GLU A 1 339 ? 0.320 -13.263 -2.873 1.00 29.84 339 GLU A CA 1
ATOM 2666 C C . GLU A 1 339 ? 1.538 -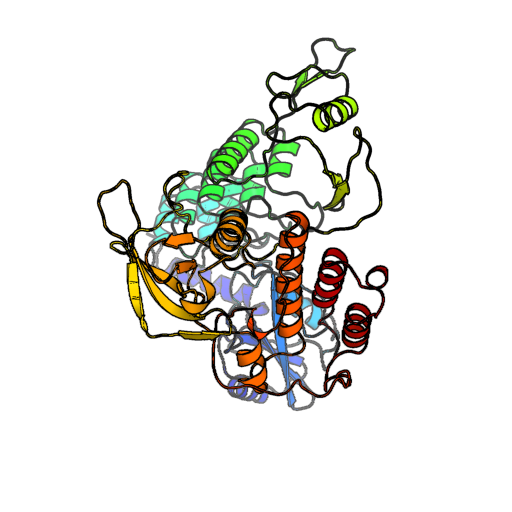14.033 -3.384 1.00 29.84 339 GLU A C 1
ATOM 2668 O O . GLU A 1 339 ? 1.484 -15.255 -3.552 1.00 29.84 339 GLU A O 1
ATOM 2673 N N . ALA A 1 340 ? 2.630 -13.321 -3.666 1.00 29.20 340 ALA A N 1
ATOM 2674 C CA . ALA A 1 340 ? 3.845 -13.937 -4.169 1.00 29.20 340 ALA A CA 1
ATOM 2675 C C . ALA A 1 340 ? 4.456 -14.814 -3.067 1.00 29.20 340 ALA A C 1
ATOM 2677 O O . ALA A 1 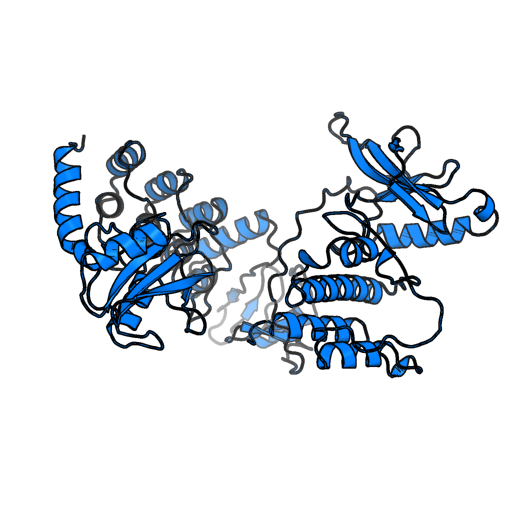340 ? 5.248 -14.342 -2.250 1.00 29.20 340 ALA A O 1
ATOM 2678 N N . LEU A 1 341 ? 4.054 -16.091 -3.042 1.00 33.16 341 LEU A N 1
ATOM 2679 C CA . LEU A 1 341 ? 4.600 -17.104 -2.145 1.00 33.16 341 LEU A CA 1
ATOM 2680 C C . LEU A 1 341 ? 6.132 -17.032 -2.223 1.00 33.16 341 LEU A C 1
ATOM 2682 O O . LEU A 1 341 ? 6.673 -16.959 -3.333 1.00 33.16 341 LEU A O 1
ATOM 2686 N N . PRO A 1 342 ? 6.817 -16.966 -1.064 1.00 31.39 342 PRO A N 1
ATOM 2687 C CA . PRO A 1 342 ? 8.172 -16.437 -0.974 1.00 31.39 342 PRO A CA 1
ATOM 2688 C C . PRO A 1 342 ? 9.103 -17.167 -1.944 1.00 31.39 342 PRO A C 1
ATOM 2690 O O . PRO A 1 342 ? 9.002 -18.393 -2.060 1.00 31.39 342 PRO A O 1
ATOM 2693 N N . PRO A 1 343 ? 9.980 -16.439 -2.661 1.00 35.09 343 PRO A N 1
ATOM 2694 C CA . PRO A 1 343 ? 10.704 -16.981 -3.800 1.00 35.09 343 PRO A CA 1
ATOM 2695 C C . PRO A 1 343 ? 11.523 -18.197 -3.373 1.00 35.09 343 PRO A C 1
ATOM 2697 O O . PRO A 1 343 ? 12.534 -18.067 -2.683 1.00 35.09 343 PRO A O 1
ATOM 2700 N N . ARG A 1 344 ? 11.078 -19.390 -3.792 1.00 46.19 344 ARG A N 1
ATOM 2701 C CA . ARG A 1 344 ? 11.811 -20.636 -3.564 1.00 46.19 344 ARG A CA 1
ATOM 2702 C C . ARG A 1 344 ? 13.236 -20.462 -4.075 1.00 46.19 344 ARG A C 1
ATOM 2704 O O . ARG A 1 344 ? 13.418 -20.161 -5.259 1.00 46.19 344 ARG A O 1
ATOM 2711 N N . LEU A 1 345 ? 14.217 -20.738 -3.214 1.00 43.00 345 LEU A N 1
ATOM 2712 C CA . LEU A 1 345 ? 15.618 -20.872 -3.609 1.00 43.00 345 LEU A CA 1
ATOM 2713 C C . LEU A 1 345 ? 15.692 -21.751 -4.863 1.00 43.00 345 LEU A C 1
ATOM 2715 O O . LEU A 1 345 ? 15.117 -22.844 -4.913 1.00 43.00 345 LEU A O 1
ATOM 2719 N N . LYS A 1 346 ? 16.313 -21.231 -5.921 1.00 43.50 346 LYS A N 1
ATOM 2720 C CA . LYS A 1 346 ? 16.498 -21.978 -7.165 1.00 43.50 346 LYS A CA 1
ATOM 2721 C C . LYS A 1 346 ? 17.777 -22.803 -7.021 1.00 43.50 346 LYS A C 1
ATOM 2723 O O . LYS A 1 346 ? 18.817 -22.199 -6.762 1.00 43.50 346 LYS A O 1
ATOM 2728 N N . PRO A 1 347 ? 17.739 -24.139 -7.186 1.00 45.19 347 PRO A N 1
ATOM 2729 C CA . PRO A 1 347 ? 18.973 -24.898 -7.337 1.00 45.19 347 PRO A CA 1
ATOM 2730 C C . PRO A 1 347 ? 19.734 -24.394 -8.581 1.00 45.19 347 PRO A C 1
ATOM 2732 O O . PRO A 1 347 ? 19.100 -23.879 -9.512 1.00 45.19 347 PRO A O 1
ATOM 2735 N N . PRO A 1 348 ? 21.074 -24.505 -8.611 1.00 45.22 348 PRO A N 1
ATOM 2736 C CA . PRO A 1 348 ? 21.881 -24.018 -9.727 1.00 45.22 348 PRO A CA 1
ATOM 2737 C C . PRO A 1 348 ? 21.446 -24.668 -11.047 1.00 45.22 348 PRO A C 1
ATOM 2739 O O . PRO A 1 348 ? 21.302 -25.886 -11.150 1.00 45.22 348 PRO A O 1
ATOM 2742 N N . THR A 1 349 ? 21.210 -23.847 -12.071 1.00 41.09 349 THR A N 1
ATOM 2743 C CA . THR A 1 349 ? 20.624 -24.294 -13.342 1.00 41.09 349 THR A CA 1
ATOM 2744 C C . THR A 1 349 ? 21.638 -25.040 -14.210 1.00 41.09 349 THR A C 1
ATOM 2746 O O . THR A 1 349 ? 22.348 -24.430 -15.008 1.00 41.09 349 THR A O 1
ATOM 2749 N N . GLY A 1 350 ? 21.653 -26.366 -14.094 1.00 46.38 350 GLY A N 1
ATOM 2750 C CA . GLY A 1 350 ? 22.351 -27.296 -14.983 1.00 46.38 350 GLY A CA 1
ATOM 2751 C C . GLY A 1 350 ? 21.598 -28.626 -15.048 1.00 46.38 350 GLY A C 1
ATOM 2752 O O . GLY A 1 350 ? 20.957 -29.015 -14.073 1.00 46.38 350 GLY A O 1
ATOM 2753 N N . LYS A 1 351 ? 21.639 -29.326 -16.190 1.00 44.31 351 LYS A N 1
ATOM 2754 C CA . LYS A 1 351 ? 20.924 -30.610 -16.359 1.00 44.31 351 LYS A CA 1
ATOM 2755 C C . LYS A 1 351 ? 21.525 -31.756 -15.536 1.00 44.31 351 LYS A C 1
ATOM 2757 O O . LYS A 1 351 ? 20.855 -32.761 -15.326 1.00 44.31 351 LYS A O 1
ATOM 2762 N N . ASP A 1 352 ? 22.751 -31.580 -15.057 1.00 47.25 352 ASP A N 1
ATOM 2763 C CA . ASP A 1 352 ? 23.584 -32.647 -14.499 1.00 47.25 352 ASP A CA 1
ATOM 2764 C C . ASP A 1 352 ? 23.480 -32.766 -12.963 1.00 47.25 352 ASP A C 1
ATOM 2766 O O . ASP A 1 352 ? 24.125 -33.618 -12.362 1.00 47.25 352 ASP A O 1
ATOM 2770 N N . PHE A 1 353 ? 22.647 -31.936 -12.316 1.00 52.12 353 PHE A N 1
ATOM 2771 C CA . PHE A 1 353 ? 22.445 -31.912 -10.854 1.00 52.12 353 PHE A CA 1
ATOM 2772 C C . PHE A 1 353 ? 21.202 -32.681 -10.366 1.00 52.12 353 PHE A C 1
ATOM 2774 O O . PHE A 1 353 ? 20.826 -32.573 -9.201 1.00 52.12 353 PHE A O 1
ATOM 2781 N N . LEU A 1 354 ? 20.543 -33.444 -11.244 1.00 61.69 354 LEU A N 1
ATOM 2782 C CA . LEU A 1 354 ? 19.330 -34.206 -10.908 1.00 61.69 354 LEU A CA 1
ATOM 2783 C C . LEU A 1 354 ? 19.628 -35.474 -10.084 1.00 61.69 354 LEU A C 1
ATOM 2785 O O . LEU A 1 354 ? 18.755 -35.957 -9.361 1.00 61.69 354 LEU A O 1
ATOM 2789 N N . GLU A 1 355 ? 20.856 -35.992 -10.182 1.00 75.19 355 GLU A N 1
ATOM 2790 C CA . GLU A 1 355 ? 21.375 -37.086 -9.359 1.00 75.19 355 GLU A CA 1
ATOM 2791 C C . GLU A 1 355 ? 22.169 -36.523 -8.170 1.00 75.19 355 GLU A C 1
ATOM 2793 O O . GLU A 1 355 ? 23.217 -35.895 -8.329 1.00 75.19 355 GLU A O 1
ATOM 2798 N N . ILE A 1 356 ? 21.668 -36.765 -6.960 1.00 82.50 356 ILE A N 1
ATOM 2799 C CA . ILE A 1 356 ? 22.309 -36.378 -5.703 1.00 82.50 356 ILE A CA 1
ATOM 2800 C C . ILE A 1 356 ? 23.069 -37.587 -5.157 1.00 82.50 356 ILE A C 1
ATOM 2802 O O . ILE A 1 356 ? 22.513 -38.672 -5.000 1.00 82.50 356 ILE A O 1
ATOM 2806 N N . LYS A 1 357 ? 24.350 -37.404 -4.835 1.00 83.88 357 LYS A N 1
ATOM 2807 C CA . LYS A 1 357 ? 25.193 -38.466 -4.275 1.00 83.88 357 LYS A CA 1
ATOM 2808 C C . LYS A 1 357 ? 24.958 -38.596 -2.770 1.00 83.88 357 LYS A C 1
ATOM 2810 O O . LYS A 1 357 ? 24.859 -37.590 -2.075 1.00 83.88 357 LYS A O 1
ATOM 2815 N N . LEU A 1 358 ? 24.980 -39.827 -2.253 1.00 83.38 358 LEU A N 1
ATOM 2816 C CA . LEU A 1 358 ? 24.797 -40.123 -0.822 1.00 83.38 358 LEU A CA 1
ATOM 2817 C C . LEU A 1 358 ? 25.759 -39.336 0.093 1.00 83.38 358 LEU A C 1
ATOM 2819 O O . LEU A 1 358 ? 25.359 -38.872 1.152 1.00 83.38 358 LEU A O 1
ATOM 2823 N N . GLN A 1 359 ? 27.005 -39.128 -0.345 1.00 85.19 359 GLN A N 1
ATOM 2824 C CA . GLN A 1 359 ? 28.030 -38.327 0.351 1.00 85.19 359 GLN A CA 1
ATOM 2825 C C . GLN A 1 359 ? 27.675 -36.838 0.549 1.00 85.19 359 GLN A C 1
ATOM 2827 O O . GLN A 1 359 ? 28.315 -36.154 1.343 1.00 85.19 359 GLN A O 1
ATOM 2832 N N . ASP A 1 360 ? 26.703 -36.321 -0.204 1.00 86.25 360 ASP A N 1
ATOM 2833 C CA . ASP A 1 360 ? 26.265 -34.924 -0.188 1.00 86.25 360 ASP A CA 1
ATOM 2834 C C . ASP A 1 360 ? 24.900 -34.780 0.531 1.00 86.25 360 ASP A C 1
ATOM 2836 O O . ASP A 1 360 ? 24.232 -33.749 0.424 1.00 86.25 360 ASP A O 1
ATOM 2840 N N . LEU A 1 361 ? 24.497 -35.811 1.293 1.00 87.44 361 LEU A N 1
ATOM 2841 C CA . LEU A 1 361 ? 23.301 -35.861 2.136 1.00 87.44 361 LEU A CA 1
ATOM 2842 C C . LEU A 1 361 ? 23.656 -36.187 3.596 1.00 87.44 361 LEU A C 1
ATOM 2844 O O . LEU A 1 361 ? 24.374 -37.141 3.880 1.00 87.44 361 LEU A O 1
ATOM 2848 N N . GLU A 1 362 ? 23.068 -35.445 4.533 1.00 90.19 362 GLU A N 1
ATOM 2849 C CA . GLU A 1 362 ? 22.973 -35.853 5.938 1.00 90.19 362 GLU A CA 1
ATOM 2850 C C . GLU A 1 362 ? 21.566 -36.398 6.205 1.00 90.19 362 GLU A C 1
ATOM 2852 O O . GLU A 1 362 ? 20.580 -35.663 6.082 1.00 90.19 362 GLU A O 1
ATOM 2857 N N . LEU A 1 363 ? 21.468 -37.669 6.601 1.00 89.12 363 LEU A N 1
ATOM 2858 C CA . LEU A 1 363 ? 20.222 -38.267 7.085 1.00 89.12 363 LEU A CA 1
ATOM 2859 C C . LEU A 1 363 ? 20.032 -37.946 8.575 1.00 89.12 363 LEU A C 1
ATOM 2861 O O . LEU A 1 363 ? 20.962 -38.075 9.371 1.00 89.12 363 LEU A O 1
ATOM 2865 N N . GLY A 1 364 ? 18.827 -37.528 8.953 1.00 86.06 364 GLY A N 1
ATOM 2866 C CA . GLY A 1 364 ? 18.440 -37.216 10.328 1.00 86.06 364 GLY A CA 1
ATOM 2867 C C . GLY A 1 364 ? 17.205 -37.997 10.778 1.00 86.06 364 GLY A C 1
ATOM 2868 O O . GLY A 1 364 ? 16.895 -39.064 10.255 1.00 86.06 364 GLY A O 1
ATOM 2869 N N . ALA A 1 365 ? 16.503 -37.464 11.781 1.00 84.69 365 ALA A N 1
ATOM 2870 C CA . ALA A 1 365 ? 15.346 -38.124 12.386 1.00 84.69 365 ALA A CA 1
ATOM 2871 C C . ALA A 1 365 ? 14.191 -38.351 11.392 1.00 84.69 365 ALA A C 1
ATOM 2873 O O . ALA A 1 365 ? 13.916 -37.510 10.532 1.00 84.69 365 ALA A O 1
ATOM 2874 N N . GLU A 1 366 ? 13.482 -39.466 11.564 1.00 83.69 366 GLU A N 1
ATOM 2875 C CA . GLU A 1 366 ? 12.267 -39.778 10.814 1.00 83.69 366 GLU A CA 1
ATOM 2876 C C . GLU A 1 366 ? 11.141 -38.775 11.131 1.00 83.69 366 GLU A C 1
ATOM 2878 O O . GLU A 1 366 ? 10.960 -38.345 12.272 1.00 83.69 366 GLU A O 1
ATOM 2883 N N . LEU A 1 367 ? 10.408 -38.371 10.092 1.00 74.38 367 LEU A N 1
ATOM 2884 C CA . LEU A 1 367 ? 9.250 -37.475 10.152 1.00 74.38 367 LEU A CA 1
ATOM 2885 C C . LEU A 1 367 ? 7.923 -38.241 10.073 1.00 74.38 367 LEU A C 1
ATOM 2887 O O . LEU A 1 367 ? 6.909 -37.744 10.559 1.00 74.38 367 LEU A O 1
ATOM 2891 N N . GLY A 1 368 ? 7.933 -39.431 9.470 1.00 72.56 368 GLY A N 1
ATOM 2892 C CA . GLY A 1 368 ? 6.797 -40.343 9.376 1.00 72.56 368 GLY A CA 1
ATOM 2893 C C . GLY A 1 368 ? 7.068 -41.496 8.407 1.00 72.56 368 GLY A C 1
ATOM 2894 O O . GLY A 1 368 ? 8.032 -41.462 7.640 1.00 72.56 368 GLY A O 1
ATOM 2895 N N . GLN A 1 369 ?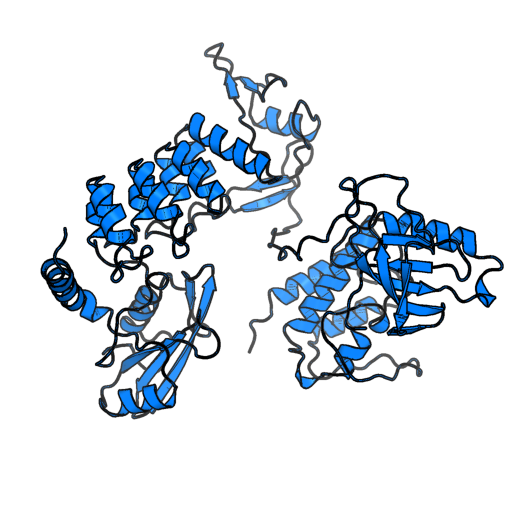 6.193 -42.499 8.429 1.00 71.88 369 GLN A N 1
ATOM 2896 C CA . GLN A 1 369 ? 6.217 -43.657 7.531 1.00 71.88 369 GLN A CA 1
ATOM 2897 C C . GLN A 1 369 ? 4.923 -43.713 6.717 1.00 71.88 369 GLN A C 1
ATOM 2899 O O . GLN A 1 369 ? 3.875 -43.254 7.170 1.00 71.88 369 GLN A O 1
ATOM 2904 N N . GLY A 1 370 ? 4.993 -44.285 5.518 1.00 64.19 370 GLY A N 1
ATOM 2905 C CA . GLY A 1 370 ? 3.828 -44.576 4.690 1.00 64.19 370 GLY A CA 1
ATOM 2906 C C . GLY A 1 370 ? 4.035 -45.834 3.851 1.00 64.19 370 GLY A C 1
ATOM 2907 O O . GLY A 1 370 ? 5.121 -46.403 3.833 1.00 64.19 370 GLY A O 1
ATOM 2908 N N . GLU A 1 371 ? 2.998 -46.227 3.111 1.00 60.25 371 GLU A N 1
ATOM 2909 C CA . GLU A 1 371 ? 2.911 -47.464 2.307 1.00 60.25 371 GLU A CA 1
ATOM 2910 C C . GLU A 1 371 ? 4.120 -47.730 1.380 1.00 60.25 371 GLU A C 1
ATOM 2912 O O . GLU A 1 371 ? 4.445 -48.877 1.094 1.00 60.25 371 GLU A O 1
ATOM 2917 N N . TYR A 1 372 ? 4.831 -46.678 0.959 1.00 60.59 372 TYR A N 1
ATOM 2918 C CA . TYR A 1 372 ? 5.958 -46.745 0.018 1.00 60.59 372 TYR A CA 1
ATOM 2919 C C . TYR A 1 372 ? 7.345 -46.604 0.681 1.00 60.59 372 TYR A C 1
ATOM 2921 O O . TYR A 1 372 ? 8.349 -46.697 -0.021 1.00 60.59 372 TYR A O 1
ATOM 2929 N N . GLY A 1 373 ? 7.424 -46.353 1.995 1.00 72.56 373 GLY A N 1
ATOM 2930 C CA . GLY A 1 373 ? 8.680 -46.152 2.737 1.00 72.56 373 GLY A CA 1
ATOM 2931 C C . GLY A 1 373 ? 8.660 -44.982 3.735 1.00 72.56 373 GLY A C 1
ATOM 2932 O O . GLY A 1 373 ? 7.633 -44.324 3.938 1.00 72.56 373 GLY A O 1
ATOM 2933 N N . SER A 1 374 ? 9.810 -44.723 4.363 1.00 80.31 374 SER A N 1
ATOM 2934 C CA . SER A 1 374 ? 9.997 -43.678 5.383 1.00 80.31 374 SER A CA 1
ATOM 2935 C C . SER A 1 374 ? 10.272 -42.302 4.776 1.00 80.31 374 SER A C 1
ATOM 2937 O O . SER A 1 374 ? 10.900 -42.173 3.726 1.00 80.31 374 SER A O 1
ATOM 2939 N N . VAL A 1 375 ? 9.878 -41.244 5.485 1.00 83.00 375 VAL A N 1
ATOM 2940 C CA . VAL A 1 375 ? 10.309 -39.867 5.213 1.00 83.00 375 VAL A CA 1
ATOM 2941 C C . VAL A 1 375 ? 11.224 -39.406 6.341 1.00 83.00 375 VAL A C 1
ATOM 2943 O O . VAL A 1 375 ? 10.795 -39.247 7.481 1.00 83.00 375 VAL A O 1
ATOM 2946 N N . LEU A 1 376 ? 12.490 -39.158 6.020 1.00 84.25 376 LEU A N 1
ATOM 2947 C CA . LEU A 1 376 ? 13.500 -38.630 6.932 1.00 84.25 376 LEU A CA 1
ATOM 2948 C C . LEU A 1 376 ? 13.612 -37.108 6.790 1.00 84.25 376 LEU A C 1
ATOM 2950 O O . LEU A 1 376 ? 13.507 -36.557 5.691 1.00 84.25 376 LEU A O 1
ATOM 2954 N N . ARG A 1 377 ? 13.900 -36.410 7.890 1.00 85.06 377 ARG A N 1
ATOM 2955 C CA . ARG A 1 377 ? 14.444 -35.049 7.829 1.00 85.06 377 ARG A CA 1
ATOM 2956 C C . ARG A 1 377 ? 15.926 -35.149 7.498 1.00 85.06 377 ARG A C 1
ATOM 2958 O O . ARG A 1 377 ? 16.640 -35.874 8.182 1.00 85.06 377 ARG A O 1
ATOM 2965 N N . GLY A 1 378 ? 16.410 -34.381 6.530 1.00 87.88 378 GLY A N 1
ATOM 2966 C CA . GLY A 1 378 ? 17.832 -34.353 6.197 1.00 87.88 378 GLY A CA 1
ATOM 2967 C C . GLY A 1 378 ? 18.364 -32.966 5.865 1.00 87.88 378 GLY A C 1
ATOM 2968 O O . GLY A 1 378 ? 17.646 -31.960 5.924 1.00 87.88 378 GLY A O 1
ATOM 2969 N N . LYS A 1 379 ? 19.640 -32.929 5.486 1.00 88.06 379 LYS A N 1
ATOM 2970 C CA . LYS A 1 379 ? 20.264 -31.788 4.809 1.00 88.06 379 LYS A CA 1
ATOM 2971 C C . LYS A 1 379 ? 20.885 -32.252 3.497 1.00 88.06 379 LYS A C 1
ATOM 2973 O O . LYS A 1 379 ? 21.400 -33.363 3.419 1.00 88.06 379 LYS A O 1
ATOM 2978 N N . TRP A 1 380 ? 20.879 -31.381 2.498 1.00 86.75 380 TRP A N 1
ATOM 2979 C CA . TRP A 1 380 ? 21.558 -31.565 1.222 1.00 86.75 380 TRP A CA 1
ATOM 2980 C C . TRP A 1 380 ? 22.615 -30.478 1.032 1.00 86.75 380 TRP A C 1
ATOM 2982 O O . TRP A 1 380 ? 22.365 -29.299 1.289 1.00 86.75 380 TRP A O 1
ATOM 2992 N N . LYS A 1 381 ? 23.801 -30.891 0.595 1.00 84.50 381 LYS A N 1
ATOM 2993 C CA . LYS A 1 381 ? 24.958 -30.034 0.363 1.00 84.50 381 LYS A CA 1
ATOM 2994 C C . LYS A 1 381 ? 24.897 -29.432 -1.040 1.00 84.50 381 LYS A C 1
ATOM 2996 O O . LYS A 1 381 ? 25.003 -30.150 -2.034 1.00 84.50 381 LYS A O 1
ATOM 3001 N N . MET A 1 382 ? 24.728 -28.115 -1.131 1.00 72.88 382 MET A N 1
ATOM 3002 C CA . MET A 1 382 ? 24.543 -27.437 -2.414 1.00 72.88 382 MET A CA 1
ATOM 3003 C C . MET A 1 382 ? 25.873 -27.251 -3.172 1.00 72.88 382 MET A C 1
ATOM 3005 O O . MET A 1 382 ? 26.845 -26.763 -2.591 1.00 72.88 382 MET A O 1
ATOM 3009 N N . PRO A 1 383 ? 25.940 -27.596 -4.475 1.00 63.34 383 PRO A N 1
ATOM 3010 C CA . PRO A 1 383 ? 27.126 -27.381 -5.299 1.00 63.34 383 PRO A CA 1
ATOM 3011 C C . PRO A 1 383 ? 27.189 -25.930 -5.812 1.00 63.34 383 PRO A C 1
ATOM 3013 O O . PRO A 1 383 ? 26.726 -25.622 -6.911 1.00 63.34 383 PRO A O 1
ATOM 3016 N N . HIS A 1 384 ? 27.767 -25.029 -5.014 1.00 59.41 384 HIS A N 1
ATOM 3017 C CA . HIS A 1 384 ? 27.973 -23.624 -5.393 1.00 59.41 384 HIS A CA 1
ATOM 3018 C C . HIS A 1 384 ? 29.265 -23.391 -6.186 1.00 59.41 384 HIS A C 1
ATOM 3020 O O . HIS A 1 384 ? 30.314 -23.965 -5.900 1.00 59.41 384 HIS A O 1
ATOM 3026 N N . LEU A 1 385 ? 29.209 -22.452 -7.137 1.00 48.56 385 LEU A N 1
ATOM 3027 C CA . LEU A 1 385 ? 30.363 -21.999 -7.934 1.00 48.56 385 LEU A CA 1
ATOM 3028 C C . LEU A 1 385 ? 31.382 -21.158 -7.136 1.00 48.56 385 LEU A C 1
ATOM 3030 O O . LEU A 1 385 ? 32.478 -20.913 -7.631 1.00 48.56 385 LEU A O 1
ATOM 3034 N N . SER A 1 386 ? 31.037 -20.708 -5.924 1.00 49.94 386 SER A N 1
ATOM 3035 C CA . SER A 1 386 ? 31.904 -19.903 -5.047 1.00 49.94 386 SER A CA 1
ATOM 3036 C C . SER A 1 386 ? 32.910 -20.724 -4.231 1.00 49.94 386 SER A C 1
ATOM 3038 O O . SER A 1 386 ? 33.834 -20.151 -3.661 1.00 49.94 386 SER A O 1
ATOM 3040 N N . GLY A 1 387 ? 32.732 -22.047 -4.142 1.00 53.91 387 GLY A N 1
ATOM 3041 C CA . GLY A 1 387 ? 33.518 -22.921 -3.262 1.00 53.91 387 GLY A CA 1
ATOM 3042 C C . GLY A 1 387 ? 33.066 -22.934 -1.794 1.00 53.91 387 GLY A C 1
ATOM 3043 O O . GLY A 1 387 ? 33.573 -23.743 -1.018 1.00 53.91 387 GLY A O 1
ATOM 3044 N N . GLU A 1 388 ? 32.098 -22.098 -1.408 1.00 54.44 388 GLU A N 1
ATOM 3045 C CA . GLU A 1 388 ? 31.463 -22.161 -0.087 1.00 54.44 388 GLU A CA 1
ATOM 3046 C C . GLU A 1 388 ? 30.420 -23.287 -0.028 1.00 54.44 388 GLU A C 1
ATOM 3048 O O . GLU A 1 388 ? 29.687 -23.537 -0.987 1.00 54.44 388 GLU A O 1
ATOM 3053 N N . VAL A 1 389 ? 30.353 -23.982 1.110 1.00 61.34 389 VAL A N 1
ATOM 3054 C CA . VAL A 1 389 ? 29.499 -25.163 1.298 1.00 61.34 389 VAL A CA 1
ATOM 3055 C C . VAL A 1 389 ? 28.245 -24.788 2.087 1.00 61.34 389 VAL A C 1
ATOM 3057 O O . VAL A 1 389 ? 28.285 -24.666 3.310 1.00 61.34 389 VAL A O 1
ATOM 3060 N N . GLU A 1 390 ? 27.121 -24.644 1.386 1.00 73.69 390 GLU A N 1
ATOM 3061 C CA . GLU A 1 390 ? 25.807 -24.402 1.989 1.00 73.69 390 GLU A CA 1
ATOM 3062 C C . GLU A 1 390 ? 25.019 -25.714 2.161 1.00 73.69 390 GLU A C 1
ATOM 3064 O O . GLU A 1 390 ? 25.040 -26.589 1.292 1.00 73.69 390 GLU A O 1
ATOM 3069 N N . TRP A 1 391 ? 24.308 -25.850 3.286 1.00 79.19 391 TRP A N 1
ATOM 3070 C CA . TRP A 1 391 ? 23.494 -27.024 3.618 1.00 79.19 391 TRP A CA 1
ATOM 3071 C C . TRP A 1 391 ? 22.004 -26.669 3.674 1.00 79.19 391 TRP A C 1
ATOM 3073 O O . TRP A 1 391 ? 21.515 -26.127 4.666 1.00 79.19 391 TRP A O 1
ATOM 3083 N N . GLN A 1 392 ? 21.264 -27.032 2.629 1.00 81.75 392 GLN A N 1
ATOM 3084 C CA . GLN A 1 392 ? 19.817 -26.842 2.539 1.00 81.75 392 GLN A CA 1
ATOM 3085 C C . GLN A 1 392 ? 19.082 -27.932 3.335 1.00 81.75 392 GLN A C 1
ATOM 3087 O O . GLN A 1 392 ? 19.331 -29.121 3.150 1.00 81.75 392 GLN A O 1
ATOM 3092 N N . ALA A 1 393 ? 18.128 -27.555 4.189 1.00 81.62 393 ALA A N 1
ATOM 3093 C CA . ALA A 1 393 ? 17.254 -28.518 4.864 1.00 81.62 393 ALA A CA 1
ATOM 3094 C C . ALA A 1 393 ? 16.243 -29.137 3.879 1.00 81.62 393 ALA A C 1
ATOM 3096 O O . ALA A 1 393 ? 15.577 -28.411 3.136 1.00 81.62 393 ALA A O 1
ATOM 3097 N N . VAL A 1 394 ? 16.113 -30.464 3.892 1.00 86.44 394 VAL A N 1
ATOM 3098 C CA . VAL A 1 394 ? 15.316 -31.249 2.931 1.00 86.44 394 VAL A CA 1
ATOM 3099 C C . VAL A 1 394 ? 14.487 -32.333 3.627 1.00 86.44 394 VAL A C 1
ATOM 3101 O O . VAL A 1 394 ? 14.791 -32.745 4.750 1.00 86.44 394 VAL A O 1
ATOM 3104 N N . ALA A 1 395 ? 13.432 -32.790 2.958 1.00 84.81 395 ALA A N 1
ATOM 3105 C CA . ALA A 1 395 ? 12.770 -34.054 3.260 1.00 84.81 395 ALA A CA 1
ATOM 3106 C C . ALA A 1 395 ? 13.340 -35.135 2.329 1.00 84.81 395 ALA A C 1
ATOM 3108 O O . ALA A 1 395 ? 13.552 -34.881 1.145 1.00 84.81 395 ALA A O 1
ATOM 3109 N N . ILE A 1 396 ? 13.619 -36.324 2.856 1.00 86.94 396 ILE A N 1
ATOM 3110 C CA . ILE A 1 396 ? 14.225 -37.430 2.109 1.00 86.94 396 ILE A CA 1
ATOM 3111 C C . ILE A 1 396 ? 13.299 -38.634 2.243 1.00 86.94 396 ILE A C 1
ATOM 3113 O O . ILE A 1 396 ? 13.223 -39.238 3.311 1.00 86.94 396 ILE A O 1
ATOM 3117 N N . LYS A 1 397 ? 12.566 -38.965 1.178 1.00 84.00 397 LYS A N 1
ATOM 3118 C CA . LYS A 1 397 ? 11.688 -40.140 1.145 1.00 84.00 397 LYS A CA 1
ATOM 3119 C C . LYS A 1 397 ? 12.469 -41.339 0.616 1.00 84.00 397 LYS A C 1
ATOM 3121 O O . LYS A 1 397 ? 12.911 -41.302 -0.533 1.00 84.00 397 LYS A O 1
ATOM 3126 N N . THR A 1 398 ? 12.629 -42.375 1.432 1.00 82.94 398 THR A N 1
ATOM 3127 C CA . THR A 1 398 ? 13.168 -43.672 1.004 1.00 82.94 398 THR A CA 1
ATOM 3128 C C . THR A 1 398 ? 12.069 -44.507 0.342 1.00 82.94 398 THR A C 1
ATOM 3130 O O . THR A 1 398 ? 10.888 -44.373 0.670 1.00 82.94 398 THR A O 1
ATOM 3133 N N . LEU A 1 399 ? 12.454 -45.368 -0.598 1.00 72.94 399 LEU A N 1
ATOM 3134 C CA . LEU A 1 399 ? 11.630 -46.467 -1.100 1.00 72.94 399 LEU A CA 1
ATOM 3135 C C . LEU A 1 399 ? 11.940 -47.734 -0.286 1.00 72.94 399 LEU A C 1
ATOM 3137 O O . LEU A 1 399 ? 13.113 -48.004 -0.026 1.00 72.94 399 LEU A O 1
ATOM 3141 N N . ASN A 1 400 ? 10.926 -48.512 0.111 1.00 69.19 400 ASN A N 1
ATOM 3142 C CA . ASN A 1 400 ? 11.169 -49.788 0.801 1.00 69.19 400 ASN A CA 1
ATOM 3143 C C . ASN A 1 400 ? 11.874 -50.804 -0.124 1.00 69.19 400 ASN A C 1
ATOM 3145 O O . ASN A 1 400 ? 11.498 -50.949 -1.288 1.00 69.19 400 ASN A O 1
ATOM 3149 N N . GLU A 1 401 ? 12.869 -51.529 0.396 1.00 60.22 401 GLU A N 1
ATOM 3150 C CA . GLU A 1 401 ? 13.738 -52.407 -0.403 1.00 60.22 401 GLU A CA 1
ATOM 3151 C C . GLU A 1 401 ? 12.982 -53.606 -1.008 1.00 60.22 401 GLU A C 1
ATOM 3153 O O . GLU A 1 401 ? 13.268 -54.001 -2.139 1.00 60.22 401 GLU A O 1
ATOM 3158 N N . ASP A 1 402 ? 11.935 -54.103 -0.338 1.00 57.03 402 ASP A N 1
ATOM 3159 C CA . ASP A 1 402 ? 11.078 -55.191 -0.842 1.00 57.03 402 ASP A CA 1
ATOM 3160 C C . ASP A 1 402 ? 10.352 -54.849 -2.163 1.00 57.03 402 ASP A C 1
ATOM 3162 O O . ASP A 1 402 ? 9.975 -55.744 -2.924 1.00 57.03 402 ASP A O 1
ATOM 3166 N N . LEU A 1 403 ? 10.163 -53.557 -2.469 1.00 55.91 403 LEU A N 1
ATOM 3167 C CA . LEU A 1 403 ? 9.461 -53.077 -3.670 1.00 55.91 403 LEU A CA 1
ATOM 3168 C C . LEU A 1 403 ? 10.387 -52.893 -4.890 1.00 55.91 403 LEU A C 1
ATOM 3170 O O . LEU A 1 403 ? 9.913 -52.659 -6.003 1.00 55.91 403 LEU A O 1
ATOM 3174 N N . VAL A 1 404 ? 11.708 -52.993 -4.714 1.00 55.50 404 VAL A N 1
ATOM 3175 C CA . VAL A 1 404 ? 12.708 -52.569 -5.718 1.00 55.50 404 VAL A CA 1
ATOM 3176 C C . VAL A 1 404 ? 12.740 -53.461 -6.971 1.00 55.50 404 VAL A C 1
ATOM 3178 O O . VAL A 1 404 ? 13.188 -53.031 -8.029 1.00 55.50 404 VAL A O 1
ATOM 3181 N N . THR A 1 405 ? 12.244 -54.698 -6.895 1.00 53.62 405 THR A N 1
ATOM 3182 C CA . THR A 1 405 ? 12.572 -55.758 -7.872 1.00 53.62 405 THR A CA 1
ATOM 3183 C C . THR A 1 405 ? 12.024 -55.592 -9.295 1.00 53.62 405 THR A C 1
ATOM 3185 O O . THR A 1 405 ? 12.536 -56.262 -10.188 1.00 53.62 405 THR A O 1
ATOM 3188 N N . ASN A 1 406 ? 11.020 -54.737 -9.538 1.00 53.09 406 ASN A N 1
ATOM 3189 C CA . ASN A 1 406 ? 10.450 -54.542 -10.886 1.00 53.09 406 ASN A CA 1
ATOM 3190 C C . ASN A 1 406 ? 10.107 -53.087 -11.265 1.00 53.09 406 ASN A C 1
ATOM 3192 O O . ASN A 1 406 ? 10.028 -52.792 -12.454 1.00 53.09 406 ASN A O 1
ATOM 3196 N N . ASP A 1 407 ? 9.898 -52.175 -10.306 1.00 58.50 407 ASP A N 1
ATOM 3197 C CA . ASP A 1 407 ? 9.251 -50.876 -10.586 1.00 58.50 407 ASP A CA 1
ATOM 3198 C C . ASP A 1 407 ? 10.212 -49.664 -10.596 1.00 58.50 407 ASP A C 1
ATOM 3200 O O . ASP A 1 407 ? 9.810 -48.525 -10.832 1.00 58.50 407 ASP A O 1
ATOM 3204 N N . THR A 1 408 ? 11.515 -49.888 -10.377 1.00 62.81 408 THR A N 1
ATOM 3205 C CA . THR A 1 408 ? 12.521 -48.811 -10.282 1.00 62.81 408 THR A CA 1
ATOM 3206 C C . THR A 1 408 ? 12.596 -47.925 -11.533 1.00 62.81 408 THR A C 1
ATOM 3208 O O . THR A 1 408 ? 12.746 -46.712 -11.400 1.00 62.81 408 THR A O 1
ATOM 3211 N N . GLU A 1 409 ? 12.451 -48.470 -12.747 1.00 65.12 409 GLU A N 1
ATOM 3212 C CA . GLU A 1 409 ? 12.450 -47.639 -13.963 1.00 65.12 409 GLU A CA 1
ATOM 3213 C C . GLU A 1 409 ? 11.204 -46.749 -14.076 1.00 65.12 409 GLU A C 1
ATOM 3215 O O . GLU A 1 409 ? 11.320 -45.602 -14.517 1.00 65.12 409 GLU A O 1
ATOM 3220 N N . SER A 1 410 ? 10.032 -47.233 -13.647 1.00 60.94 410 SER A N 1
ATOM 3221 C CA . SER A 1 410 ? 8.785 -46.458 -13.685 1.00 60.94 410 SER A CA 1
ATOM 3222 C C . SER A 1 410 ? 8.823 -45.329 -12.649 1.00 60.94 410 SER A C 1
ATOM 3224 O O . SER A 1 410 ? 8.568 -44.170 -12.981 1.00 60.94 410 SER A O 1
ATOM 3226 N N . PHE A 1 411 ? 9.294 -45.634 -11.437 1.00 66.88 411 PHE A N 1
ATOM 3227 C CA . PHE A 1 411 ? 9.506 -44.679 -10.352 1.00 66.88 411 PHE A CA 1
ATOM 3228 C C . PHE A 1 411 ? 10.501 -43.576 -10.750 1.00 66.88 411 PHE A C 1
ATOM 3230 O O . PHE A 1 411 ? 10.265 -42.390 -10.514 1.00 66.88 411 PHE A O 1
ATOM 3237 N N . LEU A 1 412 ? 11.592 -43.941 -11.434 1.00 68.75 412 LEU A N 1
ATOM 3238 C CA . LEU A 1 412 ? 12.560 -42.984 -11.975 1.00 68.75 412 LEU A CA 1
ATOM 3239 C C . LEU A 1 412 ? 12.017 -42.185 -13.167 1.00 68.75 412 LEU A C 1
ATOM 3241 O O . LEU A 1 412 ? 12.406 -41.029 -13.343 1.00 68.75 412 LEU A O 1
ATOM 3245 N N . ALA A 1 413 ? 11.134 -42.754 -13.990 1.00 67.44 413 ALA A N 1
ATOM 3246 C CA . ALA A 1 413 ? 10.444 -42.016 -15.047 1.00 67.44 413 ALA A CA 1
ATOM 3247 C C . ALA A 1 413 ? 9.461 -40.987 -14.460 1.00 67.44 413 ALA A C 1
ATOM 3249 O O . ALA A 1 413 ? 9.445 -39.837 -14.901 1.00 67.44 413 ALA A O 1
ATOM 3250 N N . GLU A 1 414 ? 8.710 -41.357 -13.421 1.00 65.38 414 GLU A N 1
ATOM 3251 C CA . GLU A 1 414 ? 7.809 -40.452 -12.706 1.00 65.38 414 GLU A CA 1
ATOM 3252 C C . GLU A 1 414 ? 8.590 -39.326 -12.008 1.00 65.38 414 GLU A C 1
ATOM 3254 O O . GLU A 1 414 ? 8.280 -38.149 -12.205 1.00 65.38 414 GLU A O 1
ATOM 3259 N N . ALA A 1 415 ? 9.694 -39.652 -11.325 1.00 71.69 415 ALA A N 1
ATOM 3260 C CA . ALA A 1 415 ? 10.611 -38.667 -10.749 1.00 71.69 415 ALA A CA 1
ATOM 3261 C C . ALA A 1 415 ? 11.182 -37.698 -11.805 1.00 71.69 415 ALA A C 1
ATOM 3263 O O . ALA A 1 415 ? 11.202 -36.487 -11.581 1.00 71.69 415 ALA A O 1
ATOM 3264 N N . LYS A 1 416 ? 11.580 -38.186 -12.992 1.00 72.62 416 LYS A N 1
ATOM 3265 C CA . LYS A 1 416 ? 12.034 -37.338 -14.117 1.00 72.62 416 LYS A CA 1
ATOM 3266 C C . LYS A 1 416 ? 10.955 -36.362 -14.597 1.00 72.62 416 LYS A C 1
ATOM 3268 O O . LYS A 1 416 ? 11.288 -35.240 -14.977 1.00 72.62 416 LYS A O 1
ATOM 3273 N N . VAL A 1 417 ? 9.674 -36.736 -14.554 1.00 71.44 417 VAL A N 1
ATOM 3274 C CA . VAL A 1 417 ? 8.572 -35.799 -14.829 1.00 71.44 417 VAL A CA 1
ATOM 3275 C C . VAL A 1 417 ? 8.407 -34.799 -13.677 1.00 71.44 417 VAL A C 1
ATOM 3277 O O . VAL A 1 417 ? 8.369 -33.594 -13.926 1.00 71.44 417 VAL A O 1
ATOM 3280 N N . MET A 1 418 ? 8.402 -35.265 -12.425 1.00 70.94 418 MET A N 1
ATOM 3281 C CA . MET A 1 418 ? 8.230 -34.422 -11.232 1.00 70.94 418 MET A CA 1
ATOM 3282 C C . MET A 1 418 ? 9.344 -33.382 -11.032 1.00 70.94 418 MET A C 1
ATOM 3284 O O . MET A 1 418 ? 9.066 -32.283 -10.557 1.00 70.94 418 MET A O 1
ATOM 3288 N N . LEU A 1 419 ? 10.582 -33.670 -11.449 1.00 73.38 419 LEU A N 1
ATOM 3289 C CA . LEU A 1 419 ? 11.706 -32.716 -11.440 1.00 73.38 419 LEU A CA 1
ATOM 3290 C C . LEU A 1 419 ? 11.456 -31.467 -12.311 1.00 73.38 419 LEU A C 1
ATOM 3292 O O . LEU A 1 419 ? 12.121 -30.450 -12.137 1.00 73.38 419 LEU A O 1
ATOM 3296 N N . ASN A 1 420 ? 10.482 -31.512 -13.228 1.00 72.12 420 ASN A N 1
ATOM 3297 C CA . ASN A 1 420 ? 10.077 -30.377 -14.062 1.00 72.12 420 ASN A CA 1
ATOM 3298 C C . ASN A 1 420 ? 8.882 -29.586 -13.480 1.00 72.12 420 ASN A C 1
ATOM 3300 O O . ASN A 1 420 ? 8.347 -28.696 -14.151 1.00 72.12 420 ASN A O 1
ATOM 3304 N N . PHE A 1 421 ? 8.430 -29.896 -12.258 1.00 75.50 421 PHE A N 1
ATOM 3305 C CA . PHE A 1 421 ? 7.330 -29.189 -11.598 1.00 75.50 421 PHE A CA 1
ATOM 3306 C C . PHE A 1 421 ? 7.841 -28.037 -10.730 1.00 75.50 421 PHE A C 1
ATOM 3308 O O . PHE A 1 421 ? 8.263 -28.223 -9.590 1.00 75.50 421 PHE A O 1
ATOM 3315 N N . ASP A 1 422 ? 7.708 -26.817 -11.250 1.00 68.62 422 ASP A N 1
ATOM 3316 C CA . ASP A 1 422 ? 7.797 -25.599 -10.446 1.00 68.62 422 ASP A CA 1
ATOM 3317 C C . ASP A 1 422 ? 6.416 -24.941 -10.344 1.00 68.62 422 ASP A C 1
ATOM 3319 O O . ASP A 1 422 ? 5.942 -24.270 -11.264 1.00 68.62 422 ASP A O 1
ATOM 3323 N N . HIS A 1 423 ? 5.741 -25.211 -9.225 1.00 61.06 423 HIS A N 1
ATOM 3324 C CA . HIS A 1 423 ? 4.468 -24.610 -8.833 1.00 61.06 423 HIS A CA 1
ATOM 3325 C C . HIS A 1 423 ? 4.404 -24.520 -7.301 1.00 61.06 423 HIS A C 1
ATOM 3327 O O . HIS A 1 423 ? 4.705 -25.519 -6.643 1.00 61.06 423 HIS A O 1
ATOM 3333 N N . PRO A 1 424 ? 4.034 -23.379 -6.692 1.00 52.91 424 PRO A N 1
ATOM 3334 C CA . PRO A 1 424 ? 4.205 -23.174 -5.251 1.00 52.91 424 PRO A CA 1
ATOM 3335 C C . PRO A 1 424 ? 3.211 -23.960 -4.377 1.00 52.91 424 PRO A C 1
ATOM 3337 O O . PRO A 1 424 ? 3.423 -24.068 -3.176 1.00 52.91 424 PRO A O 1
ATOM 3340 N N . CYS A 1 425 ? 2.162 -24.549 -4.965 1.00 59.44 425 CYS A N 1
ATOM 3341 C CA . CYS A 1 425 ? 1.238 -25.472 -4.282 1.00 59.44 425 CYS A CA 1
ATOM 3342 C C . CYS A 1 425 ? 1.525 -26.962 -4.576 1.00 59.44 425 CYS A C 1
ATOM 3344 O O . CYS A 1 425 ? 0.667 -27.802 -4.332 1.00 59.44 425 CYS A O 1
ATOM 3346 N N . ILE A 1 426 ? 2.687 -27.291 -5.155 1.00 68.69 426 ILE A N 1
ATOM 3347 C CA . ILE A 1 426 ? 3.163 -28.666 -5.391 1.00 68.69 426 ILE A CA 1
ATOM 3348 C C . ILE A 1 426 ? 4.523 -28.817 -4.714 1.00 68.69 426 ILE A C 1
ATOM 3350 O O . ILE A 1 426 ? 5.389 -27.969 -4.927 1.00 68.69 426 ILE A O 1
ATOM 3354 N N . VAL A 1 427 ? 4.715 -29.878 -3.923 1.00 71.56 427 VAL A N 1
ATOM 3355 C CA . VAL A 1 427 ? 5.984 -30.156 -3.226 1.00 71.56 427 VAL A CA 1
ATOM 3356 C C . VAL A 1 427 ? 7.101 -30.334 -4.255 1.00 71.56 427 VAL A C 1
ATOM 3358 O O . VAL A 1 427 ? 7.041 -31.244 -5.084 1.00 71.56 427 VAL A O 1
ATOM 3361 N N . ARG A 1 428 ? 8.117 -29.466 -4.229 1.00 79.75 428 ARG A N 1
ATOM 3362 C CA . ARG A 1 428 ? 9.215 -29.525 -5.202 1.00 79.75 428 ARG A CA 1
ATOM 3363 C C . ARG A 1 428 ? 10.112 -30.736 -4.924 1.00 79.75 428 ARG A C 1
ATOM 3365 O O . ARG A 1 428 ? 10.716 -30.836 -3.855 1.00 79.75 428 ARG A O 1
ATOM 3372 N N . LEU A 1 429 ? 10.255 -31.602 -5.927 1.00 81.69 429 LEU A N 1
ATOM 3373 C CA . LEU A 1 429 ? 11.322 -32.599 -6.002 1.00 81.69 429 LEU A CA 1
ATOM 3374 C C . LEU A 1 429 ? 12.624 -31.898 -6.432 1.00 81.69 429 LEU A C 1
ATOM 3376 O O . LEU A 1 429 ? 12.641 -31.182 -7.429 1.00 81.69 429 LEU A O 1
ATOM 3380 N N . ILE A 1 430 ? 13.689 -32.064 -5.650 1.00 80.19 430 ILE A N 1
ATOM 3381 C CA . ILE A 1 430 ? 14.996 -31.412 -5.838 1.00 80.19 430 ILE A CA 1
ATOM 3382 C C . ILE A 1 430 ? 15.938 -32.320 -6.637 1.00 80.19 430 ILE A C 1
ATOM 3384 O O . ILE A 1 430 ? 16.641 -31.844 -7.523 1.00 80.19 430 ILE A O 1
ATOM 3388 N N . GLY A 1 431 ? 15.934 -33.621 -6.340 1.00 82.50 431 GLY A N 1
ATOM 3389 C CA . GLY A 1 431 ? 16.792 -34.617 -6.981 1.00 82.50 431 GLY A CA 1
ATOM 3390 C C . GLY A 1 431 ? 16.489 -36.038 -6.507 1.00 82.50 431 GLY A C 1
ATOM 3391 O O . GLY A 1 431 ? 15.626 -36.252 -5.650 1.00 82.50 431 GLY A O 1
ATOM 3392 N N . VAL A 1 432 ? 17.216 -37.005 -7.063 1.00 85.19 432 VAL A N 1
ATOM 3393 C CA . VAL A 1 432 ? 17.127 -38.435 -6.725 1.00 85.19 432 VAL A CA 1
ATOM 3394 C C . VAL A 1 432 ? 18.510 -38.949 -6.323 1.00 85.19 432 VAL A C 1
ATOM 3396 O O . VAL A 1 432 ? 19.498 -38.585 -6.952 1.00 85.19 432 VAL A O 1
ATOM 3399 N N . CYS A 1 433 ? 18.596 -39.801 -5.302 1.00 86.69 433 CYS A N 1
ATOM 3400 C CA . CYS A 1 433 ? 19.821 -40.516 -4.935 1.00 86.69 433 CYS A CA 1
ATOM 3401 C C . CYS A 1 433 ? 19.641 -42.015 -5.198 1.00 86.69 433 CYS A C 1
ATOM 3403 O O . CYS A 1 433 ? 18.788 -42.652 -4.581 1.00 86.69 433 CYS A O 1
ATOM 3405 N N . HIS A 1 434 ? 20.458 -42.565 -6.104 1.00 80.94 434 HIS A N 1
ATOM 3406 C CA . HIS A 1 434 ? 20.359 -43.940 -6.618 1.00 80.94 434 HIS A CA 1
ATOM 3407 C C . HIS A 1 434 ? 20.976 -45.033 -5.724 1.00 80.94 434 HIS A C 1
ATOM 3409 O O . HIS A 1 434 ? 20.856 -46.214 -6.046 1.00 80.94 434 HIS A O 1
ATOM 3415 N N . GLY A 1 435 ? 21.650 -44.675 -4.626 1.00 68.81 435 GLY A N 1
ATOM 3416 C CA . GLY A 1 435 ? 22.144 -45.663 -3.657 1.00 68.81 435 GLY A CA 1
ATOM 3417 C C . GLY A 1 435 ? 20.995 -46.386 -2.932 1.00 68.81 435 GLY A C 1
ATOM 3418 O O . GLY A 1 435 ? 19.904 -45.827 -2.855 1.00 68.81 435 GLY A O 1
ATOM 3419 N N . PRO A 1 436 ? 21.211 -47.600 -2.392 1.00 72.19 436 PRO A N 1
ATOM 3420 C CA . PRO A 1 436 ? 20.209 -48.290 -1.583 1.00 72.19 436 PRO A CA 1
ATOM 3421 C C . PRO A 1 436 ? 20.078 -47.646 -0.183 1.00 72.19 436 PRO A C 1
ATOM 3423 O O . PRO A 1 436 ? 21.109 -47.348 0.431 1.00 72.19 436 PRO A O 1
ATOM 3426 N N . PRO A 1 437 ? 18.854 -47.439 0.344 1.00 75.25 437 PRO A N 1
ATOM 3427 C CA . PRO A 1 437 ? 17.565 -47.503 -0.353 1.00 75.25 437 PRO A CA 1
ATOM 3428 C C . PRO A 1 437 ? 17.362 -46.286 -1.274 1.00 75.25 437 PRO A C 1
ATOM 3430 O O . PRO A 1 437 ? 17.777 -45.175 -0.941 1.00 75.25 437 PRO A O 1
ATOM 3433 N N . LEU A 1 438 ? 16.676 -46.473 -2.409 1.00 81.38 438 LEU A N 1
ATOM 3434 C CA . LEU A 1 438 ? 16.427 -45.406 -3.392 1.00 81.38 438 LEU A CA 1
ATOM 3435 C C . LEU A 1 438 ? 15.721 -44.206 -2.735 1.00 81.38 438 LEU A C 1
ATOM 3437 O O . LEU A 1 438 ? 14.707 -44.378 -2.058 1.00 81.38 438 LEU A O 1
ATOM 3441 N N . MET A 1 439 ? 16.237 -42.991 -2.946 1.00 85.75 439 MET A N 1
ATOM 3442 C CA . MET A 1 439 ? 15.783 -41.789 -2.233 1.00 85.75 439 MET A CA 1
ATOM 3443 C C . MET A 1 439 ? 15.319 -40.661 -3.156 1.00 85.75 439 MET A C 1
ATOM 3445 O O . MET A 1 439 ? 16.025 -40.269 -4.085 1.00 85.75 439 MET A O 1
ATOM 3449 N N . LEU A 1 440 ? 14.168 -40.068 -2.828 1.00 85.06 440 LEU A N 1
ATOM 3450 C CA . LEU A 1 440 ? 13.679 -38.807 -3.391 1.00 85.06 440 LEU A CA 1
ATOM 3451 C C . LEU A 1 440 ? 13.965 -37.655 -2.420 1.00 85.06 440 LEU A C 1
ATOM 3453 O O . LEU A 1 440 ? 13.529 -37.692 -1.269 1.00 85.06 440 LEU A O 1
ATOM 3457 N N . ILE A 1 441 ? 14.664 -36.619 -2.887 1.00 86.50 441 ILE A N 1
ATOM 3458 C CA . ILE A 1 441 ? 15.030 -35.446 -2.086 1.00 86.50 441 ILE A CA 1
ATOM 3459 C C . ILE A 1 441 ? 14.058 -34.313 -2.428 1.00 86.50 441 ILE A C 1
ATOM 3461 O O . ILE A 1 441 ? 13.989 -33.878 -3.575 1.00 86.50 441 ILE A O 1
ATOM 3465 N N . GLN A 1 442 ? 13.306 -33.828 -1.445 1.00 85.56 442 GLN A N 1
ATOM 3466 C CA . GLN A 1 442 ? 12.224 -32.851 -1.592 1.00 85.56 442 GLN A CA 1
ATOM 3467 C C . GLN A 1 442 ? 12.439 -31.626 -0.690 1.00 85.56 442 GLN A C 1
ATOM 3469 O O . GLN A 1 442 ? 13.204 -31.667 0.277 1.00 85.56 442 GLN A O 1
ATOM 3474 N N . GLU A 1 443 ? 11.750 -30.520 -0.979 1.00 79.12 443 GLU A N 1
ATOM 3475 C CA . GLU A 1 443 ? 11.747 -29.362 -0.075 1.00 79.12 443 GLU A CA 1
ATOM 3476 C C . GLU A 1 443 ? 11.141 -29.728 1.297 1.00 79.12 443 GLU A C 1
ATOM 3478 O O . GLU A 1 443 ? 10.114 -30.406 1.382 1.00 79.12 443 GLU A O 1
ATOM 3483 N N . LEU A 1 444 ? 11.770 -29.288 2.392 1.00 77.38 444 LEU A N 1
ATOM 3484 C CA . LEU A 1 444 ? 11.274 -29.582 3.737 1.00 77.38 444 LEU A CA 1
ATOM 3485 C C . LEU A 1 444 ? 10.096 -28.668 4.099 1.00 77.38 444 LEU A C 1
ATOM 3487 O O . LEU A 1 444 ? 10.291 -27.575 4.632 1.00 77.38 444 LEU A O 1
ATOM 3491 N N . LEU A 1 445 ? 8.871 -29.145 3.878 1.00 73.81 445 LEU A N 1
ATOM 3492 C CA . LEU A 1 445 ? 7.672 -28.569 4.491 1.00 73.81 445 LEU A CA 1
ATOM 3493 C C . LEU A 1 445 ? 7.612 -29.041 5.956 1.00 73.81 445 LEU A C 1
ATOM 3495 O O . LEU A 1 445 ? 7.410 -30.233 6.190 1.00 73.81 445 LEU A O 1
ATOM 3499 N N . PRO A 1 446 ? 7.844 -28.177 6.968 1.00 59.41 446 PRO A N 1
ATOM 3500 C CA . PRO A 1 446 ? 8.252 -28.682 8.283 1.00 59.41 446 PRO A CA 1
ATOM 3501 C C . PRO A 1 446 ? 7.155 -29.388 9.094 1.00 59.41 446 PRO A C 1
ATOM 3503 O O . PRO A 1 446 ? 7.467 -29.898 10.175 1.00 59.41 446 PRO A O 1
ATOM 3506 N N . ASN A 1 447 ? 5.892 -29.361 8.639 1.00 61.84 447 ASN A N 1
ATOM 3507 C CA . ASN A 1 447 ? 4.728 -29.403 9.528 1.00 61.84 447 ASN A CA 1
ATOM 3508 C C . ASN A 1 447 ? 3.664 -30.477 9.262 1.00 61.84 447 ASN A C 1
ATOM 3510 O O . ASN A 1 447 ? 2.562 -30.366 9.784 1.00 61.84 447 ASN A O 1
ATOM 3514 N N . GLY A 1 448 ? 4.005 -31.550 8.548 1.00 65.50 448 GLY A N 1
ATOM 3515 C CA . GLY A 1 448 ? 3.088 -32.684 8.376 1.00 65.50 448 GLY A CA 1
ATOM 3516 C C . GLY A 1 448 ? 1.897 -32.352 7.475 1.00 65.50 448 GLY A C 1
ATOM 3517 O O . GLY A 1 448 ? 1.992 -31.447 6.638 1.00 65.50 448 GLY A O 1
ATOM 3518 N N . SER A 1 449 ? 0.810 -33.117 7.601 1.00 66.62 449 SER A N 1
ATOM 3519 C CA . SER A 1 449 ? -0.310 -33.070 6.661 1.00 66.62 449 SER A CA 1
ATOM 3520 C C . SER A 1 449 ? -1.487 -32.205 7.118 1.00 66.62 449 SER A C 1
ATOM 3522 O O . SER A 1 449 ? -1.662 -31.881 8.291 1.00 66.62 449 SER A O 1
ATOM 3524 N N . LEU A 1 450 ? -2.346 -31.868 6.157 1.00 63.72 450 LEU A N 1
ATOM 3525 C CA . LEU A 1 450 ? -3.649 -31.256 6.383 1.00 63.72 450 LEU A CA 1
ATOM 3526 C C . LEU A 1 450 ? -4.620 -32.223 7.075 1.00 63.72 450 LEU A C 1
ATOM 3528 O O . LEU A 1 450 ? -5.493 -31.757 7.797 1.00 63.72 450 LEU A O 1
ATOM 3532 N N . LEU A 1 451 ? -4.482 -33.545 6.893 1.00 60.12 451 LEU A N 1
ATOM 3533 C CA . LEU A 1 451 ? -5.306 -34.510 7.633 1.00 60.12 451 LEU A CA 1
ATOM 3534 C C . LEU A 1 451 ? -5.021 -34.443 9.131 1.00 60.12 451 LEU A C 1
ATOM 3536 O O . LEU A 1 451 ? -5.973 -34.443 9.904 1.00 60.12 451 LEU A O 1
ATOM 3540 N N . ASP A 1 452 ? -3.741 -34.354 9.503 1.00 60.62 452 ASP A N 1
ATOM 3541 C CA . ASP A 1 452 ? -3.339 -34.104 10.885 1.00 60.62 452 ASP A CA 1
ATOM 3542 C C . ASP A 1 452 ? -3.962 -32.770 11.319 1.00 60.62 452 ASP A C 1
ATOM 3544 O O . ASP A 1 452 ? -4.925 -32.759 12.076 1.00 60.62 452 ASP A O 1
ATOM 3548 N N . PHE A 1 453 ? -3.547 -31.647 10.724 1.00 62.09 453 PHE A N 1
ATOM 3549 C CA . PHE A 1 453 ? -3.946 -30.296 11.149 1.00 62.09 453 PHE A CA 1
ATOM 3550 C C . PHE A 1 453 ? -5.466 -30.073 11.335 1.00 62.09 453 PHE A C 1
ATOM 3552 O O . PHE A 1 453 ? -5.874 -29.337 12.234 1.00 62.09 453 PHE A O 1
ATOM 3559 N N . LEU A 1 454 ? -6.313 -30.698 10.504 1.00 59.31 454 LEU A N 1
ATOM 3560 C CA . LEU A 1 454 ? -7.778 -30.612 10.609 1.00 59.31 454 LEU A CA 1
ATOM 3561 C C . LEU A 1 454 ? -8.366 -31.340 11.828 1.00 59.31 454 LEU A C 1
ATOM 3563 O O . LEU A 1 454 ? -9.420 -30.936 12.321 1.00 59.31 454 LEU A O 1
ATOM 3567 N N . LEU A 1 455 ? -7.723 -32.415 12.278 1.00 60.56 455 LEU A N 1
ATOM 3568 C CA . LEU A 1 455 ? -8.119 -33.221 13.437 1.00 60.56 455 LEU A CA 1
ATOM 3569 C C . LEU A 1 455 ? -7.382 -32.752 14.707 1.00 60.56 455 LEU A C 1
ATOM 3571 O O . LEU A 1 455 ? -7.931 -32.807 15.804 1.00 60.56 455 LEU A O 1
ATOM 3575 N N . ASP A 1 456 ? -6.183 -32.203 14.517 1.00 54.19 456 ASP A N 1
ATOM 3576 C CA . ASP A 1 456 ? -5.291 -31.615 15.511 1.00 54.19 456 ASP A CA 1
ATOM 3577 C C . ASP A 1 456 ? -5.841 -30.348 16.181 1.00 54.19 456 ASP A C 1
ATOM 3579 O O . ASP A 1 456 ? -5.691 -30.183 17.391 1.00 54.19 456 ASP A O 1
ATOM 3583 N N . TYR A 1 457 ? -6.419 -29.434 15.389 1.00 59.09 457 TYR A N 1
ATOM 3584 C CA . TYR A 1 457 ? -6.751 -28.067 15.815 1.00 59.09 457 TYR A CA 1
ATOM 3585 C C . TYR A 1 457 ? -8.118 -27.558 15.311 1.00 59.09 457 TYR A C 1
ATOM 3587 O O . TYR A 1 457 ? -8.188 -26.486 14.693 1.00 59.09 457 TYR A O 1
ATOM 3595 N N . PRO A 1 458 ? -9.237 -28.261 15.576 1.00 56.22 458 PRO A N 1
ATOM 3596 C CA . PRO A 1 458 ? -10.574 -27.808 15.177 1.00 56.22 458 PRO A CA 1
ATOM 3597 C C . PRO A 1 458 ? -10.916 -26.385 15.662 1.00 56.22 458 PRO A C 1
ATOM 3599 O O . PRO A 1 458 ? -11.706 -25.695 15.022 1.00 56.22 458 PRO A O 1
ATOM 3602 N N . GLU A 1 459 ? -10.313 -25.921 16.761 1.00 51.69 459 GLU A N 1
ATOM 3603 C CA . GLU A 1 459 ? -10.525 -24.598 17.355 1.00 51.69 459 GLU A CA 1
ATOM 3604 C C . GLU A 1 459 ? -9.692 -23.465 16.732 1.00 51.69 459 GLU A C 1
ATOM 3606 O O . GLU A 1 459 ? -10.047 -22.298 16.895 1.00 51.69 459 GLU A O 1
ATOM 3611 N N . ARG A 1 460 ? -8.604 -23.774 16.008 1.00 54.03 460 ARG A N 1
ATOM 3612 C CA . ARG A 1 460 ? -7.761 -22.757 15.336 1.00 54.03 460 ARG A CA 1
ATOM 3613 C C . ARG A 1 460 ? -8.176 -22.484 13.896 1.00 54.03 460 ARG A C 1
ATOM 3615 O O . ARG A 1 460 ? -7.662 -21.556 13.279 1.00 54.03 460 ARG A O 1
ATOM 3622 N N . ILE A 1 461 ? -9.066 -23.307 13.351 1.00 54.38 461 ILE A N 1
ATOM 3623 C CA . ILE A 1 461 ? -9.474 -23.259 11.950 1.00 54.38 461 ILE A CA 1
ATOM 3624 C C . ILE A 1 461 ? -10.661 -22.310 11.814 1.00 54.38 461 ILE A C 1
ATOM 3626 O O . ILE A 1 461 ? -11.779 -22.629 12.225 1.00 54.38 461 ILE A O 1
ATOM 3630 N N . ASN A 1 462 ? -10.469 -21.172 11.146 1.00 50.81 462 ASN A N 1
ATOM 3631 C CA . ASN A 1 462 ? -11.605 -20.384 10.698 1.00 50.81 462 ASN A CA 1
ATOM 3632 C C . ASN A 1 462 ? -12.238 -21.089 9.489 1.00 50.81 462 ASN A C 1
ATOM 3634 O O . ASN A 1 462 ? -11.851 -20.885 8.336 1.00 50.81 462 ASN A O 1
ATOM 3638 N N . LEU A 1 463 ? -13.250 -21.917 9.770 1.00 49.41 463 LEU A N 1
ATOM 3639 C CA . LEU A 1 463 ? -14.007 -22.705 8.789 1.00 49.41 463 LEU A CA 1
ATOM 3640 C C . LEU A 1 463 ? -14.531 -21.873 7.600 1.00 49.41 463 LEU A C 1
ATOM 3642 O O . LEU A 1 463 ? -14.770 -22.433 6.531 1.00 49.41 463 LEU A O 1
ATOM 3646 N N . ARG A 1 464 ? -14.714 -20.552 7.766 1.00 45.06 464 ARG A N 1
ATOM 3647 C CA . ARG A 1 464 ? -15.183 -19.644 6.708 1.00 45.06 464 ARG A CA 1
ATOM 3648 C C . ARG A 1 464 ? -14.075 -19.115 5.796 1.00 45.06 464 ARG A C 1
ATOM 3650 O O . ARG A 1 464 ? -14.391 -18.783 4.662 1.00 45.06 464 ARG A O 1
ATOM 3657 N N . SER A 1 465 ? -12.818 -19.029 6.235 1.00 43.59 465 SER A N 1
ATOM 3658 C CA . SER A 1 465 ? -11.708 -18.520 5.406 1.00 43.59 465 SER A CA 1
ATOM 3659 C C . SER A 1 465 ? -10.710 -19.598 5.002 1.00 43.59 465 SER A C 1
ATOM 3661 O O . SER A 1 465 ? -10.253 -19.630 3.859 1.00 43.59 465 SER A O 1
ATOM 3663 N N . ASP A 1 466 ? -10.362 -20.493 5.920 1.00 46.34 466 ASP A N 1
ATOM 3664 C CA . ASP A 1 466 ? -9.119 -21.255 5.810 1.00 46.34 466 ASP A CA 1
ATOM 3665 C C . ASP A 1 466 ? -9.311 -22.514 4.970 1.00 46.34 466 ASP A C 1
ATOM 3667 O O . ASP A 1 466 ? -8.534 -22.759 4.048 1.00 46.34 466 ASP A O 1
ATOM 3671 N N . ILE A 1 467 ? -10.437 -23.208 5.165 1.00 56.91 467 ILE A N 1
ATOM 3672 C CA . ILE A 1 467 ? -10.877 -24.317 4.307 1.00 56.91 467 ILE A CA 1
ATOM 3673 C C . ILE A 1 467 ? -10.987 -23.873 2.842 1.00 56.91 467 ILE A C 1
ATOM 3675 O O . ILE A 1 467 ? -10.559 -24.601 1.949 1.00 56.91 467 ILE A O 1
ATOM 3679 N N . PHE A 1 468 ? -11.501 -22.668 2.577 1.00 49.34 468 PHE A N 1
ATOM 3680 C CA . PHE A 1 468 ? -11.620 -22.133 1.217 1.00 49.34 468 PHE A CA 1
ATOM 3681 C C . PHE A 1 468 ? -10.260 -21.754 0.624 1.00 49.34 468 PHE A C 1
ATOM 3683 O O . PHE A 1 468 ? -10.010 -22.040 -0.547 1.00 49.34 468 PHE A O 1
ATOM 3690 N N . ARG A 1 469 ? -9.356 -21.183 1.434 1.00 49.56 469 ARG A N 1
ATOM 3691 C CA . ARG A 1 469 ? -7.976 -20.877 1.032 1.00 49.56 469 ARG A CA 1
ATOM 3692 C C . ARG A 1 469 ? -7.203 -22.151 0.677 1.00 49.56 469 ARG A C 1
ATOM 3694 O O . ARG A 1 469 ? -6.601 -22.204 -0.395 1.00 49.56 469 ARG A O 1
ATOM 3701 N N . TRP A 1 470 ? -7.276 -23.194 1.509 1.00 54.78 470 TRP A N 1
ATOM 3702 C CA . TRP A 1 470 ? -6.649 -24.488 1.220 1.00 54.78 470 TRP A CA 1
ATOM 3703 C C . TRP A 1 470 ? -7.292 -25.168 0.011 1.00 54.78 470 TRP A C 1
ATOM 3705 O O . TRP A 1 470 ? -6.569 -25.580 -0.889 1.00 54.78 470 TRP A O 1
ATOM 3715 N N . ALA A 1 471 ? -8.626 -25.227 -0.084 1.00 52.06 471 ALA A N 1
ATOM 3716 C CA . ALA A 1 471 ? -9.315 -25.800 -1.245 1.00 52.06 471 ALA A CA 1
ATOM 3717 C C . ALA A 1 471 ? -8.934 -25.089 -2.557 1.00 52.06 471 ALA A C 1
ATOM 3719 O O . ALA A 1 471 ? -8.695 -25.751 -3.568 1.00 52.06 471 ALA A O 1
ATOM 3720 N N . GLY A 1 472 ? -8.799 -23.759 -2.531 1.00 44.56 472 GLY A N 1
ATOM 3721 C CA . GLY A 1 472 ? -8.287 -22.965 -3.648 1.00 44.56 472 GLY A CA 1
ATOM 3722 C C . GLY A 1 472 ? -6.839 -23.309 -4.015 1.00 44.56 472 GLY A C 1
ATOM 3723 O O . GLY A 1 472 ? -6.552 -23.542 -5.187 1.00 44.56 472 GLY A O 1
ATOM 3724 N N . GLN A 1 473 ? -5.936 -23.407 -3.033 1.00 47.97 473 GLN A N 1
ATOM 3725 C CA . GLN A 1 473 ? -4.525 -23.773 -3.241 1.00 47.97 473 GLN A CA 1
ATOM 3726 C C . GLN A 1 473 ? -4.353 -25.213 -3.757 1.00 47.97 473 GLN A C 1
ATOM 3728 O O . GLN A 1 473 ? -3.582 -25.448 -4.689 1.00 47.97 473 GLN A O 1
ATOM 3733 N N . ILE A 1 474 ? -5.114 -26.169 -3.216 1.00 58.44 474 ILE A N 1
ATOM 3734 C CA . ILE A 1 474 ? -5.148 -27.565 -3.675 1.00 58.44 474 ILE A CA 1
ATOM 3735 C C . ILE A 1 474 ? -5.642 -27.615 -5.124 1.00 58.44 474 ILE A C 1
ATOM 3737 O O . ILE A 1 474 ? -4.978 -28.198 -5.978 1.00 58.44 474 ILE A O 1
ATOM 3741 N N . ALA A 1 475 ? -6.763 -26.956 -5.436 1.00 50.31 475 ALA A N 1
ATOM 3742 C CA . ALA A 1 475 ? -7.301 -26.923 -6.794 1.00 50.31 475 ALA A CA 1
ATOM 3743 C C . ALA A 1 475 ? -6.360 -26.209 -7.784 1.00 50.31 475 ALA A C 1
ATOM 3745 O O . ALA A 1 475 ? -6.257 -26.638 -8.930 1.00 50.31 475 ALA A O 1
ATOM 3746 N N . MET A 1 476 ? -5.619 -25.184 -7.346 1.00 46.16 476 MET A N 1
ATOM 3747 C CA . MET A 1 476 ? -4.572 -24.526 -8.138 1.00 46.16 476 MET A CA 1
ATOM 3748 C C . MET A 1 476 ? -3.418 -25.491 -8.460 1.00 46.16 476 MET A C 1
ATOM 3750 O O . MET A 1 476 ? -3.002 -25.590 -9.614 1.00 46.16 476 MET A O 1
ATOM 3754 N N . GLY A 1 477 ? -2.944 -26.252 -7.466 1.00 49.53 477 GLY A N 1
ATOM 3755 C CA . GLY A 1 477 ? -1.939 -27.304 -7.649 1.00 49.53 477 GLY A CA 1
ATOM 3756 C C . GLY A 1 477 ? -2.407 -28.423 -8.585 1.00 49.53 477 GLY A C 1
ATOM 3757 O O . GLY A 1 477 ? -1.686 -28.792 -9.509 1.00 49.53 477 GLY A O 1
ATOM 3758 N N . MET A 1 478 ? -3.634 -28.918 -8.416 1.00 61.75 478 MET A N 1
ATOM 3759 C CA . MET A 1 478 ? -4.176 -29.975 -9.280 1.00 61.75 478 MET A CA 1
ATOM 3760 C C . MET A 1 478 ? -4.437 -29.485 -10.709 1.00 61.75 478 MET A C 1
ATOM 3762 O O . MET A 1 478 ? -4.116 -30.200 -11.650 1.00 61.75 478 MET A O 1
ATOM 3766 N N . ASN A 1 479 ? -4.907 -28.247 -10.899 1.00 52.28 479 ASN A N 1
ATOM 3767 C CA . ASN A 1 479 ? -5.010 -27.611 -12.219 1.00 52.28 479 ASN A CA 1
ATOM 3768 C C . ASN A 1 479 ? -3.625 -27.456 -12.891 1.00 52.28 479 ASN A C 1
ATOM 3770 O O . ASN A 1 479 ? -3.508 -27.595 -14.108 1.00 52.28 479 ASN A O 1
ATOM 3774 N N . TYR A 1 480 ? -2.553 -27.212 -12.123 1.00 57.88 480 TYR A N 1
ATOM 3775 C CA . TYR A 1 480 ? -1.188 -27.245 -12.660 1.00 57.88 480 TYR A CA 1
ATOM 3776 C C . TYR A 1 480 ? -0.796 -28.655 -13.127 1.00 57.88 480 TYR A C 1
ATOM 3778 O O . TYR A 1 480 ? -0.342 -28.799 -14.262 1.00 57.88 480 TYR A O 1
ATOM 3786 N N . LEU A 1 481 ? -1.017 -29.699 -12.318 1.00 60.41 481 LEU A N 1
ATOM 3787 C CA . LEU A 1 481 ? -0.730 -31.088 -12.716 1.00 60.41 481 LEU A CA 1
ATOM 3788 C C . LEU A 1 481 ? -1.560 -31.524 -13.939 1.00 60.41 481 LEU A C 1
ATOM 3790 O O . LEU A 1 481 ? -1.002 -32.076 -14.886 1.00 60.41 481 LEU A O 1
ATOM 3794 N N . GLU A 1 482 ? -2.847 -31.169 -13.978 1.00 62.62 482 GLU A N 1
ATOM 3795 C CA . GLU A 1 482 ? -3.758 -31.344 -15.121 1.00 62.62 482 GLU A CA 1
ATOM 3796 C C . GLU A 1 482 ? -3.182 -30.681 -16.390 1.00 62.62 482 GLU A C 1
ATOM 3798 O O . GLU A 1 482 ? -3.075 -31.327 -17.434 1.00 62.62 482 GLU A O 1
ATOM 3803 N N . SER A 1 483 ? -2.672 -29.444 -16.291 1.00 59.50 483 SER A N 1
ATOM 3804 C CA . SER A 1 483 ? -2.000 -28.752 -17.408 1.00 59.50 483 SER A CA 1
ATOM 3805 C C . SER A 1 483 ? -0.691 -29.416 -17.866 1.00 59.50 483 SER A C 1
ATOM 3807 O O . SER A 1 483 ? -0.315 -29.310 -19.034 1.00 59.50 483 SER A O 1
ATOM 3809 N N . LYS A 1 484 ? -0.008 -30.142 -16.969 1.00 67.81 484 LYS A N 1
ATOM 3810 C CA . LYS A 1 484 ? 1.175 -30.968 -17.271 1.00 67.81 484 LYS A CA 1
ATOM 3811 C C . LYS A 1 484 ? 0.816 -32.389 -17.731 1.00 67.81 484 LYS A C 1
ATOM 3813 O O . LYS A 1 484 ? 1.725 -33.171 -17.995 1.00 67.81 484 LYS A O 1
ATOM 3818 N N . LYS A 1 485 ? -0.479 -32.719 -17.852 1.00 73.06 485 LYS A N 1
ATOM 3819 C CA . LYS A 1 485 ? -1.014 -34.067 -18.137 1.00 73.06 485 LYS A CA 1
ATOM 3820 C C . LYS A 1 485 ? -0.572 -35.129 -17.117 1.00 73.06 485 LYS A C 1
ATOM 3822 O O . LYS A 1 485 ? -0.454 -36.305 -17.453 1.00 73.06 485 LYS A O 1
ATOM 3827 N N . PHE A 1 486 ? -0.332 -34.713 -15.875 1.00 66.62 486 PHE A N 1
ATOM 3828 C CA . PHE A 1 486 ? 0.092 -35.576 -14.778 1.00 66.62 486 PHE A CA 1
ATOM 3829 C C . PHE A 1 486 ? -1.087 -35.923 -13.865 1.00 66.62 486 PHE A C 1
ATOM 3831 O O . PHE A 1 486 ? -1.871 -35.052 -13.489 1.00 66.62 486 PHE A O 1
ATOM 3838 N N . VAL A 1 487 ? -1.200 -37.195 -13.481 1.00 65.69 487 VAL A N 1
ATOM 3839 C CA . VAL A 1 487 ? -2.287 -37.704 -12.634 1.00 65.69 487 VAL A CA 1
ATOM 3840 C C . VAL A 1 487 ? -1.722 -38.036 -11.258 1.00 65.69 487 VAL A C 1
ATOM 3842 O O . VAL A 1 487 ? -0.894 -38.927 -11.139 1.00 65.69 487 VAL A O 1
ATOM 3845 N N . HIS A 1 488 ? -2.193 -37.350 -10.213 1.00 63.09 488 HIS A N 1
ATOM 3846 C CA . HIS A 1 488 ? -1.672 -37.491 -8.842 1.00 63.09 488 HIS A CA 1
ATOM 3847 C C . HIS A 1 488 ? -1.912 -38.883 -8.212 1.00 63.09 488 HIS A C 1
ATOM 3849 O O . HIS A 1 488 ? -1.212 -39.262 -7.279 1.00 63.09 488 HIS A O 1
ATOM 3855 N N . ARG A 1 489 ? -2.909 -39.633 -8.709 1.00 56.47 489 ARG A N 1
ATOM 3856 C CA . ARG A 1 489 ? -3.374 -40.962 -8.245 1.00 56.47 489 ARG A CA 1
ATOM 3857 C C . ARG A 1 489 ? -3.879 -41.017 -6.791 1.00 56.47 489 ARG A C 1
ATOM 3859 O O . ARG A 1 489 ? -5.041 -41.355 -6.605 1.00 56.47 489 ARG A O 1
ATOM 3866 N N . ASP A 1 490 ? -3.085 -40.624 -5.794 1.00 59.62 490 ASP A N 1
ATOM 3867 C CA . ASP A 1 490 ? -3.473 -40.578 -4.371 1.00 59.62 490 ASP A CA 1
ATOM 3868 C C . ASP A 1 490 ? -3.677 -39.135 -3.861 1.00 59.62 490 ASP A C 1
ATOM 3870 O O . ASP A 1 490 ? -2.835 -38.575 -3.155 1.00 59.62 490 ASP A O 1
ATOM 3874 N N . LEU A 1 491 ? -4.774 -38.480 -4.260 1.00 65.88 491 LEU A N 1
ATOM 3875 C CA . LEU A 1 491 ? -5.140 -37.161 -3.722 1.00 65.88 491 LEU A CA 1
ATOM 3876 C C . LEU A 1 491 ? -5.984 -37.314 -2.449 1.00 65.88 491 LEU A C 1
ATOM 3878 O O . LEU A 1 491 ? -7.189 -37.552 -2.514 1.00 65.88 491 LEU A O 1
ATOM 3882 N N . ALA A 1 492 ? -5.353 -37.112 -1.294 1.00 59.28 492 ALA A N 1
ATOM 3883 C CA . ALA A 1 492 ? -5.987 -37.170 0.021 1.00 59.28 492 ALA A CA 1
ATOM 3884 C C . ALA A 1 492 ? -5.401 -36.112 0.972 1.00 59.28 492 ALA A C 1
ATOM 3886 O O . ALA A 1 492 ? -4.288 -35.631 0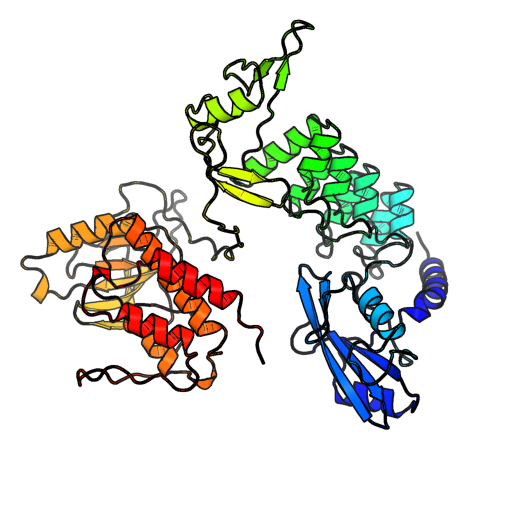.764 1.00 59.28 492 ALA A O 1
ATOM 3887 N N . ALA A 1 493 ? -6.119 -35.778 2.052 1.00 53.59 493 ALA A N 1
ATOM 3888 C CA . ALA A 1 493 ? -5.679 -34.783 3.041 1.00 53.59 493 ALA A CA 1
ATOM 3889 C C . ALA A 1 493 ? -4.319 -35.125 3.693 1.00 53.59 493 ALA A C 1
ATOM 3891 O O . ALA A 1 493 ? -3.545 -34.218 3.989 1.00 53.59 493 ALA A O 1
ATOM 3892 N N . ARG A 1 494 ? -3.989 -36.422 3.816 1.00 59.66 494 ARG A N 1
ATOM 3893 C CA . ARG A 1 494 ? -2.670 -36.934 4.251 1.00 59.66 494 ARG A CA 1
ATOM 3894 C C . ARG A 1 494 ? -1.496 -36.487 3.363 1.00 59.66 494 ARG A C 1
ATOM 3896 O O . ARG A 1 494 ? -0.374 -36.387 3.841 1.00 59.66 494 ARG A O 1
ATOM 3903 N N . ASN A 1 495 ? -1.755 -36.190 2.089 1.00 61.09 495 ASN A N 1
ATOM 3904 C CA . ASN A 1 495 ? -0.731 -35.879 1.085 1.00 61.09 495 ASN A CA 1
ATOM 3905 C C . ASN A 1 495 ? -0.652 -34.377 0.759 1.00 61.09 495 ASN A C 1
ATOM 3907 O O . ASN A 1 495 ? 0.099 -33.967 -0.124 1.00 61.09 495 ASN A O 1
ATOM 3911 N N . ILE A 1 496 ? -1.421 -33.545 1.466 1.00 60.28 496 ILE A N 1
ATOM 3912 C CA . ILE A 1 496 ? -1.373 -32.084 1.372 1.00 60.28 496 ILE A CA 1
ATOM 3913 C C . ILE A 1 496 ? -0.596 -31.593 2.592 1.00 60.28 496 ILE A C 1
ATOM 3915 O O . ILE A 1 496 ? -1.071 -31.748 3.710 1.00 60.28 496 ILE A O 1
ATOM 3919 N N . LEU A 1 497 ? 0.606 -31.047 2.395 1.00 55.59 497 LEU A N 1
ATOM 3920 C CA . LEU A 1 497 ? 1.521 -30.692 3.488 1.00 55.59 497 LEU A CA 1
ATOM 3921 C C . LEU A 1 497 ? 1.435 -29.204 3.875 1.00 55.59 497 LEU A C 1
ATOM 3923 O O . LEU A 1 497 ? 1.210 -28.347 3.019 1.00 55.59 497 LEU A O 1
ATOM 3927 N N . LEU A 1 498 ? 1.625 -28.897 5.163 1.00 49.91 498 LEU A N 1
ATOM 3928 C CA . LEU A 1 498 ? 1.316 -27.587 5.763 1.00 49.91 498 LEU A CA 1
ATOM 3929 C C . LEU A 1 498 ? 2.507 -26.864 6.426 1.00 49.91 498 LEU A C 1
ATOM 3931 O O . LEU A 1 498 ? 3.665 -27.292 6.359 1.00 49.91 498 LEU A O 1
ATOM 3935 N N . LYS A 1 499 ? 2.209 -25.711 7.057 1.00 45.62 499 LYS A N 1
ATOM 3936 C CA . LYS A 1 499 ? 3.176 -24.804 7.696 1.00 45.62 499 LYS A CA 1
ATOM 3937 C C . LYS A 1 499 ? 3.079 -24.658 9.243 1.00 45.62 499 LYS A C 1
ATOM 3939 O O . LYS A 1 499 ? 3.935 -23.964 9.771 1.00 45.62 499 LYS A O 1
ATOM 3944 N N . ASP A 1 500 ? 2.174 -25.362 9.950 1.00 42.00 500 ASP A N 1
ATOM 3945 C CA . ASP A 1 500 ? 2.097 -25.489 11.442 1.00 42.00 500 ASP A CA 1
ATOM 3946 C C . ASP A 1 500 ? 1.394 -26.820 11.893 1.00 42.00 500 ASP A C 1
ATOM 3948 O O . ASP A 1 500 ? 0.869 -27.497 11.012 1.00 42.00 500 ASP A O 1
ATOM 3952 N N . LYS A 1 501 ? 1.427 -27.258 13.188 1.00 35.47 501 LYS A N 1
ATOM 3953 C CA . LYS A 1 501 ? 1.322 -28.708 13.619 1.00 35.47 501 LYS A CA 1
ATOM 3954 C C . LYS A 1 501 ? 0.519 -29.153 14.891 1.00 35.47 501 LYS A C 1
ATOM 3956 O O . LYS A 1 501 ? 0.666 -28.504 15.919 1.00 35.47 501 LYS A O 1
ATOM 3961 N N . THR A 1 502 ? 0.057 -30.430 14.913 1.00 30.98 502 THR A N 1
ATOM 3962 C CA . THR A 1 502 ? -0.163 -31.431 16.032 1.00 30.98 502 THR A CA 1
ATOM 3963 C C . THR A 1 502 ? -1.355 -31.266 17.004 1.00 30.98 502 THR A C 1
ATOM 3965 O O . THR A 1 502 ? -1.473 -30.193 17.587 1.00 30.98 502 THR A O 1
ATOM 3968 N N . LYS A 1 503 ? -2.182 -32.289 17.365 1.00 30.17 503 LYS A N 1
ATOM 3969 C CA . LYS A 1 503 ? -2.282 -33.770 17.072 1.00 30.17 503 LYS A CA 1
ATOM 3970 C C . LYS A 1 503 ? -3.758 -34.273 17.305 1.00 30.17 503 LYS A C 1
ATOM 3972 O O . LYS A 1 503 ? -4.349 -33.722 18.228 1.00 30.17 503 LYS A O 1
ATOM 3977 N N . VAL A 1 504 ? -4.408 -35.314 16.719 1.00 29.70 504 VAL A N 1
ATOM 3978 C CA . VAL A 1 504 ? -4.082 -36.384 15.720 1.00 29.70 504 VAL A CA 1
ATOM 3979 C C . VAL A 1 504 ? -5.369 -37.065 15.108 1.00 29.70 504 VAL A C 1
ATOM 3981 O O . VAL A 1 504 ? -6.482 -36.643 15.404 1.00 29.70 504 VAL A O 1
ATOM 3984 N N . VAL A 1 505 ? -5.221 -38.123 14.279 1.00 32.16 505 VAL A N 1
ATOM 3985 C CA . VAL A 1 505 ? -6.159 -38.765 13.286 1.00 32.16 505 VAL A CA 1
ATOM 3986 C C . VAL A 1 505 ? -7.192 -39.811 13.864 1.00 32.16 505 VAL A C 1
ATOM 3988 O O . VAL A 1 505 ? -6.941 -40.295 14.962 1.00 32.16 505 VAL A O 1
ATOM 3991 N N . GLU A 1 506 ? -8.404 -40.141 13.311 1.00 30.69 506 GLU A N 1
ATOM 3992 C CA . GLU A 1 506 ? -8.733 -41.162 12.243 1.00 30.69 506 GLU A CA 1
ATOM 3993 C C . GLU A 1 506 ? -10.267 -41.419 11.969 1.00 30.69 506 GLU A C 1
ATOM 3995 O O . GLU A 1 506 ? -11.067 -41.143 12.857 1.00 30.69 506 GLU A O 1
ATOM 4000 N N . MET A 1 507 ? -10.676 -41.951 10.776 1.00 27.53 507 MET A N 1
ATOM 4001 C CA . MET A 1 507 ? -11.861 -42.845 10.464 1.00 27.53 507 MET A CA 1
ATOM 4002 C C . MET A 1 507 ? -12.341 -42.822 8.969 1.00 27.53 507 MET A C 1
ATOM 4004 O O . MET A 1 507 ? -13.113 -41.935 8.607 1.00 27.53 507 MET A O 1
ATOM 4008 N N . ILE A 1 508 ? -12.020 -43.817 8.104 1.00 27.72 508 ILE A N 1
ATOM 4009 C CA . ILE A 1 508 ? -12.685 -44.026 6.772 1.00 27.72 508 ILE A CA 1
ATOM 4010 C C . ILE A 1 508 ? -12.699 -45.516 6.303 1.00 27.72 508 ILE A C 1
ATOM 4012 O O . ILE A 1 508 ? -11.981 -45.871 5.375 1.00 27.72 508 ILE A O 1
ATOM 4016 N N . GLU A 1 509 ? -13.546 -46.398 6.864 1.00 29.56 509 GLU A N 1
ATOM 4017 C CA . GLU A 1 509 ? -13.626 -47.825 6.430 1.00 29.56 509 GLU A CA 1
ATOM 4018 C C . GLU A 1 509 ? -15.050 -48.448 6.390 1.00 29.56 509 GLU A C 1
ATOM 4020 O O . GLU A 1 509 ? -15.242 -49.610 6.742 1.00 29.56 509 GLU A O 1
ATOM 4025 N N . ARG A 1 510 ? -16.102 -47.709 5.990 1.00 29.89 510 ARG A N 1
ATOM 4026 C CA . ARG A 1 510 ? -17.482 -48.276 5.936 1.00 29.89 510 ARG A CA 1
ATOM 4027 C C . ARG A 1 510 ? -18.288 -48.061 4.656 1.00 29.89 510 ARG A C 1
ATOM 4029 O O . ARG A 1 510 ? -19.434 -48.488 4.586 1.00 29.89 510 ARG A O 1
ATOM 4036 N N . GLY A 1 511 ? -17.728 -47.425 3.626 1.00 36.34 511 GLY A N 1
ATOM 4037 C CA . GLY A 1 511 ? -18.405 -47.210 2.333 1.00 36.34 511 GLY A CA 1
ATOM 4038 C C . GLY A 1 511 ? -19.579 -46.214 2.353 1.00 36.34 511 GLY A C 1
ATOM 4039 O O . GLY A 1 511 ? -19.913 -45.647 1.310 1.00 36.34 511 GLY A O 1
ATOM 4040 N N . GLU A 1 512 ? -20.155 -45.940 3.523 1.00 37.25 512 GLU A N 1
ATOM 4041 C CA . GLU A 1 512 ? -21.044 -44.811 3.797 1.00 37.25 512 GLU A CA 1
ATOM 4042 C C . GLU A 1 512 ? -20.433 -43.506 3.257 1.00 37.25 512 GLU A C 1
ATOM 4044 O O . GLU A 1 512 ? -19.249 -43.217 3.447 1.00 37.25 512 GLU A O 1
ATOM 4049 N N . ARG A 1 513 ? -21.234 -42.711 2.539 1.00 49.59 513 ARG A N 1
ATOM 4050 C CA . ARG A 1 513 ? -20.814 -41.377 2.096 1.00 49.59 513 ARG A CA 1
ATOM 4051 C C . ARG A 1 513 ? -21.004 -40.404 3.250 1.00 49.59 513 ARG A C 1
ATOM 4053 O O . ARG A 1 513 ? -22.063 -40.402 3.872 1.00 49.59 513 ARG A O 1
ATOM 4060 N N . LEU A 1 514 ? -19.997 -39.570 3.508 1.00 47.84 514 LEU A N 1
ATOM 4061 C CA . LEU A 1 514 ? -20.031 -38.603 4.603 1.00 47.84 514 LEU A CA 1
ATOM 4062 C C . LEU A 1 514 ? -21.267 -37.700 4.485 1.00 47.84 514 LEU A C 1
ATOM 4064 O O . LEU A 1 514 ? -21.425 -36.958 3.508 1.00 47.84 514 LEU A O 1
ATOM 4068 N N . SER A 1 515 ? -22.127 -37.748 5.503 1.00 50.44 515 SER A N 1
ATOM 4069 C CA . SER A 1 515 ? -23.179 -36.757 5.731 1.00 50.44 515 SER A CA 1
ATOM 4070 C C . SER A 1 515 ? -22.573 -35.356 5.799 1.00 50.44 515 SER A C 1
ATOM 4072 O O . SER A 1 515 ? -21.428 -35.211 6.232 1.00 50.44 515 SER A O 1
ATOM 4074 N N . ARG A 1 516 ? -23.331 -34.322 5.407 1.00 63.69 516 ARG A N 1
ATOM 4075 C CA . ARG A 1 516 ? -22.853 -32.930 5.422 1.00 63.69 516 ARG A CA 1
ATOM 4076 C C . ARG A 1 516 ? -22.198 -32.595 6.770 1.00 63.69 516 ARG A C 1
ATOM 4078 O O . ARG A 1 516 ? -22.903 -32.637 7.778 1.00 63.69 516 ARG A O 1
ATOM 4085 N N . PRO A 1 517 ? -20.894 -32.254 6.808 1.00 65.19 517 PRO A N 1
ATOM 4086 C CA . PRO A 1 517 ? -20.234 -31.909 8.059 1.00 65.19 517 PRO A CA 1
ATOM 4087 C C . PRO A 1 517 ? -20.906 -30.704 8.719 1.00 65.19 517 PRO A C 1
ATOM 4089 O O . PRO A 1 517 ? -21.383 -29.795 8.030 1.00 65.19 517 PRO A O 1
ATOM 4092 N N . ASN A 1 518 ? -20.920 -30.675 10.051 1.00 51.03 518 ASN A N 1
ATOM 4093 C CA . ASN A 1 518 ? -21.457 -29.540 10.798 1.00 51.03 518 ASN A CA 1
ATOM 4094 C C . ASN A 1 518 ? -20.771 -28.238 10.347 1.00 51.03 518 ASN A C 1
ATOM 4096 O O . ASN A 1 518 ? -19.565 -28.205 10.113 1.00 51.03 518 ASN A O 1
ATOM 4100 N N . ASN A 1 519 ? -21.560 -27.172 10.190 1.00 55.66 519 ASN A N 1
ATOM 4101 C CA . ASN A 1 519 ? -21.146 -25.869 9.649 1.00 55.66 519 ASN A CA 1
ATOM 4102 C C . ASN A 1 519 ? -20.651 -25.852 8.181 1.00 55.66 519 ASN A C 1
ATOM 4104 O O . ASN A 1 519 ? -20.328 -24.776 7.681 1.00 55.66 519 ASN A O 1
ATOM 4108 N N . CYS A 1 520 ? -20.650 -26.973 7.447 1.00 53.06 520 CYS A N 1
ATOM 4109 C CA . CYS A 1 520 ? -20.337 -26.981 6.013 1.00 53.06 520 CYS A CA 1
ATOM 4110 C C . CYS A 1 520 ? -21.470 -26.313 5.196 1.00 53.06 520 CYS A C 1
ATOM 4112 O O . CYS A 1 520 ? -22.624 -26.759 5.288 1.00 53.06 520 CYS A O 1
ATOM 4114 N N . PRO A 1 521 ? -21.189 -25.271 4.384 1.00 63.28 521 PRO A N 1
ATOM 4115 C CA . PRO A 1 521 ? -22.203 -24.630 3.547 1.00 63.28 521 PRO A CA 1
ATOM 4116 C C . PRO A 1 521 ? -22.784 -25.573 2.487 1.00 63.28 521 PRO A C 1
ATOM 4118 O O . PRO A 1 521 ? -22.088 -26.407 1.910 1.00 63.28 521 PRO A O 1
ATOM 4121 N N . GLU A 1 522 ? -24.076 -25.433 2.199 1.00 69.94 522 GLU A N 1
ATOM 4122 C CA . GLU A 1 522 ? -24.818 -26.380 1.351 1.00 69.94 522 GLU A CA 1
ATOM 4123 C C . GLU A 1 522 ? -24.328 -26.397 -0.099 1.00 69.94 522 GLU A C 1
ATOM 4125 O O . GLU A 1 522 ? -24.266 -27.454 -0.720 1.00 69.94 522 GLU A O 1
ATOM 4130 N N . ASN A 1 523 ? -23.885 -25.249 -0.613 1.00 66.31 523 ASN A N 1
ATOM 4131 C CA . ASN A 1 523 ? -23.249 -25.139 -1.923 1.00 66.31 523 ASN A CA 1
ATOM 4132 C C . ASN A 1 523 ? -21.873 -25.837 -1.977 1.00 66.31 523 ASN A C 1
ATOM 4134 O O . ASN A 1 523 ? -21.557 -26.452 -2.996 1.00 66.31 523 ASN A O 1
ATOM 4138 N N . VAL A 1 524 ? -21.083 -25.814 -0.894 1.00 63.03 524 VAL A N 1
ATOM 4139 C CA . VAL A 1 524 ? -19.833 -26.593 -0.785 1.00 63.03 524 VAL A CA 1
ATOM 4140 C C . VAL A 1 524 ? -20.146 -28.085 -0.781 1.00 63.03 524 VAL A C 1
ATOM 4142 O O . VAL A 1 524 ? -19.579 -28.828 -1.579 1.00 63.03 524 VAL A O 1
ATOM 4145 N N . TYR A 1 525 ? -21.095 -28.524 0.049 1.00 67.94 525 TYR A N 1
ATOM 4146 C CA . TYR A 1 525 ? -21.474 -29.936 0.124 1.00 67.94 525 TYR A CA 1
ATOM 4147 C C . TYR A 1 525 ? -22.063 -30.454 -1.199 1.00 67.94 525 TYR A C 1
ATOM 4149 O O . TYR A 1 525 ? -21.696 -31.535 -1.655 1.00 67.94 525 TYR A O 1
ATOM 4157 N N . ALA A 1 526 ? -22.875 -29.651 -1.893 1.00 73.69 526 ALA A N 1
ATOM 4158 C CA . ALA A 1 526 ? -23.343 -29.961 -3.243 1.00 73.69 526 ALA A CA 1
ATOM 4159 C C . ALA A 1 526 ? -22.185 -30.117 -4.248 1.00 73.69 526 ALA A C 1
ATOM 4161 O O . ALA A 1 526 ? -22.256 -30.965 -5.138 1.00 73.69 526 ALA A O 1
ATOM 4162 N N . LYS A 1 527 ? -21.088 -29.359 -4.098 1.00 75.06 527 LYS A N 1
ATOM 4163 C CA . LYS A 1 527 ? -19.883 -29.551 -4.919 1.00 75.06 527 LYS A CA 1
ATOM 4164 C C . LYS A 1 527 ? -19.118 -30.822 -4.547 1.00 75.06 527 LYS A C 1
ATOM 4166 O O . LYS A 1 527 ? -18.656 -31.509 -5.450 1.00 75.06 527 LYS A O 1
ATOM 4171 N N . MET A 1 528 ? -19.037 -31.176 -3.262 1.00 67.06 528 MET A N 1
ATOM 4172 C CA . MET A 1 528 ? -18.454 -32.451 -2.815 1.00 67.06 528 MET A CA 1
ATOM 4173 C C . MET A 1 528 ? -19.223 -33.643 -3.405 1.00 67.06 528 MET A C 1
ATOM 4175 O O . MET A 1 528 ? -18.609 -34.547 -3.964 1.00 67.06 528 MET A O 1
ATOM 4179 N N . LEU A 1 529 ? -20.560 -33.594 -3.395 1.00 68.00 529 LEU A N 1
ATOM 4180 C CA . LEU A 1 529 ? -21.412 -34.588 -4.059 1.00 68.00 529 LEU A CA 1
ATOM 4181 C C . LEU A 1 529 ? -21.181 -34.637 -5.583 1.00 68.00 529 LEU A C 1
ATOM 4183 O O . LEU A 1 529 ? -21.176 -35.722 -6.155 1.00 68.00 529 LEU A O 1
ATOM 4187 N N . GLN A 1 530 ? -20.920 -33.500 -6.241 1.00 70.06 530 GLN A N 1
ATOM 4188 C CA . GLN A 1 530 ? -20.535 -33.470 -7.662 1.00 70.06 530 GLN A CA 1
ATOM 4189 C C . GLN A 1 530 ? -19.149 -34.090 -7.923 1.00 70.06 530 GLN A C 1
ATOM 4191 O O . GLN A 1 530 ? -18.977 -34.796 -8.912 1.00 70.06 530 GLN A O 1
ATOM 4196 N N . CYS A 1 531 ? -18.169 -33.910 -7.031 1.00 66.69 531 CYS A N 1
ATOM 4197 C CA . CYS A 1 531 ? -16.888 -34.630 -7.100 1.00 66.69 531 CYS A CA 1
ATOM 4198 C C . CYS A 1 531 ? -17.045 -36.151 -6.913 1.00 66.69 531 CYS A C 1
ATOM 4200 O O . CYS A 1 531 ? -16.208 -36.917 -7.388 1.00 66.69 531 CYS A O 1
ATOM 4202 N N . TRP A 1 532 ? -18.104 -36.584 -6.224 1.00 61.56 532 TRP A N 1
ATOM 4203 C CA . TRP A 1 532 ? -18.410 -37.985 -5.924 1.00 61.56 532 TRP A CA 1
ATOM 4204 C C . TRP A 1 532 ? -19.426 -38.630 -6.883 1.00 61.56 532 TRP A C 1
ATOM 4206 O O . TRP A 1 532 ? -19.931 -39.713 -6.576 1.00 61.56 532 TRP A O 1
ATOM 4216 N N . GLN A 1 533 ? -19.708 -38.016 -8.040 1.00 55.44 533 GLN A N 1
ATOM 4217 C CA . GLN A 1 533 ? -20.530 -38.651 -9.076 1.00 55.44 533 GLN A CA 1
ATOM 4218 C C . GLN A 1 533 ? -19.916 -39.971 -9.547 1.00 55.44 533 GLN A C 1
ATOM 4220 O O . GLN A 1 533 ? -18.694 -40.099 -9.667 1.00 55.44 533 GLN A O 1
ATOM 4225 N N . TYR A 1 534 ? -20.769 -40.964 -9.806 1.00 43.41 534 TYR A N 1
ATOM 4226 C CA . TYR A 1 534 ? -20.314 -42.298 -10.197 1.00 43.41 534 TYR A CA 1
ATOM 4227 C C . TYR A 1 534 ? -19.607 -42.255 -11.557 1.00 43.41 534 TYR A C 1
ATOM 4229 O O . TYR A 1 534 ? -18.438 -42.636 -11.647 1.00 43.41 534 TYR A O 1
ATOM 4237 N N . GLU A 1 535 ? -20.259 -41.684 -12.569 1.00 46.59 535 GLU A N 1
ATOM 4238 C CA . GLU A 1 535 ? -19.688 -41.523 -13.904 1.00 46.59 535 GLU A CA 1
ATOM 4239 C C . GLU A 1 535 ? -18.569 -40.465 -13.926 1.00 46.59 535 GLU A C 1
ATOM 4241 O O . GLU A 1 535 ? -18.766 -39.353 -13.428 1.00 46.59 535 GLU A O 1
ATOM 4246 N N . PRO A 1 536 ? -17.390 -40.750 -14.517 1.00 47.44 536 PRO A N 1
ATOM 4247 C CA . PRO A 1 536 ? -16.284 -39.792 -14.565 1.00 47.44 536 PRO A CA 1
ATOM 4248 C C . PRO A 1 536 ? -16.599 -38.487 -15.309 1.00 47.44 536 PRO A C 1
ATOM 4250 O O . PRO A 1 536 ? -16.016 -37.459 -14.977 1.00 47.44 536 PRO A O 1
ATOM 4253 N N . MET A 1 537 ? -17.506 -38.520 -16.293 1.00 54.06 537 MET A N 1
ATOM 4254 C CA . MET A 1 537 ? -17.857 -37.356 -17.124 1.00 54.06 537 MET A CA 1
ATOM 4255 C C . MET A 1 537 ? -18.738 -36.331 -16.393 1.00 54.06 537 MET A C 1
ATOM 4257 O O . MET A 1 537 ? -18.693 -35.149 -16.723 1.00 54.06 537 MET A O 1
ATOM 4261 N N . ASP A 1 538 ? -19.487 -36.762 -15.373 1.00 52.72 538 ASP A N 1
ATOM 4262 C CA . ASP A 1 538 ? -20.339 -35.887 -14.554 1.00 52.72 538 ASP A CA 1
ATOM 4263 C C . ASP A 1 538 ? -19.568 -35.216 -13.400 1.00 52.72 538 ASP A C 1
ATOM 4265 O O . ASP A 1 538 ? -20.111 -34.377 -12.671 1.00 52.72 538 ASP A O 1
ATOM 4269 N N . ARG A 1 539 ? -18.286 -35.565 -13.221 1.00 59.03 539 ARG A N 1
ATOM 4270 C CA . ARG A 1 539 ? -17.405 -34.963 -12.213 1.00 59.03 539 ARG A CA 1
ATOM 4271 C C . ARG A 1 539 ? -16.817 -33.642 -12.734 1.00 59.03 539 ARG A C 1
ATOM 4273 O O . ARG A 1 539 ? -16.345 -33.577 -13.868 1.00 59.03 539 ARG A O 1
ATOM 4280 N N . PRO A 1 540 ? -16.772 -32.575 -11.919 1.00 67.00 540 PRO A N 1
ATOM 4281 C CA . PRO A 1 540 ? -16.191 -31.301 -12.330 1.00 67.00 540 PRO A CA 1
ATOM 4282 C C . PRO A 1 540 ? -14.660 -31.387 -12.463 1.00 67.00 540 PRO A C 1
ATOM 4284 O O . PRO A 1 540 ? -13.974 -31.763 -11.515 1.00 67.00 540 PRO A O 1
ATOM 4287 N N . ALA A 1 541 ? -14.123 -30.954 -13.608 1.00 69.38 541 ALA A N 1
ATOM 4288 C CA . ALA A 1 541 ? -12.679 -30.807 -13.834 1.00 69.38 541 ALA A CA 1
ATOM 4289 C C . ALA A 1 541 ? -12.011 -29.854 -12.819 1.00 69.38 541 ALA A C 1
ATOM 4291 O O . ALA A 1 541 ? -12.669 -28.957 -12.272 1.00 69.38 541 ALA A O 1
ATOM 4292 N N . PHE A 1 542 ? -10.694 -29.977 -12.604 1.00 53.44 542 PHE A N 1
ATOM 4293 C CA . PHE A 1 542 ? -10.002 -29.192 -11.571 1.00 53.44 542 PHE A CA 1
ATOM 4294 C C . PHE A 1 542 ? -10.053 -27.685 -11.836 1.00 53.44 542 PHE A C 1
ATOM 4296 O O . PHE A 1 542 ? -10.282 -26.920 -10.899 1.00 53.44 542 PHE A O 1
ATOM 4303 N N . LYS A 1 543 ? -9.987 -27.250 -13.100 1.00 53.56 543 LYS A N 1
ATOM 4304 C CA . LYS A 1 543 ? -10.263 -25.856 -13.505 1.00 53.56 543 LYS A CA 1
ATOM 4305 C C . LYS A 1 543 ? -11.628 -25.336 -13.016 1.00 53.56 543 LYS A C 1
ATOM 4307 O O . LYS A 1 543 ? -11.740 -24.193 -12.570 1.00 53.56 543 LYS A O 1
ATOM 4312 N N . THR A 1 544 ? -12.670 -26.169 -13.063 1.00 65.12 544 THR A N 1
ATOM 4313 C CA . THR A 1 544 ? -14.030 -25.826 -12.605 1.00 65.12 544 THR A CA 1
ATOM 4314 C C . THR A 1 544 ? -14.110 -25.765 -11.080 1.00 65.12 544 THR A C 1
ATOM 4316 O O . THR A 1 544 ? -14.759 -24.870 -10.538 1.00 65.12 544 THR A O 1
ATOM 4319 N N . LEU A 1 545 ? -13.415 -26.665 -10.378 1.00 51.41 545 LEU A N 1
ATOM 4320 C CA . LEU A 1 545 ? -13.309 -26.644 -8.915 1.00 51.41 545 LEU A CA 1
ATOM 4321 C C . LEU A 1 545 ? -12.512 -25.437 -8.408 1.00 51.41 545 LEU A C 1
ATOM 4323 O O . LEU A 1 545 ? -12.959 -24.764 -7.481 1.00 51.41 545 LEU A O 1
ATOM 4327 N N . PHE A 1 546 ? -11.390 -25.110 -9.051 1.00 49.72 546 PHE A N 1
ATOM 4328 C CA . PHE A 1 546 ? -10.597 -23.920 -8.749 1.00 49.72 546 PHE A CA 1
ATOM 4329 C C . PHE A 1 546 ? -11.429 -22.644 -8.904 1.00 49.72 546 PHE A C 1
ATOM 4331 O O . PHE A 1 546 ? -11.503 -21.848 -7.972 1.00 49.72 546 PHE A O 1
ATOM 4338 N N . ASN A 1 547 ? -12.127 -22.481 -10.033 1.00 51.44 547 ASN A N 1
ATOM 4339 C CA . ASN A 1 547 ? -13.007 -21.331 -10.255 1.00 51.44 547 ASN A CA 1
ATOM 4340 C C . ASN A 1 547 ? -14.149 -21.258 -9.226 1.00 51.44 547 ASN A C 1
ATOM 4342 O O . ASN A 1 547 ? -14.476 -20.171 -8.750 1.00 51.44 547 ASN A O 1
ATOM 4346 N N . PHE A 1 548 ? -14.724 -22.402 -8.842 1.00 60.47 548 PHE A N 1
ATOM 4347 C CA . PHE A 1 548 ? -15.765 -22.473 -7.818 1.00 60.47 548 PHE A CA 1
ATOM 4348 C C . PHE A 1 548 ? -15.250 -22.024 -6.442 1.00 60.47 548 PHE A C 1
ATOM 4350 O O . PHE A 1 548 ? -15.793 -21.073 -5.880 1.00 60.47 548 PHE A O 1
ATOM 4357 N N . PHE A 1 549 ? -14.169 -22.614 -5.924 1.00 50.72 549 PHE A N 1
ATOM 4358 C CA . PHE A 1 549 ? -13.617 -22.206 -4.627 1.00 50.72 549 PHE A CA 1
ATOM 4359 C C . PHE A 1 549 ? -13.053 -20.775 -4.653 1.00 50.72 549 PHE A C 1
ATOM 4361 O O . PHE A 1 549 ? -13.293 -20.025 -3.709 1.00 50.72 549 PHE A O 1
ATOM 4368 N N . LYS A 1 550 ? -12.440 -20.328 -5.763 1.00 48.75 550 LYS A N 1
ATOM 4369 C CA . LYS A 1 550 ? -12.064 -18.916 -5.982 1.00 48.75 550 LYS A CA 1
ATOM 4370 C C . LYS A 1 550 ? -13.280 -17.988 -5.864 1.00 48.75 550 LYS A C 1
ATOM 4372 O O . LYS A 1 550 ? -13.187 -16.965 -5.196 1.00 48.75 550 LYS A O 1
ATOM 4377 N N . SER A 1 551 ? -14.429 -18.346 -6.446 1.00 48.88 551 SER A N 1
ATOM 4378 C CA . SER A 1 551 ? -15.661 -17.547 -6.320 1.00 48.88 551 SER A CA 1
ATOM 4379 C C . SER A 1 551 ? -16.241 -17.529 -4.898 1.00 48.88 551 SER A C 1
ATOM 4381 O O . SER A 1 551 ? -16.897 -16.566 -4.517 1.00 48.88 551 SER A O 1
ATOM 4383 N N . MET A 1 552 ? -15.948 -18.546 -4.081 1.00 46.47 552 MET A N 1
ATOM 4384 C CA . MET A 1 552 ? -16.345 -18.593 -2.669 1.00 46.47 552 MET A CA 1
ATOM 4385 C C . MET A 1 552 ? -15.415 -17.787 -1.759 1.00 46.47 552 MET A C 1
ATOM 4387 O O . MET A 1 552 ? -15.886 -17.228 -0.776 1.00 46.47 552 MET A O 1
ATOM 4391 N N . MET A 1 553 ? -14.137 -17.628 -2.120 1.00 40.03 553 MET A N 1
ATOM 4392 C CA . MET A 1 553 ? -13.235 -16.669 -1.462 1.00 40.03 553 MET A CA 1
ATOM 4393 C C . MET A 1 553 ? -13.649 -15.203 -1.702 1.00 40.03 553 MET A C 1
ATOM 4395 O O . MET A 1 553 ? -13.261 -14.330 -0.937 1.00 40.03 553 MET A O 1
ATOM 4399 N N . VAL A 1 554 ? -14.482 -14.931 -2.716 1.00 37.19 554 VAL A N 1
ATOM 4400 C CA . VAL A 1 554 ? -15.157 -13.630 -2.918 1.00 37.19 554 VAL A CA 1
ATOM 4401 C C . VAL A 1 554 ? -16.429 -13.506 -2.049 1.00 37.19 554 VAL A C 1
ATOM 4403 O O . VAL A 1 554 ? -16.999 -12.427 -1.931 1.00 37.19 554 VAL A O 1
ATOM 4406 N N . TYR A 1 555 ? -16.873 -14.591 -1.402 1.00 32.44 555 TYR A N 1
ATOM 4407 C CA . TYR A 1 555 ? -18.175 -14.703 -0.730 1.00 32.44 555 TYR A CA 1
ATOM 4408 C C . TYR A 1 555 ? -18.105 -14.972 0.785 1.00 32.44 555 TYR A C 1
ATOM 4410 O O . TYR A 1 555 ? -19.043 -15.508 1.377 1.00 32.44 555 TYR A O 1
ATOM 4418 N N . THR A 1 556 ? -17.035 -14.535 1.454 1.00 31.39 556 THR A N 1
ATOM 4419 C CA . THR A 1 556 ? -16.885 -14.619 2.922 1.00 31.39 556 THR A CA 1
ATOM 4420 C C . THR A 1 556 ? -17.330 -13.344 3.656 1.00 31.39 556 THR A C 1
ATOM 4422 O O . THR A 1 556 ? -16.736 -12.971 4.660 1.00 31.39 556 THR A O 1
ATOM 4425 N N . ASN A 1 557 ? -18.390 -12.683 3.171 1.00 28.55 557 ASN A N 1
ATOM 4426 C CA . ASN A 1 557 ? -19.016 -11.499 3.782 1.00 28.55 557 ASN A CA 1
ATOM 4427 C C . ASN A 1 557 ? -20.532 -11.709 3.994 1.00 28.55 557 ASN A C 1
ATOM 4429 O O . ASN A 1 557 ? -21.363 -10.954 3.494 1.00 28.55 557 ASN A O 1
ATOM 4433 N N . VAL A 1 558 ? -20.915 -12.762 4.730 1.00 24.55 558 VAL A N 1
ATOM 4434 C CA . VAL A 1 558 ? -22.316 -13.002 5.128 1.00 24.55 558 VAL A CA 1
ATOM 4435 C C . VAL A 1 558 ? -22.410 -13.444 6.594 1.00 24.55 558 VAL A C 1
ATOM 4437 O O . VAL A 1 558 ? -21.995 -14.551 6.935 1.00 24.55 558 VAL A O 1
ATOM 4440 N N . LYS A 1 559 ? -23.050 -12.587 7.405 1.00 25.94 559 LYS A N 1
ATOM 4441 C CA . LYS A 1 559 ? -23.419 -12.754 8.829 1.00 25.94 559 LYS A CA 1
ATOM 4442 C C . LYS A 1 559 ? -22.264 -13.033 9.785 1.00 25.94 559 LYS A C 1
ATOM 4444 O O . LYS A 1 559 ? -21.975 -14.224 10.039 1.00 25.94 559 LYS A O 1
#

Secondary structure (DSSP, 8-state):
---HHHHHHHHHHHHHHGGGGTTB--S--HHHHHHHHTTS--TTEEEEEEETTEEEEEEEEEEETTEEEEEEEEEEETTTEEE-TTSPEEEHHHHHHHHHHH--TTSSS---EEPTT-BPPPGGG-S-----HHHHHHHHT-HHHHHHHHTSTTPPPTT-B-TTS-BHHHHHHHTT-HHHHHHHTTSTT--TT---TTS--HHHHHHHTT-HHHHHHHHHTT--TT---TTT---HHHHHHHTT-HHHHHHHHHHHHHTT-------EEEEEEETTEEEEEETTS--BSSHHHHHHHHHH--TT-SS---EEE-TTS-EEEEETTEE----------------PPPPPS-GGGSB--GGGEEEEEEEEEETTEEEEEEEEEE--TTS--EEEEEEEEEPPGGGHHHHHHHHHHHHHHHTT---TTSPPEEEEE-SSSPEEEEE--TT-BHHHHHHH-TTT--TTTHHHHHHHHHHHHHHHHHHTT---S--SGGGSB-SS---------S-PPPPPPTT--HHHHHHHHHHT-SSGGGSPPHHHHHHHHHHHHT-----

Mean predicted aligned error: 20.09 Å

InterPro domains:
  IPR000719 Protein kinase domain [PS50011] (361-559)
  IPR000980 SH2 domain [PF00017] (23-100)
  IPR000980 SH2 domain [PS50001] (23-115)
  IPR000980 SH2 domain [SM00252] (21-106)
  IPR001245 Serine-threonine/tyrosine-protein kinase, catalytic domain [PF07714] (361-504)
  IPR002110 Ankyrin repeat [PF12796] (134-226)
  IPR002110 Ankyrin repeat [PS50088] (198-230)
  IPR002110 Ankyrin repeat [SM00248] (129-160)
  IPR002110 Ankyrin repeat [SM00248] (164-194)
  IPR002110 Ankyrin repeat [SM00248] (198-227)
  IPR002110 Ankyrin repeat [SM00248] (232-261)
  IPR008266 Tyrosine-protein kinase, active site [PS00109] (486-498)
  IPR011009 Protein kinase-like domain superfamily [SSF56112] (352-554)
  IPR017441 Protein kinase, ATP binding site [PS00107] (367-397)
  IPR020635 Tyrosine-protein kinase, catalytic domain [SM00219] (361-549)
  IPR036770 Ankyrin repeat-containing domain superfamily [G3DSA:1.25.40.20] (129-202)
  IPR036770 Ankyrin repeat-containing domain superfamily [G3DSA:1.25.40.20] (203-255)
  IPR036770 Ankyrin repeat-containing domain superfamily [SSF48403] (119-482)
  IPR036860 SH2 domain superfamily [G3DSA:3.30.505.10] (11-120)
  IPR036860 SH2 domain superfamily [SSF55550] (17-129)

Nearest PDB structures (foldseek):
  4j95-assembly6_D  TM=7.914E-01  e=2.174E-11  Homo sapiens
  3g0f-assembly1_B  TM=8.075E-01  e=1.554E-10  Homo sapiens
  8c0a-assembly2_B  TM=8.197E-01  e=2.259E-09  Homo sapiens
  7t1t-assembly1_A  TM=8.233E-01  e=2.386E-09  Homo sapiens
  5i4n-assembly1_A  TM=8.071E-01  e=1.529E-08  Homo sapiens

Organism: NCBI:txid53620

Solvent-accessible surface area (backbone atoms only — not comparable to full-atom values): 32045 Å² total; per-residue (Å²): 128,88,52,77,62,63,63,48,53,54,49,50,58,45,51,64,73,45,52,90,48,22,29,24,57,48,85,53,56,71,68,58,51,45,65,53,48,75,76,52,91,45,75,16,27,25,38,34,26,37,31,91,90,42,86,80,27,34,29,42,37,38,31,46,94,95,39,74,46,78,46,60,32,48,55,80,49,93,64,36,32,29,24,46,86,95,50,72,78,25,63,8,51,59,49,43,51,49,51,29,38,76,41,36,92,86,49,99,52,34,52,70,41,63,40,85,90,33,36,73,62,62,50,61,40,38,46,58,54,48,79,44,73,62,40,52,27,46,73,74,62,38,51,69,56,43,53,56,42,71,73,36,99,79,45,72,71,68,54,37,24,16,74,65,11,41,27,40,55,32,52,19,25,51,72,60,37,58,72,49,39,51,59,52,73,71,41,93,82,52,66,55,70,52,57,28,71,86,45,44,31,31,52,29,37,8,23,57,58,48,30,33,66,52,37,43,50,37,51,70,67,66,29,64,72,75,57,53,26,85,87,81,59,43,26,25,61,49,40,10,55,75,68,62,26,64,65,28,44,51,46,42,49,55,51,40,51,72,71,64,45,84,78,78,78,76,75,70,40,82,44,75,88,43,99,88,49,57,30,33,31,43,95,89,37,68,79,25,74,40,70,65,56,44,45,28,48,33,37,77,42,49,70,85,50,97,62,58,54,51,61,48,66,50,98,84,70,49,52,38,44,42,58,87,55,39,81,54,94,85,69,92,63,82,87,69,83,72,77,80,72,73,84,71,86,74,76,80,93,57,90,80,61,46,63,43,57,71,93,44,47,48,86,5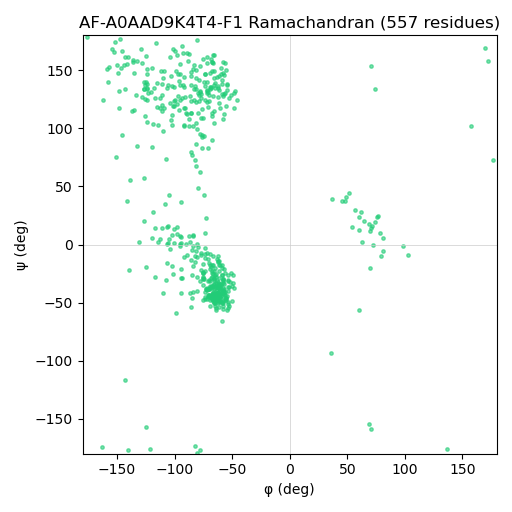3,62,75,76,49,76,52,101,61,29,43,30,26,36,29,34,37,57,49,90,50,96,83,75,58,85,48,72,47,68,24,28,35,35,35,40,45,72,92,62,53,86,80,47,55,68,58,55,51,50,52,49,61,56,45,58,72,51,88,49,96,63,45,88,38,46,66,31,35,25,86,55,91,60,45,29,43,35,27,64,53,64,88,22,53,25,44,40,36,38,61,52,25,38,68,87,76,54,52,74,76,55,49,56,39,51,50,51,27,42,52,23,50,29,49,34,48,34,54,76,69,74,47,79,80,87,71,87,49,50,71,72,40,74,37,88,61,74,69,62,54,80,92,90,91,91,77,87,74,74,83,68,82,56,87,91,58,53,68,70,59,49,54,46,55,54,33,64,62,40,86,54,75,85,69,29,70,53,44,65,55,49,21,54,50,33,50,56,47,70,74,59,72,83,75,137

Foldseek 3Di:
DDDPVVVVVLVVVQCVVCVVQLQEDEADDPVVLFVQVLVPQDAQEWHKYADPVDRLWIWIWGHHPSDIDIWIWDDDDDSQWTATQPGDIDGAPVVVLVVQQVDPRPPPGGNPHRGPPGDHDDQSRHQAGACDPLNVCLLVLPQVSLLVLLPDPPRDQQSHHHRQSAGSLLSCLLVLSLSSNVVSLPDPRDDQAGATPQQDGSLLNNLLNLNLNSVLSSVVSVHDQCRARPPQRDGSLVSNVVSVSVSNNVSNQVVCVVVVPPPRDWDWDWDPPDVVFIFTDTDQFDTHRDVLRVLLCQQPDCRPPPHGDFWDQDSVRFIFGDDSSDTDDDDGDRPDDDPPDPDPDDAPDDPPQQEAEPVQKAWDAWPDADPFATKTWIWGWGDDPVPDTDTATWIKGFGDPVPCPPCVVVVVVVLVLQCPDDDPQDWHFRHWYPPPRTITITHCLPEFFQQFVCVFCVPVDPPLARVLVLLLSLLVVVVSCVVSVHDPPDDDRRPRGHNHYDDDDDDDDDPDDDDQDPPRDPVNVVLVVQCVDPDPVSRDDSVRSNVVSVVSNVVSSDD

pLDDT: mean 71.82, std 18.62, range [24.55, 97.94]